Protein AF-A0A438N8Y9-F1 (afdb_monomer)

Organism: Exophiala mesophila (NCBI:txid212818)

Sequence (435 aa):
MESLVHRLDPVLQARGLAPKGGRIRTRAIISYVIDYLIIIALAVIYAILDVIVTPFSQPFSLNNASLQYPYADPERIPIWMALVISGVFPGITIAVYTLFLDGLFSHHRRTTRTRSKYTFWDRLWELNCGWLGLLLAQGAAFVVTGSLKNLIGKPRPDIIARCKPDQALVDALAQYTLATKALCTETDSHIMQDGFRSFPSGHSSSSFAGLFYLSLYLAAKLHVLDQKGEVWRTFIVLIPTLAAACVAGSRIMDARHHPFDVIFGSALGILCAWGSYRQYFPPVSHVWEKGRAYPMRQWGAPVRRPVLGKVLVDSETLQVLDDRVPPSDDQMDESRYELNYNPNLSNMPRSGKQEYPATYPSRSDVDLETGYPSQTTSRSDTFASVMAPQPLNPSSTGNMFRDQVEQNRRVRAPISGTSPERGDTEDEPLQRGRI

Radius of gyration: 34.43 Å; Cα contacts (8 Å, |Δi|>4): 522; chains: 1; bounding box: 82×79×114 Å

pLDDT: mean 72.66, std 24.28, range [26.91, 98.62]

Foldseek 3Di:
DVVVVVVVVVVVVVVVPDDPDDDPPVQLVVVLVVLVVVLVVLVVVLVVCLVPFQADADFADPPDLLQADAQDPPQPADPVNLCCLQPVVLLVVLLCCLQPVLCVVQQFDLDPFDGDGCDNVLSVVQSSLLNSLLSQLLSQLSNVLSVCLRHVQAFFSHQCNLQVFDVVVVVVDDPPDTDTSVRGPHPDSVSNSLRRRAAADSSLLNQLLRLVLSLQLLLLQVLCLVPPPPVVSVVVSCVSVVVSVVSLVSCVVSSSYDPVNNVVSNVNSNVSSVVSLVVFFPGSNPSVCNRRTDPRDGPPDDDDDQPQAAFEAEPPLRDRSDRRDHPDPPDPDPHSHDYRDDPPPPDDDPDDDDDDDDDDDDPDDDDPPPGDDDDDDDDDDDDDDLPQLDPQDRPDDPVRSVVSSVVSVVSPDDPPDDDDDDDDDDDDDDDDDDD

Secondary structure (DSSP, 8-state):
-HHHHHHHHHHHHTTT---SS-PPPHHHHHHHHHHHHHHHHHHHHHHHHHHH-PPP---B-TT-GGG-PPP-SS-SS-HHHHHIIIIIHHHHHHHHIIIIIHHHH--EEEETTEEEEPPHHHHHHHHHHHHHHHHHHHHHHHHHHHHHHHHH-PPPTTHHHHH-B-HHHHHHSPTTPPB-GGGB----HHHHHHHT--SSPHHHHHHHHHHHHHHHHHHHHTTTTSSS--HHHHHHHHHHHHHHHHHHHHHHHTTSS-HHHHHHHHHHHHHHHHHHHHHHS--TT-GGGTTPPPPPP-TT---------EEEEETTT--EEEEEEPPPTT-----SEEEE--GGG--S-----------PPPS----TTT-S---------------PPPPPPTT--HHHHHHHHHHHHHHTS---PPP----------------

Nearest PDB structures (foldseek):
  2odm-assembly1_B  TM=4.143E-01  e=8.756E+00  Staphylococcus aureus subsp. aureus MW2

InterPro domains:
  IPR000326 Phosphatidic acid phosphatase type 2/haloperoxidase [PF01569] (132-281)
  IPR000326 Phosphatidic acid phosphatase type 2/haloperoxidase [SM00014] (131-277)
  IPR036938 Phosphatidic acid phosphatase type 2/haloperoxidase superfamily [SSF48317] (42-291)
  IPR043216 Phosphatidic acid phosphatases-like [PTHR10165] (31-319)

Solvent-accessible surface area (backbone atoms only — not comparable to full-atom values): 25502 Å² total; per-residue (Å²): 110,69,74,61,58,68,62,52,58,62,64,57,59,75,64,72,79,70,76,98,61,89,76,81,56,66,65,34,57,53,55,54,52,48,51,53,50,51,52,51,49,52,51,52,51,43,57,50,46,66,74,71,53,80,42,37,76,57,67,42,54,87,87,40,71,74,29,62,35,67,66,54,79,82,57,95,73,47,70,70,57,46,44,42,60,13,46,49,48,35,52,51,49,48,46,49,39,40,71,59,49,45,60,76,81,45,65,60,37,74,42,91,87,47,81,42,69,64,49,73,68,57,33,51,50,41,37,52,42,52,47,52,23,42,51,46,3,34,47,50,21,48,50,54,32,52,51,41,12,36,67,62,1,36,66,16,22,18,31,49,57,54,27,48,65,40,61,75,59,54,74,68,48,62,87,95,54,69,45,52,79,87,48,36,64,56,82,55,65,62,65,50,45,56,27,16,44,17,36,37,25,57,62,12,10,36,16,19,3,14,18,37,28,42,19,53,52,44,33,14,62,69,35,56,64,63,80,76,72,64,63,70,55,52,54,65,29,42,48,40,41,50,52,20,49,53,56,28,49,50,35,50,76,42,33,55,30,50,70,67,23,31,53,52,10,31,52,50,1,42,50,27,9,51,54,24,42,56,73,36,30,65,60,51,74,47,42,91,57,52,50,46,55,63,78,87,66,51,88,92,58,79,84,79,69,87,56,96,27,25,35,29,27,35,70,85,79,67,42,78,53,29,67,63,34,71,78,60,96,87,56,99,58,91,64,62,56,43,73,60,76,73,79,90,67,84,79,69,84,86,74,73,92,78,85,74,86,85,82,75,87,73,98,77,91,74,67,90,85,76,83,68,86,83,85,79,87,85,88,86,83,96,66,90,74,74,76,70,66,72,79,81,65,90,84,52,52,79,65,63,39,50,52,50,51,52,49,40,49,59,67,66,49,80,78,86,71,80,78,85,87,79,86,88,83,86,82,84,87,86,84,89,82,89,135

Mean predicted aligned error: 16.73 Å

Structure (mmCIF, N/CA/C/O backbone):
data_AF-A0A438N8Y9-F1
#
_entry.id   AF-A0A438N8Y9-F1
#
loop_
_atom_site.group_PDB
_atom_site.id
_atom_site.type_symbol
_atom_site.label_atom_id
_atom_site.label_alt_id
_atom_site.label_comp_id
_atom_site.label_asym_id
_atom_site.label_entity_id
_atom_site.label_seq_id
_atom_site.pdbx_PDB_ins_code
_atom_site.Cartn_x
_atom_site.Cartn_y
_atom_site.Cartn_z
_atom_site.occupancy
_atom_site.B_iso_or_equiv
_atom_site.auth_seq_id
_atom_site.auth_comp_id
_atom_site.auth_asym_id
_atom_site.auth_atom_id
_atom_site.pdbx_PDB_model_num
ATOM 1 N N . MET A 1 1 ? 36.845 -8.620 9.160 1.00 43.16 1 MET A N 1
ATOM 2 C CA . MET A 1 1 ? 35.927 -8.905 8.032 1.00 43.16 1 MET A CA 1
ATOM 3 C C . MET A 1 1 ? 36.592 -8.673 6.673 1.00 43.16 1 MET A C 1
ATOM 5 O O . MET A 1 1 ? 36.545 -9.569 5.844 1.00 43.16 1 MET A O 1
ATOM 9 N N . GLU A 1 2 ? 37.306 -7.559 6.467 1.00 32.22 2 GLU A N 1
ATOM 10 C CA . GLU A 1 2 ? 38.106 -7.314 5.245 1.00 32.22 2 GLU A CA 1
ATOM 11 C C . GLU A 1 2 ? 39.181 -8.385 4.980 1.00 32.22 2 GLU A C 1
ATOM 13 O O . GLU A 1 2 ? 39.324 -8.850 3.854 1.00 32.22 2 GLU A O 1
ATOM 18 N N . SER A 1 3 ? 39.854 -8.862 6.034 1.00 34.75 3 SER A N 1
ATOM 19 C CA . SER A 1 3 ? 40.860 -9.941 5.968 1.00 34.75 3 SER A CA 1
ATOM 20 C C . SER A 1 3 ? 40.304 -11.286 5.464 1.00 34.75 3 SER A C 1
ATOM 22 O O . SER A 1 3 ? 41.025 -12.066 4.847 1.00 34.75 3 SER A O 1
ATOM 24 N N . LEU A 1 4 ? 39.013 -11.554 5.684 1.00 43.56 4 LEU A N 1
ATOM 25 C CA . LEU A 1 4 ? 38.369 -12.816 5.301 1.00 43.56 4 LEU A CA 1
ATOM 26 C C . LEU A 1 4 ? 37.927 -12.788 3.829 1.00 43.56 4 LEU A C 1
ATOM 28 O O . LEU A 1 4 ? 38.074 -13.775 3.115 1.00 43.56 4 LEU A O 1
ATOM 32 N N . VAL A 1 5 ? 37.482 -11.618 3.357 1.00 46.56 5 VAL A N 1
ATOM 33 C CA . VAL A 1 5 ? 37.109 -11.368 1.955 1.00 46.56 5 VAL A CA 1
ATOM 34 C C . VAL A 1 5 ? 38.343 -11.378 1.046 1.00 46.56 5 VAL A C 1
ATOM 36 O O . VAL A 1 5 ? 38.308 -11.986 -0.018 1.00 46.56 5 VAL A O 1
ATOM 39 N N . HIS A 1 6 ? 39.467 -10.811 1.496 1.00 48.25 6 HIS A N 1
ATOM 40 C CA . HIS A 1 6 ? 40.708 -10.769 0.711 1.00 48.25 6 HIS A CA 1
ATOM 41 C C . HIS A 1 6 ? 41.362 -12.148 0.493 1.00 48.25 6 HIS A C 1
ATOM 43 O O . HIS A 1 6 ? 42.164 -12.309 -0.426 1.00 48.25 6 HIS A O 1
ATOM 49 N N . ARG A 1 7 ? 41.033 -13.144 1.333 1.00 48.62 7 ARG A N 1
ATOM 50 C CA . ARG A 1 7 ? 41.592 -14.509 1.277 1.00 48.62 7 ARG A CA 1
ATOM 51 C C . ARG A 1 7 ? 40.791 -15.481 0.405 1.00 48.62 7 ARG A C 1
ATOM 53 O O . ARG A 1 7 ? 41.342 -16.498 -0.003 1.00 48.62 7 ARG A O 1
ATOM 60 N N . LEU A 1 8 ? 39.523 -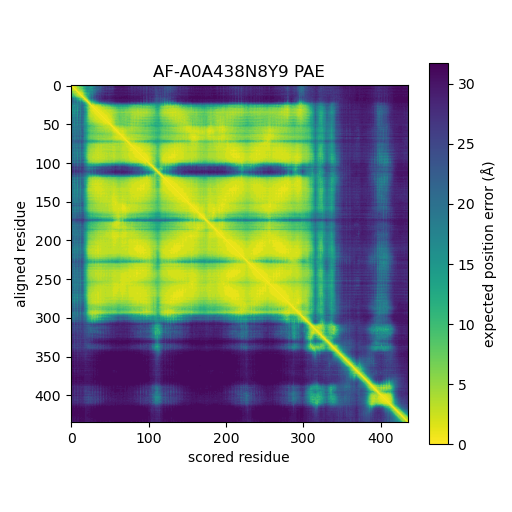15.186 0.110 1.00 48.75 8 LEU A N 1
ATOM 61 C CA . LEU A 1 8 ? 38.649 -16.064 -0.686 1.00 48.75 8 LEU A CA 1
ATOM 62 C C . LEU A 1 8 ? 38.777 -15.830 -2.202 1.00 48.75 8 LEU A C 1
ATOM 64 O O . LEU A 1 8 ? 38.608 -16.767 -2.984 1.00 48.75 8 LEU A O 1
ATOM 68 N N . ASP A 1 9 ? 39.144 -14.615 -2.616 1.00 45.84 9 ASP A N 1
ATOM 69 C CA . ASP A 1 9 ? 39.297 -14.234 -4.026 1.00 45.84 9 ASP A CA 1
ATOM 70 C C . ASP A 1 9 ? 40.349 -15.052 -4.824 1.00 45.84 9 ASP A C 1
ATOM 72 O O . ASP A 1 9 ? 40.043 -15.451 -5.954 1.00 45.84 9 ASP A O 1
ATOM 76 N N . PRO A 1 10 ? 41.550 -15.382 -4.293 1.00 51.31 10 PRO A N 1
ATOM 77 C CA . PRO A 1 10 ? 42.550 -16.129 -5.063 1.00 51.31 10 PRO A CA 1
ATOM 78 C C . PRO A 1 10 ? 42.213 -17.622 -5.224 1.00 51.31 10 PRO A C 1
ATOM 80 O O . PRO A 1 10 ? 42.548 -18.225 -6.245 1.00 51.31 10 PRO A O 1
ATOM 83 N N . VAL A 1 11 ? 41.490 -18.221 -4.269 1.00 52.31 11 VAL A N 1
ATOM 84 C CA . VAL A 1 11 ? 41.128 -19.654 -4.290 1.00 52.31 11 VAL A CA 1
ATOM 85 C C . VAL A 1 11 ? 40.094 -19.961 -5.382 1.00 52.31 11 VAL A C 1
ATOM 87 O O . VAL A 1 11 ? 40.133 -21.020 -6.008 1.00 52.31 11 VAL A O 1
ATOM 90 N N . LEU A 1 12 ? 39.198 -19.013 -5.667 1.00 45.38 12 LEU A N 1
ATOM 91 C CA . LEU A 1 12 ? 38.194 -19.134 -6.729 1.00 45.38 12 LEU A CA 1
ATOM 92 C C . LEU A 1 12 ? 38.773 -18.826 -8.120 1.00 45.38 12 LEU A C 1
ATOM 94 O O . LEU A 1 12 ? 38.309 -19.382 -9.116 1.00 45.38 12 LEU A O 1
ATOM 98 N N . GLN A 1 13 ? 39.821 -17.997 -8.199 1.00 44.00 13 GLN A N 1
ATOM 99 C CA . GLN A 1 13 ? 40.571 -17.740 -9.435 1.00 44.00 13 GLN A CA 1
ATOM 100 C C . GLN A 1 13 ? 41.366 -18.956 -9.911 1.00 44.00 13 GLN A C 1
ATOM 102 O O . GLN A 1 13 ? 41.384 -19.232 -11.110 1.00 44.00 13 GLN A O 1
ATOM 107 N N . ALA A 1 14 ? 41.962 -19.704 -8.981 1.00 46.59 14 ALA A N 1
ATOM 108 C CA . ALA A 1 14 ? 42.745 -20.899 -9.285 1.00 46.59 14 ALA A CA 1
ATOM 109 C C . ALA A 1 14 ? 41.917 -22.033 -9.921 1.00 46.59 14 ALA A C 1
ATOM 111 O O . ALA A 1 14 ? 42.475 -22.906 -10.578 1.00 46.59 14 ALA A O 1
ATOM 112 N N . ARG A 1 15 ? 40.583 -22.019 -9.767 1.00 47.56 15 ARG A N 1
ATOM 113 C CA . ARG A 1 15 ? 39.679 -23.060 -10.288 1.00 47.56 15 ARG A CA 1
ATOM 114 C C . ARG A 1 15 ? 39.112 -22.786 -11.685 1.00 47.56 15 ARG A C 1
ATOM 116 O O . ARG A 1 15 ? 38.305 -23.574 -12.157 1.00 47.56 15 ARG A O 1
ATOM 123 N N . GLY A 1 16 ? 39.495 -21.693 -12.352 1.00 38.91 16 GLY A N 1
ATOM 124 C CA . GLY A 1 16 ? 39.177 -21.467 -13.774 1.00 38.91 16 GLY A CA 1
ATOM 125 C C . GLY A 1 16 ? 37.689 -21.297 -14.135 1.00 38.91 16 GLY A C 1
ATOM 126 O O . GLY A 1 16 ? 37.356 -21.241 -15.313 1.00 38.91 16 GLY A O 1
ATOM 127 N N . LEU A 1 17 ? 36.788 -21.170 -13.155 1.00 44.88 17 LEU A N 1
ATOM 128 C CA . LEU A 1 17 ? 35.329 -21.161 -13.355 1.00 44.88 17 LEU A CA 1
ATOM 129 C C . LEU A 1 17 ? 34.715 -19.768 -13.628 1.00 44.88 17 LEU A C 1
ATOM 131 O O . LEU A 1 17 ? 33.498 -19.618 -13.565 1.00 44.88 17 LEU A O 1
ATOM 135 N N . ALA A 1 18 ? 35.510 -18.728 -13.914 1.00 36.62 18 ALA A N 1
ATOM 136 C CA . ALA A 1 18 ? 34.997 -17.361 -14.088 1.00 36.62 18 ALA A CA 1
ATOM 137 C C . ALA A 1 18 ? 35.182 -16.835 -15.529 1.00 36.62 18 ALA A C 1
ATOM 139 O O . ALA A 1 18 ? 36.325 -16.725 -15.982 1.00 36.62 18 ALA A O 1
ATOM 140 N N . PRO A 1 19 ? 34.104 -16.438 -16.238 1.00 38.19 19 PRO A N 1
ATOM 141 C CA . PRO A 1 19 ? 34.205 -15.867 -17.578 1.00 38.19 19 PRO A CA 1
ATOM 142 C C . PRO A 1 19 ? 34.840 -14.466 -17.552 1.00 38.19 19 PRO A C 1
ATOM 144 O O . PRO A 1 19 ? 34.648 -13.686 -16.615 1.00 38.19 19 PRO A O 1
ATOM 147 N N . LYS A 1 20 ? 35.595 -14.131 -18.608 1.00 41.25 20 LYS A N 1
ATOM 148 C CA . LYS A 1 20 ? 36.181 -12.799 -18.845 1.00 41.25 20 LYS A CA 1
ATOM 149 C C . LYS A 1 20 ? 35.085 -11.804 -19.261 1.00 41.25 20 LYS A C 1
ATOM 151 O O . LYS A 1 20 ? 34.875 -11.545 -20.437 1.00 41.25 20 LYS A O 1
ATOM 156 N N . GLY A 1 21 ? 34.386 -11.253 -18.277 1.00 41.19 21 GLY A N 1
ATOM 157 C CA . GLY A 1 21 ? 33.432 -10.150 -18.402 1.00 41.19 21 GLY A CA 1
ATOM 158 C C . GLY A 1 21 ? 33.181 -9.592 -17.003 1.00 41.19 21 GLY A C 1
ATOM 159 O O . GLY A 1 21 ? 33.035 -10.378 -16.073 1.00 41.19 21 GLY A O 1
ATOM 160 N N . GLY A 1 22 ? 33.256 -8.268 -16.829 1.00 47.53 22 GLY A N 1
ATOM 161 C CA . GLY A 1 22 ? 33.410 -7.578 -15.536 1.00 47.53 22 GLY A CA 1
ATOM 162 C C . GLY A 1 22 ? 32.720 -8.251 -14.342 1.00 47.53 22 GLY A C 1
ATOM 163 O O . GLY A 1 22 ? 31.496 -8.318 -14.276 1.00 47.53 22 GLY A O 1
ATOM 164 N N . ARG A 1 23 ? 33.522 -8.739 -13.385 1.00 53.62 23 ARG A N 1
ATOM 165 C CA . ARG A 1 23 ? 33.029 -9.374 -12.155 1.00 53.62 23 ARG A CA 1
ATOM 166 C C . ARG A 1 23 ? 32.133 -8.402 -11.388 1.00 53.62 23 ARG A C 1
ATOM 168 O O . ARG A 1 23 ? 32.563 -7.290 -11.069 1.00 53.62 23 ARG A O 1
ATOM 175 N N . ILE A 1 24 ? 30.922 -8.838 -11.039 1.00 59.16 24 ILE A N 1
ATOM 176 C CA . ILE A 1 24 ? 30.101 -8.155 -10.034 1.00 59.16 24 ILE A CA 1
ATOM 177 C C . ILE A 1 24 ? 30.938 -8.110 -8.755 1.00 59.16 24 ILE A C 1
ATOM 179 O O . ILE A 1 24 ? 31.354 -9.146 -8.239 1.00 59.16 24 ILE A O 1
ATOM 183 N N . ARG A 1 25 ? 31.250 -6.903 -8.274 1.00 69.50 25 ARG A N 1
ATOM 184 C CA . ARG A 1 25 ? 32.083 -6.728 -7.080 1.00 69.50 25 ARG A CA 1
ATOM 185 C C . ARG A 1 25 ? 31.357 -7.373 -5.898 1.00 69.50 25 ARG A C 1
ATOM 187 O O . ARG A 1 25 ? 30.246 -6.957 -5.584 1.00 69.50 25 ARG A O 1
ATOM 194 N N . THR A 1 26 ? 31.990 -8.323 -5.212 1.00 72.94 26 THR A N 1
ATOM 195 C CA . THR A 1 26 ? 31.438 -9.058 -4.054 1.00 72.94 26 THR A CA 1
ATOM 196 C C . THR A 1 26 ? 30.807 -8.128 -3.009 1.00 72.94 26 THR A C 1
ATOM 198 O O . THR A 1 26 ? 29.761 -8.431 -2.442 1.00 72.94 26 THR A O 1
ATOM 201 N N . ARG A 1 27 ? 31.382 -6.928 -2.831 1.00 74.12 27 ARG A N 1
ATOM 202 C CA . ARG A 1 27 ? 30.859 -5.857 -1.963 1.00 74.12 27 ARG A CA 1
ATOM 203 C C . ARG A 1 27 ? 29.425 -5.425 -2.306 1.00 74.12 27 ARG A C 1
ATOM 205 O O . ARG A 1 27 ? 28.653 -5.136 -1.399 1.00 74.12 27 ARG A O 1
ATOM 212 N N . ALA A 1 28 ? 29.068 -5.377 -3.589 1.00 77.06 28 ALA A N 1
ATOM 213 C CA . ALA A 1 28 ? 27.719 -5.031 -4.026 1.00 77.06 28 ALA A CA 1
ATOM 214 C C . ALA A 1 28 ? 26.725 -6.133 -3.637 1.00 77.06 28 ALA A C 1
ATOM 216 O O . ALA A 1 28 ? 25.711 -5.837 -3.016 1.00 77.06 28 ALA A O 1
ATOM 217 N N . ILE A 1 29 ? 27.055 -7.401 -3.912 1.00 81.88 29 ILE A N 1
ATOM 218 C CA . ILE A 1 29 ? 26.208 -8.558 -3.570 1.00 81.88 29 ILE A CA 1
ATOM 219 C C . ILE A 1 29 ? 25.948 -8.606 -2.061 1.00 81.88 29 ILE A C 1
ATOM 221 O O . ILE A 1 29 ? 24.797 -8.672 -1.644 1.00 81.88 29 ILE A O 1
ATOM 225 N N . ILE A 1 30 ? 27.004 -8.493 -1.247 1.00 83.88 30 ILE A N 1
ATOM 226 C CA . ILE A 1 30 ? 26.895 -8.482 0.220 1.00 83.88 30 ILE A CA 1
ATOM 227 C C . ILE A 1 30 ? 25.950 -7.374 0.690 1.00 83.88 30 ILE A C 1
ATOM 229 O O . ILE A 1 30 ? 25.105 -7.616 1.547 1.00 83.88 30 ILE A O 1
ATOM 233 N N . SER A 1 31 ? 26.055 -6.175 0.110 1.00 85.38 31 SER A N 1
ATOM 234 C CA . SER A 1 31 ? 25.188 -5.059 0.485 1.00 85.38 31 SER A CA 1
ATOM 235 C C . SER A 1 31 ? 23.707 -5.394 0.282 1.00 85.38 31 SER A C 1
ATOM 237 O O . SER A 1 31 ? 22.911 -5.106 1.166 1.00 85.38 31 SER A O 1
ATOM 239 N N . TYR A 1 32 ? 23.326 -6.017 -0.837 1.00 87.06 32 TYR A N 1
ATOM 240 C CA . TYR A 1 32 ? 21.924 -6.377 -1.095 1.00 87.06 32 TYR A CA 1
ATOM 241 C C . TYR A 1 32 ? 21.453 -7.586 -0.285 1.00 87.06 32 TYR A C 1
ATOM 243 O O . TYR A 1 32 ? 20.303 -7.614 0.138 1.00 87.06 32 TYR A O 1
ATOM 251 N N . VAL A 1 33 ? 22.329 -8.558 -0.012 1.00 88.44 33 VAL A N 1
ATOM 252 C CA . VAL A 1 33 ? 22.012 -9.658 0.917 1.00 88.44 33 VAL A CA 1
ATOM 253 C C . VAL A 1 33 ? 21.668 -9.101 2.299 1.00 88.44 33 VAL A C 1
ATOM 255 O O . VAL A 1 33 ? 20.704 -9.547 2.911 1.00 88.44 33 VAL A O 1
ATOM 258 N N . ILE A 1 34 ? 22.400 -8.085 2.763 1.00 89.44 34 ILE A N 1
ATOM 259 C CA . ILE A 1 34 ? 22.106 -7.408 4.029 1.00 89.44 34 ILE A CA 1
ATOM 260 C C . ILE A 1 34 ? 20.727 -6.735 4.000 1.00 89.44 34 ILE A C 1
ATOM 262 O O . ILE A 1 34 ? 20.007 -6.855 4.985 1.00 89.44 34 ILE A O 1
ATOM 266 N N . ASP A 1 35 ? 20.308 -6.107 2.894 1.00 90.31 35 ASP A N 1
ATOM 267 C CA . ASP A 1 35 ? 18.944 -5.553 2.788 1.00 90.31 35 ASP A CA 1
ATOM 268 C C . ASP A 1 35 ? 17.877 -6.634 2.979 1.00 90.31 35 ASP A C 1
ATOM 270 O O . ASP A 1 35 ? 16.949 -6.446 3.762 1.00 90.31 35 ASP A O 1
ATOM 274 N N . TYR A 1 36 ? 18.015 -7.778 2.300 1.00 91.75 36 TYR A N 1
ATOM 275 C CA . TYR A 1 36 ? 17.080 -8.893 2.463 1.00 91.75 36 TYR A CA 1
ATOM 276 C C . TYR A 1 36 ? 17.061 -9.405 3.905 1.00 91.75 36 TYR A C 1
ATOM 278 O O . TYR A 1 36 ? 15.987 -9.647 4.450 1.00 91.75 36 TYR A O 1
ATOM 286 N N . LEU A 1 37 ? 18.227 -9.524 4.546 1.00 92.19 37 LEU A N 1
ATOM 287 C CA . LEU A 1 37 ? 18.314 -9.921 5.952 1.00 92.19 37 LEU A CA 1
ATOM 288 C C . LEU A 1 37 ? 17.641 -8.904 6.880 1.00 92.19 37 LEU A C 1
ATOM 290 O O . LEU A 1 37 ? 16.941 -9.314 7.799 1.00 92.19 37 LEU A O 1
ATOM 294 N N . ILE A 1 38 ? 17.798 -7.600 6.629 1.00 90.38 38 ILE A N 1
ATOM 295 C CA . ILE A 1 38 ? 17.118 -6.543 7.390 1.00 90.38 38 ILE A CA 1
ATOM 296 C C . ILE A 1 38 ? 15.602 -6.658 7.216 1.00 90.38 38 ILE A C 1
ATOM 298 O O . ILE A 1 38 ? 14.874 -6.613 8.201 1.00 90.38 38 ILE A O 1
ATOM 302 N N . ILE A 1 39 ? 15.117 -6.850 5.988 1.00 89.38 39 ILE A N 1
ATOM 303 C CA . ILE A 1 39 ? 13.684 -7.008 5.706 1.00 89.38 39 ILE A CA 1
ATOM 304 C C . ILE A 1 39 ? 13.121 -8.239 6.428 1.00 89.38 39 ILE A C 1
ATOM 306 O O . ILE A 1 39 ? 12.082 -8.144 7.081 1.00 89.38 39 ILE A O 1
ATOM 310 N N . ILE A 1 40 ? 13.811 -9.381 6.350 1.00 89.12 40 ILE A N 1
ATOM 311 C CA . ILE A 1 40 ? 13.408 -10.614 7.040 1.00 89.12 40 ILE A CA 1
ATOM 312 C C . ILE A 1 40 ? 13.414 -10.399 8.556 1.00 89.12 40 ILE A C 1
ATOM 314 O O . ILE A 1 40 ? 12.446 -10.752 9.224 1.00 89.12 40 ILE A O 1
ATOM 318 N N . ALA A 1 41 ? 14.461 -9.778 9.103 1.00 88.44 41 ALA A N 1
ATOM 319 C CA . ALA A 1 41 ? 14.550 -9.480 10.527 1.00 88.44 41 ALA A CA 1
ATOM 320 C C . ALA A 1 41 ? 13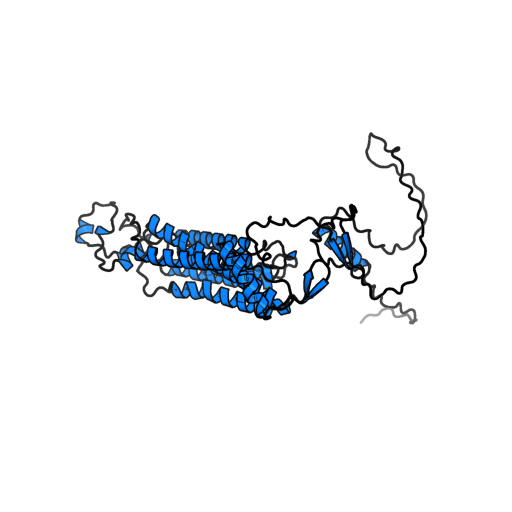.407 -8.564 10.988 1.00 88.44 41 ALA A C 1
ATOM 322 O O . ALA A 1 41 ? 12.775 -8.853 11.999 1.00 88.44 41 ALA A O 1
ATOM 323 N N . LEU A 1 42 ? 13.084 -7.508 10.234 1.00 86.12 42 LEU A N 1
ATOM 324 C CA . LEU A 1 42 ? 11.956 -6.619 10.532 1.00 86.12 42 LEU A CA 1
ATOM 325 C C . LEU A 1 42 ? 10.614 -7.361 10.502 1.00 86.12 42 LEU A C 1
ATOM 327 O O . LEU A 1 42 ? 9.783 -7.137 11.379 1.00 86.12 42 LEU A O 1
ATOM 331 N N . ALA A 1 43 ? 10.412 -8.267 9.540 1.00 85.38 43 ALA A N 1
ATOM 332 C CA . ALA A 1 43 ? 9.204 -9.086 9.462 1.00 85.38 43 ALA A CA 1
ATOM 333 C C . ALA A 1 43 ? 9.072 -10.037 10.665 1.00 85.38 43 ALA A C 1
ATOM 335 O O . ALA A 1 43 ? 7.997 -10.140 11.253 1.00 85.38 43 ALA A O 1
ATOM 336 N N . VAL A 1 44 ? 10.170 -10.687 11.065 1.00 86.50 44 VAL A N 1
ATOM 337 C CA . VAL A 1 44 ? 10.208 -11.576 12.237 1.00 86.50 44 VAL A CA 1
ATOM 338 C C . VAL A 1 44 ? 9.967 -10.792 13.526 1.00 86.50 44 VAL A C 1
ATOM 340 O O . VAL A 1 44 ? 9.140 -11.197 14.338 1.00 86.50 44 VAL A O 1
ATOM 343 N N . ILE A 1 45 ? 10.637 -9.650 13.703 1.00 85.12 45 ILE A N 1
ATOM 344 C CA . ILE A 1 45 ? 10.443 -8.774 14.866 1.00 85.12 45 ILE A CA 1
ATOM 345 C C . ILE A 1 45 ? 8.984 -8.327 14.948 1.00 85.12 45 ILE A C 1
ATOM 347 O O . ILE A 1 45 ? 8.389 -8.402 16.018 1.00 85.12 45 ILE A O 1
ATOM 351 N N . TYR A 1 46 ? 8.387 -7.910 13.830 1.00 84.69 46 TYR A N 1
ATOM 352 C CA . TYR A 1 46 ? 6.977 -7.534 13.797 1.00 84.69 46 TYR A CA 1
ATOM 353 C C . TYR A 1 46 ? 6.060 -8.696 14.203 1.00 84.69 46 TYR A C 1
ATOM 355 O O . TYR A 1 46 ? 5.207 -8.504 15.064 1.00 84.69 46 TYR A O 1
ATOM 363 N N . ALA A 1 47 ? 6.261 -9.898 13.651 1.00 84.44 47 ALA A N 1
ATOM 364 C CA . ALA A 1 47 ? 5.457 -11.070 14.000 1.00 84.44 47 ALA A CA 1
ATOM 365 C C . ALA A 1 47 ? 5.552 -11.420 15.497 1.00 84.44 47 ALA A C 1
ATOM 367 O O . ALA A 1 47 ? 4.547 -11.739 16.125 1.00 84.44 47 ALA A O 1
ATOM 368 N N . ILE A 1 48 ? 6.746 -11.307 16.086 1.00 85.38 48 ILE A N 1
ATOM 369 C CA . ILE A 1 48 ? 6.957 -11.523 17.523 1.00 85.38 48 ILE A CA 1
ATOM 370 C C . ILE A 1 48 ? 6.244 -10.441 18.345 1.00 85.38 48 ILE A C 1
ATOM 372 O O . ILE A 1 48 ? 5.534 -10.757 19.300 1.00 85.38 48 ILE A O 1
ATOM 376 N N . LEU A 1 49 ? 6.408 -9.167 17.977 1.00 82.38 49 LEU A N 1
ATOM 377 C CA . LEU A 1 49 ? 5.773 -8.051 18.681 1.00 82.38 49 LEU A CA 1
ATOM 378 C C . LEU A 1 49 ? 4.244 -8.118 18.603 1.00 82.38 49 LEU A C 1
ATOM 380 O O . LEU A 1 49 ? 3.584 -7.789 19.580 1.00 82.38 49 LEU A O 1
ATOM 384 N N . ASP A 1 50 ? 3.674 -8.560 17.483 1.00 80.88 50 ASP A N 1
ATOM 385 C CA . ASP A 1 50 ? 2.221 -8.662 17.313 1.00 80.88 50 ASP A CA 1
ATOM 386 C C . ASP A 1 50 ? 1.581 -9.690 18.263 1.00 80.88 50 ASP A C 1
ATOM 388 O O . ASP A 1 50 ? 0.480 -9.457 18.773 1.00 80.88 50 ASP A O 1
ATOM 392 N N . VAL A 1 51 ? 2.303 -10.779 18.554 1.00 82.75 51 VAL A N 1
ATOM 393 C CA . VAL A 1 51 ? 1.868 -11.845 19.471 1.00 82.75 51 VAL A CA 1
ATOM 394 C C . VAL A 1 51 ? 2.106 -11.479 20.937 1.00 82.75 51 VAL A C 1
ATOM 396 O O . VAL A 1 51 ? 1.267 -11.771 21.784 1.00 82.75 51 VAL A O 1
ATOM 399 N N . ILE A 1 52 ? 3.245 -10.859 21.258 1.00 84.81 52 ILE A N 1
ATOM 400 C CA . ILE A 1 52 ? 3.642 -10.606 22.654 1.00 84.81 52 ILE A CA 1
ATOM 401 C C . ILE A 1 52 ? 3.023 -9.314 23.203 1.00 84.81 52 ILE A C 1
ATOM 403 O O . ILE A 1 52 ? 2.694 -9.237 24.387 1.00 84.81 52 ILE A O 1
ATOM 407 N N . VAL A 1 53 ? 2.890 -8.273 22.376 1.00 87.19 53 VAL A N 1
ATOM 408 C CA . VAL A 1 53 ? 2.506 -6.940 22.855 1.00 87.19 53 VAL A CA 1
ATOM 409 C C . VAL A 1 53 ? 0.991 -6.811 22.942 1.00 87.19 53 VAL A C 1
ATOM 411 O O . VAL A 1 53 ? 0.288 -6.730 21.931 1.00 87.19 53 VAL A O 1
ATOM 414 N N . THR A 1 54 ? 0.496 -6.675 24.170 1.00 89.50 54 THR A N 1
ATOM 415 C CA . THR A 1 54 ? -0.886 -6.268 24.419 1.00 89.50 54 THR A CA 1
ATOM 416 C C . THR A 1 54 ? -1.069 -4.799 24.023 1.00 89.50 54 THR A C 1
ATOM 418 O O . THR A 1 54 ? -0.324 -3.950 24.524 1.00 89.50 54 THR A O 1
ATOM 421 N N . PRO A 1 55 ? -2.038 -4.462 23.156 1.00 91.69 55 PRO A N 1
ATOM 422 C CA . PRO A 1 55 ? -2.284 -3.080 22.766 1.00 91.69 55 PRO A CA 1
ATOM 423 C C . PRO A 1 55 ? -2.787 -2.255 23.955 1.00 91.69 55 PRO A C 1
ATOM 425 O O . PRO A 1 55 ? -3.479 -2.771 24.841 1.00 91.69 55 PRO A O 1
ATOM 428 N N . PHE A 1 56 ? -2.501 -0.950 23.938 1.00 93.19 56 PHE A N 1
ATOM 429 C CA . PHE A 1 56 ? -3.192 -0.008 24.817 1.00 93.19 56 PHE A CA 1
ATOM 430 C C . PHE A 1 56 ? -4.714 -0.144 24.628 1.00 93.19 56 PHE A C 1
ATOM 432 O O . PHE A 1 56 ? -5.187 -0.469 23.542 1.00 93.19 56 PHE A O 1
ATOM 439 N N . SER A 1 57 ? -5.500 0.044 25.686 1.00 94.12 57 SER A N 1
ATOM 440 C CA . SER A 1 57 ? -6.962 -0.092 25.627 1.00 94.12 57 SER A CA 1
ATOM 441 C C . SER A 1 57 ? -7.597 1.231 26.028 1.00 94.12 57 SER A C 1
ATOM 443 O O . SER A 1 57 ? -7.688 1.539 27.216 1.00 94.12 57 SER A O 1
ATOM 445 N N . GLN A 1 58 ? -8.003 2.036 25.043 1.00 94.56 58 GLN A N 1
ATOM 446 C CA . GLN A 1 58 ? -8.668 3.308 25.324 1.00 94.56 58 GLN A CA 1
ATOM 447 C C . GLN A 1 58 ? -10.039 3.079 25.986 1.00 94.56 58 GLN A C 1
ATOM 449 O O . GLN A 1 58 ? -10.774 2.181 25.563 1.00 94.56 58 GLN A O 1
ATOM 454 N N . PRO A 1 59 ? -10.423 3.898 26.982 1.00 93.62 59 PRO A N 1
ATOM 455 C CA . PRO A 1 59 ? -11.787 3.902 27.496 1.00 93.62 59 PRO A CA 1
ATOM 456 C C . PRO A 1 59 ? -12.792 4.259 26.393 1.00 93.62 59 PRO A C 1
ATOM 458 O O . PRO A 1 59 ? -12.500 5.075 25.517 1.00 93.62 59 PRO A O 1
ATOM 461 N N . PHE A 1 60 ? -13.985 3.671 26.435 1.00 94.12 60 PHE A N 1
ATOM 462 C CA . PHE A 1 60 ? -15.015 3.858 25.412 1.00 94.12 60 PHE A CA 1
ATOM 463 C C . PHE A 1 60 ? -16.402 4.034 26.029 1.00 94.12 60 PHE A C 1
ATOM 465 O O . PHE A 1 60 ? -16.661 3.613 27.150 1.00 94.12 60 PHE A O 1
ATOM 472 N N . SER A 1 61 ? -17.313 4.678 25.302 1.00 92.69 61 SER A N 1
ATOM 473 C CA . SER A 1 61 ? -18.695 4.871 25.753 1.00 92.69 61 SER A CA 1
ATOM 474 C C . SER A 1 61 ? -19.601 3.784 25.186 1.00 92.69 61 SER A C 1
ATOM 476 O O . SER A 1 61 ? -19.602 3.558 23.975 1.00 92.69 61 SER A O 1
ATOM 478 N N . LEU A 1 62 ? -20.411 3.161 26.045 1.00 91.50 62 LEU A N 1
ATOM 479 C CA . LEU A 1 62 ? -21.424 2.179 25.636 1.00 91.50 62 LEU A CA 1
ATOM 480 C C . LEU A 1 62 ? -22.565 2.819 24.833 1.00 91.50 62 LEU A C 1
ATOM 482 O O . LEU A 1 62 ? -23.151 2.174 23.970 1.00 91.50 62 LEU A O 1
ATOM 486 N N . ASN A 1 63 ? -22.827 4.110 25.057 1.00 90.31 63 ASN A N 1
ATOM 487 C CA . ASN A 1 63 ? -23.890 4.862 24.386 1.00 90.31 63 ASN A CA 1
ATOM 488 C C . ASN A 1 63 ? -23.494 5.355 22.985 1.00 90.31 63 ASN A C 1
ATOM 490 O O . ASN A 1 63 ? -24.286 6.010 22.310 1.00 90.31 63 ASN A O 1
ATOM 494 N N . ASN A 1 64 ? -22.264 5.088 22.540 1.00 91.81 64 ASN A N 1
ATOM 495 C CA . ASN A 1 64 ? -21.814 5.512 21.225 1.00 91.81 64 ASN A CA 1
ATOM 496 C C . ASN A 1 64 ? -22.246 4.507 20.145 1.00 91.81 64 ASN A C 1
ATOM 498 O O . ASN A 1 64 ? -21.652 3.437 20.011 1.00 91.81 64 ASN A O 1
ATOM 502 N N . ALA A 1 65 ? -23.218 4.896 19.317 1.00 93.06 65 ALA A N 1
ATOM 503 C CA . ALA A 1 65 ? -23.707 4.090 18.197 1.00 93.06 65 ALA A CA 1
ATOM 504 C C . ALA A 1 65 ? -22.605 3.709 17.188 1.00 93.06 65 ALA A C 1
ATOM 506 O O . ALA A 1 65 ? -22.701 2.673 16.534 1.00 93.06 65 ALA A O 1
ATOM 507 N N . SER A 1 66 ? -21.520 4.489 17.080 1.00 94.06 66 SER A N 1
ATOM 508 C CA . SER A 1 66 ? -20.403 4.161 16.185 1.00 94.06 66 SER A CA 1
ATOM 509 C C . SER A 1 66 ? -19.596 2.934 16.626 1.00 94.06 66 SER A C 1
ATOM 511 O O . SER A 1 66 ? -18.758 2.478 15.857 1.00 94.06 66 SER A O 1
ATOM 513 N N . LEU A 1 67 ? -19.807 2.438 17.852 1.00 95.19 67 LEU A N 1
ATOM 514 C CA . LEU A 1 67 ? -19.107 1.300 18.463 1.00 95.19 67 LEU A CA 1
ATOM 515 C C . LEU A 1 67 ? -19.997 0.052 18.626 1.00 95.19 67 LEU A C 1
ATOM 517 O O . LEU A 1 67 ? -19.555 -0.953 19.187 1.00 95.19 67 LEU A O 1
ATOM 521 N N . GLN A 1 68 ? -21.248 0.131 18.164 1.00 95.06 68 GLN A N 1
ATOM 522 C CA . GLN A 1 68 ? -22.279 -0.898 18.330 1.00 95.06 68 GLN A CA 1
ATOM 523 C C . GLN A 1 68 ? -22.485 -1.752 17.068 1.00 95.06 68 GLN A C 1
ATOM 525 O O . GLN A 1 68 ? -23.491 -2.452 16.952 1.00 95.06 68 GLN A O 1
ATOM 530 N N . TYR A 1 69 ? -21.561 -1.706 16.105 1.00 95.12 69 TYR A N 1
ATOM 531 C CA . TYR A 1 69 ? -21.675 -2.547 14.916 1.00 95.12 69 TYR A CA 1
ATOM 532 C C . TYR A 1 69 ? -21.476 -4.031 15.265 1.00 95.12 69 TYR A C 1
ATOM 534 O O . TYR A 1 69 ? -20.734 -4.356 16.197 1.00 95.12 69 TYR A O 1
ATOM 542 N N . PRO A 1 70 ? -22.119 -4.952 14.524 1.00 94.38 70 PRO A N 1
ATOM 543 C CA . PRO A 1 70 ? -21.939 -6.379 14.746 1.00 94.38 70 PRO A CA 1
ATOM 544 C C . PRO A 1 70 ? -20.515 -6.818 14.388 1.00 94.38 70 PRO A C 1
ATOM 546 O O . PRO A 1 70 ? -19.911 -6.324 13.435 1.00 94.38 70 PRO A O 1
ATOM 549 N N . TYR A 1 71 ? -20.000 -7.794 15.135 1.00 92.88 71 TYR A N 1
ATOM 550 C CA . TYR A 1 71 ? -18.726 -8.440 14.837 1.00 92.88 71 TYR A CA 1
ATOM 551 C C . TYR A 1 71 ? -18.855 -9.299 13.570 1.00 92.88 71 TYR A C 1
ATOM 553 O O . TYR A 1 71 ? -19.626 -10.258 13.542 1.00 92.88 71 TYR A O 1
ATOM 561 N N . ALA A 1 72 ? -18.117 -8.945 12.517 1.00 89.31 72 ALA A N 1
ATOM 562 C CA . ALA A 1 72 ? -18.115 -9.681 11.256 1.00 89.31 72 ALA A CA 1
ATOM 563 C C . ALA A 1 72 ? -17.137 -10.869 11.306 1.00 89.31 72 ALA A C 1
ATOM 565 O O . ALA A 1 72 ? -15.918 -10.671 11.291 1.00 89.31 72 ALA A O 1
ATOM 566 N N . ASP A 1 73 ? -17.681 -12.090 11.329 1.00 87.44 73 ASP A N 1
ATOM 567 C CA . ASP A 1 73 ? -16.934 -13.351 11.273 1.00 87.44 73 ASP A CA 1
ATOM 568 C C . ASP A 1 73 ? -17.678 -14.380 10.396 1.00 87.44 73 ASP A C 1
ATOM 570 O O . ASP A 1 73 ? -18.803 -14.759 10.735 1.00 87.44 73 ASP A O 1
ATOM 574 N N . PRO A 1 74 ? -17.118 -14.811 9.250 1.00 87.81 74 PRO A N 1
ATOM 575 C CA . PRO A 1 74 ? -15.805 -14.451 8.712 1.00 87.81 74 PRO A CA 1
ATOM 576 C C . PRO A 1 74 ? -15.761 -13.030 8.133 1.00 87.81 74 PRO A C 1
ATOM 578 O O . PRO A 1 74 ? -16.730 -12.527 7.564 1.00 87.81 74 PRO A O 1
ATOM 581 N N . GLU A 1 75 ? -14.595 -12.387 8.219 1.00 91.88 75 GLU A N 1
ATOM 582 C CA . GLU A 1 75 ? -14.349 -11.134 7.501 1.00 91.88 75 GLU A CA 1
ATOM 583 C C . GLU A 1 75 ? -14.218 -11.377 5.988 1.00 91.88 75 GLU A C 1
ATOM 585 O O . GLU A 1 75 ? -13.691 -12.406 5.564 1.00 91.88 75 GLU A O 1
ATOM 590 N N . ARG A 1 76 ? -14.643 -10.419 5.150 1.00 93.81 76 ARG A N 1
ATOM 591 C CA . ARG A 1 76 ? -14.672 -10.611 3.684 1.00 93.81 76 ARG A CA 1
ATOM 592 C C . ARG A 1 76 ? -13.293 -10.863 3.094 1.00 93.81 76 ARG A C 1
ATOM 594 O O . ARG A 1 76 ? -13.143 -11.687 2.198 1.00 93.81 76 ARG A O 1
ATOM 601 N N . ILE A 1 77 ? -12.299 -10.112 3.569 1.00 94.56 77 ILE A N 1
ATOM 602 C CA . ILE A 1 77 ? -10.912 -10.224 3.118 1.00 94.56 77 ILE A CA 1
ATOM 603 C C . ILE A 1 77 ? -10.024 -10.494 4.331 1.00 94.56 77 ILE A C 1
ATOM 605 O O . ILE A 1 77 ? -9.684 -9.556 5.063 1.00 94.56 77 ILE A O 1
ATOM 609 N N . PRO A 1 78 ? -9.634 -11.760 4.556 1.00 93.88 78 PRO A N 1
ATOM 610 C CA . PRO A 1 78 ? -8.703 -12.090 5.616 1.00 93.88 78 PRO A CA 1
ATOM 611 C C . PRO A 1 78 ? -7.313 -11.522 5.325 1.00 93.88 78 PRO A C 1
ATOM 613 O O . PRO A 1 78 ? -6.930 -11.339 4.166 1.00 93.88 78 PRO A O 1
ATOM 616 N N . ILE A 1 79 ? -6.533 -11.245 6.374 1.00 89.75 79 ILE A N 1
ATOM 617 C CA . ILE A 1 79 ? -5.214 -10.604 6.223 1.00 89.75 79 ILE A CA 1
ATOM 618 C C . ILE A 1 79 ? -4.286 -11.374 5.275 1.00 89.75 79 ILE A C 1
ATOM 620 O O . ILE A 1 79 ? -3.641 -10.764 4.431 1.00 89.75 79 ILE A O 1
ATOM 624 N N . TRP A 1 80 ? -4.271 -12.710 5.330 1.00 91.50 80 TRP A N 1
ATOM 625 C CA . TRP A 1 80 ? -3.449 -13.523 4.429 1.00 91.50 80 TRP A CA 1
ATOM 626 C C . TRP A 1 80 ? -3.822 -13.299 2.958 1.00 91.50 80 TRP A C 1
ATOM 628 O O . TRP A 1 80 ? -2.940 -13.204 2.108 1.00 91.50 80 TRP A O 1
ATOM 638 N N . MET A 1 81 ? -5.115 -13.143 2.656 1.00 95.25 81 MET A N 1
ATOM 639 C CA . MET A 1 81 ? -5.597 -12.891 1.300 1.00 95.25 81 MET A CA 1
ATOM 640 C C . MET A 1 81 ? -5.191 -11.492 0.843 1.00 95.25 81 MET A C 1
ATOM 642 O O . MET A 1 81 ? -4.727 -11.335 -0.284 1.00 95.25 81 MET A O 1
ATOM 646 N N . ALA A 1 82 ? -5.276 -10.493 1.729 1.00 94.56 82 ALA A N 1
ATOM 647 C CA . ALA A 1 82 ? -4.772 -9.154 1.439 1.00 94.56 82 ALA A CA 1
ATOM 648 C C . ALA A 1 82 ? -3.277 -9.179 1.072 1.00 94.56 82 ALA A C 1
ATOM 650 O O . ALA A 1 82 ? -2.891 -8.524 0.112 1.00 94.56 82 ALA A O 1
ATOM 651 N N . LEU A 1 83 ? -2.455 -9.995 1.744 1.00 92.56 83 LEU A N 1
ATOM 652 C CA . LEU A 1 83 ? -1.020 -10.127 1.439 1.00 92.56 83 LEU A CA 1
ATOM 653 C C . LEU A 1 83 ? -0.712 -10.919 0.176 1.00 92.56 83 LEU A C 1
ATOM 655 O O . LEU A 1 83 ? 0.268 -10.628 -0.508 1.00 92.56 83 LEU A O 1
ATOM 659 N N . VAL A 1 84 ? -1.545 -11.893 -0.176 1.00 96.31 84 VAL A N 1
ATOM 660 C CA . VAL A 1 84 ? -1.449 -12.537 -1.489 1.00 96.31 84 VAL A CA 1
ATOM 661 C C . VAL A 1 84 ? -1.757 -11.515 -2.586 1.00 96.31 84 VAL A C 1
ATOM 663 O O . VAL A 1 84 ? -1.000 -11.400 -3.551 1.00 96.31 84 VAL A O 1
ATOM 666 N N . ILE A 1 85 ? -2.811 -10.716 -2.407 1.00 96.62 85 ILE A N 1
ATOM 667 C CA . ILE A 1 85 ? -3.229 -9.680 -3.358 1.00 96.62 85 ILE A CA 1
ATOM 668 C C . ILE A 1 85 ? -2.204 -8.536 -3.443 1.00 96.62 85 ILE A C 1
ATOM 670 O O . ILE A 1 85 ? -1.942 -8.047 -4.537 1.00 96.62 85 ILE A O 1
ATOM 674 N N . SER A 1 86 ? -1.613 -8.096 -2.329 1.00 96.56 86 SER A N 1
ATOM 675 C CA . SER A 1 86 ? -0.723 -6.927 -2.294 1.00 96.56 86 SER A CA 1
ATOM 676 C C . SER A 1 86 ? 0.765 -7.255 -2.376 1.00 96.56 86 SER A C 1
ATOM 678 O O . SER A 1 86 ? 1.549 -6.412 -2.791 1.00 96.56 86 SER A O 1
ATOM 680 N N . GLY A 1 87 ? 1.184 -8.460 -2.006 1.00 95.81 87 GLY A N 1
ATOM 681 C CA . GLY A 1 87 ? 2.585 -8.881 -2.037 1.00 95.81 87 GLY A CA 1
ATOM 682 C C . GLY A 1 87 ? 2.871 -9.834 -3.190 1.00 95.81 87 GLY A C 1
ATOM 683 O O . GLY A 1 87 ? 3.679 -9.539 -4.072 1.00 95.81 87 GLY A O 1
ATOM 684 N N . VAL A 1 88 ? 2.188 -10.981 -3.207 1.00 96.75 88 VAL A N 1
ATOM 685 C CA . VAL A 1 88 ? 2.481 -12.060 -4.164 1.00 96.75 88 VAL A CA 1
ATOM 686 C C . VAL A 1 88 ? 2.090 -11.663 -5.586 1.00 96.75 88 VAL A C 1
ATOM 688 O O . VAL A 1 88 ? 2.906 -11.788 -6.499 1.00 96.75 88 VAL A O 1
ATOM 691 N N . PHE A 1 89 ? 0.880 -11.134 -5.787 1.00 97.44 89 PHE A N 1
ATOM 692 C CA . PHE A 1 89 ? 0.413 -10.721 -7.112 1.00 97.44 89 PHE A CA 1
ATOM 693 C C . PHE A 1 89 ? 1.304 -9.630 -7.749 1.00 97.44 89 PHE A C 1
ATOM 695 O O . PHE A 1 89 ? 1.726 -9.816 -8.896 1.00 97.44 89 PHE A O 1
ATOM 702 N N . PRO A 1 90 ? 1.702 -8.548 -7.044 1.00 97.88 90 PRO A N 1
ATOM 703 C CA . PRO A 1 90 ? 2.691 -7.604 -7.559 1.00 97.88 90 PRO A CA 1
ATOM 704 C C . PRO A 1 90 ? 4.055 -8.222 -7.828 1.00 97.88 90 PRO A C 1
ATOM 706 O O . PRO A 1 90 ? 4.639 -7.946 -8.874 1.00 97.88 90 PRO A O 1
ATOM 709 N N . GLY A 1 91 ? 4.547 -9.094 -6.944 1.00 97.44 91 GLY A N 1
ATOM 710 C CA . GLY A 1 91 ? 5.823 -9.785 -7.135 1.00 97.44 91 GLY A CA 1
ATOM 711 C C . GLY A 1 91 ? 5.852 -10.617 -8.420 1.00 97.44 91 GLY A C 1
ATOM 712 O O . GLY A 1 91 ? 6.810 -10.521 -9.193 1.00 97.44 91 GLY A O 1
ATOM 713 N N . ILE A 1 92 ? 4.777 -11.368 -8.685 1.00 97.56 92 ILE A N 1
ATOM 714 C CA . ILE A 1 92 ? 4.593 -12.139 -9.922 1.00 97.56 92 ILE A CA 1
ATOM 715 C C . ILE A 1 92 ? 4.467 -11.201 -11.123 1.00 97.56 92 ILE A C 1
ATOM 717 O O . ILE A 1 92 ? 5.129 -11.421 -12.132 1.00 97.56 92 ILE A O 1
ATOM 721 N N . THR A 1 93 ? 3.670 -10.136 -11.024 1.00 96.69 93 THR A N 1
ATOM 722 C CA . THR A 1 93 ? 3.474 -9.187 -12.132 1.00 96.69 93 THR A CA 1
ATOM 723 C C . THR A 1 93 ? 4.790 -8.514 -12.527 1.00 96.69 93 THR A C 1
ATOM 725 O O . THR A 1 93 ? 5.105 -8.431 -13.712 1.00 96.69 93 THR A O 1
ATOM 728 N N . ILE A 1 94 ? 5.606 -8.1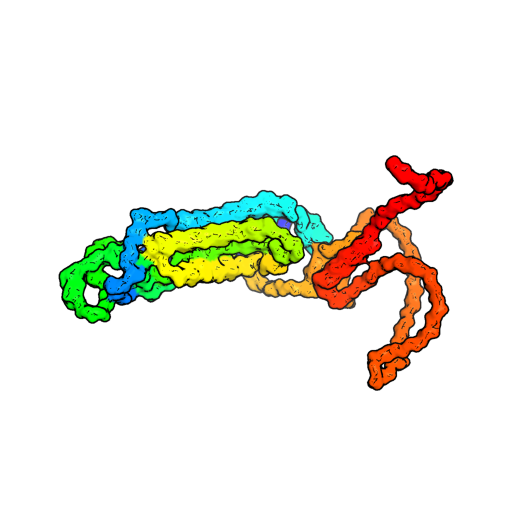04 -11.550 1.00 96.69 94 ILE A N 1
ATOM 729 C CA . ILE A 1 94 ? 6.947 -7.548 -11.778 1.00 96.69 94 ILE A CA 1
ATOM 730 C C . ILE A 1 94 ? 7.855 -8.589 -12.442 1.00 96.69 94 ILE A C 1
ATOM 732 O O . ILE A 1 94 ? 8.541 -8.267 -13.412 1.00 96.69 94 ILE A O 1
ATOM 736 N N . ALA A 1 95 ? 7.851 -9.839 -11.973 1.00 95.69 95 ALA A N 1
ATOM 737 C CA . ALA A 1 95 ? 8.631 -10.917 -12.582 1.00 95.69 95 ALA A CA 1
ATOM 738 C C . ALA A 1 95 ? 8.220 -11.182 -14.036 1.00 95.69 95 ALA A C 1
ATOM 740 O O . ALA A 1 95 ? 9.071 -11.234 -14.923 1.00 95.69 95 ALA A O 1
ATOM 741 N N . VAL A 1 96 ? 6.919 -11.283 -14.307 1.00 94.75 96 VAL A N 1
ATOM 742 C CA . VAL A 1 96 ? 6.406 -11.520 -15.659 1.00 94.75 96 VAL A CA 1
ATOM 743 C C . VAL A 1 96 ? 6.749 -10.347 -16.577 1.00 94.75 96 VAL A C 1
ATOM 745 O O . VAL A 1 96 ? 7.258 -10.546 -17.683 1.00 94.75 96 VAL A O 1
ATOM 748 N N . TYR A 1 97 ? 6.536 -9.118 -16.101 1.00 92.31 97 TYR A N 1
ATOM 749 C CA . TYR A 1 97 ? 6.841 -7.917 -16.866 1.00 92.31 97 TYR A CA 1
ATOM 750 C C . TYR A 1 97 ? 8.336 -7.829 -17.203 1.00 92.31 97 TYR A C 1
ATOM 752 O O . TYR A 1 97 ? 8.690 -7.712 -18.373 1.00 92.31 97 TYR A O 1
ATOM 760 N N . THR A 1 98 ? 9.220 -7.942 -16.206 1.00 90.94 98 THR A N 1
ATOM 761 C CA . THR A 1 98 ? 10.681 -7.820 -16.394 1.00 90.94 98 THR A CA 1
ATOM 762 C C . THR A 1 98 ? 11.273 -8.920 -17.268 1.00 90.94 98 THR A C 1
ATOM 764 O O . THR A 1 98 ? 12.121 -8.644 -18.120 1.00 90.94 98 THR A O 1
ATOM 767 N N . LEU A 1 99 ? 10.859 -10.172 -17.065 1.00 89.88 99 LEU A N 1
ATOM 768 C CA . LEU A 1 99 ? 11.475 -11.313 -17.737 1.00 89.88 99 LEU A CA 1
ATOM 769 C C . LEU A 1 99 ? 10.969 -11.478 -19.172 1.00 89.88 99 LEU A C 1
ATOM 771 O O . LEU A 1 99 ? 11.782 -11.752 -20.063 1.00 89.88 99 LEU A O 1
ATOM 775 N N . PHE A 1 100 ? 9.670 -11.262 -19.410 1.00 87.06 100 PHE A N 1
ATOM 776 C CA . PHE A 1 100 ? 9.022 -11.576 -20.687 1.00 87.06 100 PHE A CA 1
ATOM 777 C C . PHE A 1 100 ? 8.596 -10.338 -21.486 1.00 87.06 100 PHE A C 1
ATOM 779 O O . PHE A 1 100 ? 8.872 -10.276 -22.683 1.00 87.06 100 PHE A O 1
ATOM 786 N N . LEU A 1 101 ? 7.970 -9.339 -20.855 1.00 84.81 101 LEU A N 1
ATOM 787 C CA . LEU A 1 101 ? 7.389 -8.194 -21.575 1.00 84.81 101 LEU A CA 1
ATOM 788 C C . LEU A 1 101 ? 8.411 -7.097 -21.887 1.00 84.81 101 LEU A C 1
ATOM 790 O O . LEU A 1 101 ? 8.387 -6.514 -22.969 1.00 84.81 101 LEU A O 1
ATOM 794 N N . ASP A 1 102 ? 9.361 -6.846 -20.987 1.00 77.81 102 ASP A N 1
ATOM 795 C CA . ASP A 1 102 ? 10.344 -5.764 -21.137 1.00 77.81 102 ASP A CA 1
ATOM 796 C C . ASP A 1 102 ? 11.250 -5.965 -22.370 1.00 77.81 102 ASP A C 1
ATOM 798 O O . ASP A 1 102 ? 11.751 -5.008 -22.966 1.00 77.81 102 ASP A O 1
ATOM 802 N N . GLY A 1 103 ? 11.413 -7.224 -22.794 1.00 66.50 103 GLY A N 1
ATOM 803 C CA . GLY A 1 103 ? 12.124 -7.601 -24.013 1.00 66.50 103 GLY A CA 1
ATOM 804 C C . GLY A 1 103 ? 11.409 -7.243 -25.316 1.00 66.50 103 GLY A C 1
ATOM 805 O O . GLY A 1 103 ? 12.092 -7.072 -26.320 1.00 66.50 103 GLY A O 1
ATOM 806 N N . LEU A 1 104 ? 10.078 -7.106 -25.300 1.00 65.50 104 LEU A N 1
ATOM 807 C CA . LEU A 1 104 ? 9.270 -6.739 -26.471 1.00 65.50 104 LEU A CA 1
ATOM 808 C C . LEU A 1 104 ? 9.308 -5.225 -26.730 1.00 65.50 104 LEU A C 1
ATOM 810 O O . LEU A 1 104 ? 9.335 -4.788 -27.876 1.00 65.50 104 LEU A O 1
ATOM 814 N N . PHE A 1 105 ? 9.354 -4.415 -25.667 1.00 60.22 105 PHE A N 1
ATOM 815 C CA . PHE A 1 105 ? 9.281 -2.950 -25.765 1.00 60.22 105 PHE A CA 1
ATOM 816 C C . PHE A 1 105 ? 10.651 -2.249 -25.743 1.00 60.22 105 PHE A C 1
ATOM 818 O O . PHE A 1 105 ? 10.755 -1.062 -26.059 1.00 60.22 105 PHE A O 1
ATOM 825 N N . SER A 1 106 ? 11.733 -2.949 -25.378 1.00 56.91 106 SER A N 1
ATOM 826 C CA . SER A 1 106 ? 13.059 -2.344 -25.198 1.00 56.91 106 SER A CA 1
ATOM 827 C C . SER A 1 106 ? 14.188 -3.220 -25.750 1.00 56.91 106 SER A C 1
ATOM 829 O O . SER A 1 106 ? 14.871 -3.941 -25.028 1.00 56.91 106 SER A O 1
ATOM 831 N N . HIS A 1 107 ? 14.431 -3.130 -27.060 1.00 51.22 107 HIS A N 1
ATOM 832 C CA . HIS A 1 107 ? 15.463 -3.939 -27.724 1.00 51.22 107 HIS A CA 1
ATOM 833 C C . HIS A 1 107 ? 16.908 -3.442 -27.537 1.00 51.22 107 HIS A C 1
ATOM 835 O O . HIS A 1 107 ? 17.846 -4.216 -27.731 1.00 51.22 107 HIS A O 1
ATOM 841 N N . HIS A 1 108 ? 17.115 -2.179 -27.144 1.00 53.16 108 HIS A N 1
ATOM 842 C CA . HIS A 1 108 ? 18.447 -1.568 -27.121 1.00 53.16 108 HIS A CA 1
ATOM 843 C C . HIS A 1 108 ? 18.736 -0.823 -25.816 1.00 53.16 108 HIS A C 1
ATOM 845 O O . HIS A 1 108 ? 18.003 0.086 -25.414 1.00 53.16 108 HIS A O 1
ATOM 851 N N . ARG A 1 109 ? 19.862 -1.181 -25.195 1.00 51.09 109 ARG A N 1
ATOM 852 C CA . ARG A 1 109 ? 20.524 -0.430 -24.130 1.00 51.09 109 ARG A CA 1
ATOM 853 C C . ARG A 1 109 ? 21.099 0.851 -24.738 1.00 51.09 109 ARG A C 1
ATOM 855 O O . ARG A 1 109 ? 21.827 0.779 -25.726 1.00 51.09 109 ARG A O 1
ATOM 862 N N . ARG A 1 110 ? 20.802 2.013 -24.147 1.00 48.50 110 ARG A N 1
ATOM 863 C CA . ARG A 1 110 ? 21.616 3.216 -24.375 1.00 48.50 110 ARG A CA 1
ATOM 864 C C . ARG A 1 110 ? 22.870 3.061 -23.526 1.00 48.50 110 ARG A C 1
ATOM 866 O O . ARG A 1 110 ? 22.792 3.076 -22.302 1.00 48.50 110 ARG A O 1
ATOM 873 N N . THR A 1 111 ? 23.991 2.773 -24.169 1.00 45.62 111 THR A N 1
ATOM 874 C CA . THR A 1 111 ? 25.313 2.876 -23.553 1.00 45.62 111 THR A CA 1
ATOM 875 C C . THR A 1 111 ? 26.112 3.889 -24.357 1.00 45.62 111 THR A C 1
ATOM 877 O O . THR A 1 111 ? 25.956 3.955 -25.575 1.00 45.62 111 THR A O 1
ATOM 880 N N . THR A 1 112 ? 26.984 4.611 -23.653 1.00 43.00 112 THR A N 1
ATOM 881 C CA . THR A 1 112 ? 27.861 5.722 -24.069 1.00 43.00 112 THR A CA 1
ATOM 882 C C . THR A 1 112 ? 28.560 5.630 -25.422 1.00 43.00 112 THR A C 1
ATOM 884 O O . THR A 1 112 ? 29.111 6.629 -25.853 1.00 43.00 112 THR A O 1
ATOM 887 N N . ARG A 1 113 ? 28.562 4.487 -26.117 1.00 38.28 113 ARG A N 1
ATOM 888 C CA . ARG A 1 113 ? 29.142 4.356 -27.467 1.00 38.28 113 ARG A CA 1
ATOM 889 C C . ARG A 1 113 ? 28.428 3.378 -28.403 1.00 38.28 113 ARG A C 1
ATOM 891 O O . ARG A 1 113 ? 28.761 3.350 -29.582 1.00 38.28 113 ARG A O 1
ATOM 898 N N . THR A 1 114 ? 27.484 2.552 -27.933 1.00 41.06 114 THR A N 1
ATOM 899 C CA . THR A 1 114 ? 26.879 1.491 -28.770 1.00 41.06 114 THR A CA 1
ATOM 900 C C . THR A 1 114 ? 25.426 1.174 -28.405 1.00 41.06 114 THR A C 1
ATOM 902 O O . THR A 1 114 ? 25.001 1.293 -27.258 1.00 41.06 114 THR A O 1
ATOM 905 N N . ARG A 1 115 ? 24.652 0.699 -29.391 1.00 50.28 115 ARG A N 1
ATOM 906 C CA . ARG A 1 115 ? 23.372 0.010 -29.174 1.00 50.28 115 ARG A CA 1
ATOM 907 C C . ARG A 1 115 ? 23.653 -1.441 -28.769 1.00 50.28 115 ARG A C 1
ATOM 909 O O . ARG A 1 115 ? 23.729 -2.320 -29.620 1.00 50.28 115 ARG A O 1
ATOM 916 N N . SER A 1 116 ? 23.831 -1.699 -27.475 1.00 53.25 116 SER A N 1
ATOM 917 C CA . SER A 1 116 ? 23.992 -3.071 -26.971 1.00 53.25 116 SER A CA 1
ATOM 918 C C . SER A 1 116 ? 22.630 -3.720 -26.699 1.00 53.25 116 SER A C 1
ATOM 920 O O . SER A 1 116 ? 21.694 -3.048 -26.255 1.00 53.25 116 SER A O 1
ATOM 922 N N . LYS A 1 117 ? 22.491 -5.023 -26.975 1.00 62.00 117 LYS A N 1
ATOM 923 C CA . LYS A 1 117 ? 21.263 -5.773 -26.667 1.00 62.00 117 LYS A CA 1
ATOM 924 C C . LYS A 1 117 ? 21.081 -5.838 -25.151 1.00 62.00 117 LYS A C 1
ATOM 926 O O . LYS A 1 117 ? 22.029 -6.111 -24.419 1.00 62.00 117 LYS A O 1
ATOM 931 N N . TYR A 1 118 ? 19.860 -5.594 -24.689 1.00 69.31 118 TYR A N 1
ATOM 932 C CA . TYR A 1 118 ? 19.522 -5.713 -23.274 1.00 69.31 118 TYR A CA 1
ATOM 933 C C . TYR A 1 118 ? 19.638 -7.182 -22.838 1.00 69.31 118 TYR A C 1
ATOM 935 O O . TYR A 1 118 ? 18.952 -8.045 -23.394 1.00 69.31 118 TYR A O 1
ATOM 943 N N . THR A 1 119 ? 20.549 -7.484 -21.909 1.00 78.31 119 THR A N 1
ATOM 944 C CA . THR A 1 119 ? 20.901 -8.872 -21.580 1.00 78.31 119 THR A CA 1
ATOM 945 C C . THR A 1 119 ? 19.962 -9.466 -20.533 1.00 78.31 119 THR A C 1
ATOM 947 O O . THR A 1 119 ? 19.278 -8.753 -19.800 1.00 78.31 119 THR A O 1
ATOM 950 N N . PHE A 1 120 ? 19.935 -10.796 -20.433 1.00 82.12 120 PHE A N 1
ATOM 951 C CA . PHE A 1 120 ? 19.170 -11.491 -19.393 1.00 82.12 120 PHE A CA 1
ATOM 952 C C . PHE A 1 120 ? 19.606 -11.084 -17.973 1.00 82.12 120 PHE A C 1
ATOM 954 O O . PHE A 1 120 ? 18.768 -10.920 -17.091 1.00 82.12 120 PHE A O 1
ATOM 961 N N . TRP A 1 121 ? 20.901 -10.831 -17.765 1.00 80.44 121 TRP A N 1
ATOM 962 C CA . TRP A 1 121 ? 21.433 -10.369 -16.480 1.00 80.44 121 TRP A CA 1
ATOM 963 C C . TRP A 1 121 ? 20.928 -8.978 -16.087 1.00 80.44 121 TRP A C 1
ATOM 965 O O . TRP A 1 121 ? 20.669 -8.741 -14.910 1.00 80.44 121 TRP A O 1
ATOM 975 N N . ASP A 1 122 ? 20.725 -8.083 -17.058 1.00 81.06 122 ASP A N 1
ATOM 976 C CA . ASP A 1 122 ? 20.131 -6.768 -16.798 1.00 81.06 122 ASP A CA 1
ATOM 977 C C . ASP A 1 122 ? 18.659 -6.913 -16.347 1.00 81.06 122 ASP A C 1
ATOM 979 O O . ASP A 1 122 ? 18.235 -6.254 -15.397 1.00 81.06 122 ASP A O 1
ATOM 983 N N . ARG A 1 123 ? 17.898 -7.852 -16.938 1.00 86.00 123 ARG A N 1
ATOM 984 C CA . ARG A 1 123 ? 16.514 -8.163 -16.506 1.00 86.00 123 ARG A CA 1
ATOM 985 C C . ARG A 1 123 ? 16.468 -8.679 -15.072 1.00 86.00 123 ARG A C 1
ATOM 987 O O . ARG A 1 123 ? 15.632 -8.237 -14.291 1.00 86.00 123 ARG A O 1
ATOM 994 N N . LEU A 1 124 ? 17.371 -9.596 -14.720 1.00 88.94 124 LEU A N 1
ATOM 995 C CA . LEU A 1 124 ? 17.473 -10.118 -13.355 1.00 88.94 124 LEU A CA 1
ATOM 996 C C . LEU A 1 124 ? 17.836 -9.024 -12.350 1.00 88.94 124 LEU A C 1
ATOM 998 O O . LEU A 1 124 ? 17.325 -9.018 -11.231 1.00 88.94 124 LEU A O 1
ATOM 1002 N N . TRP A 1 125 ? 18.691 -8.082 -12.751 1.00 86.69 125 TRP A N 1
ATOM 1003 C CA . TRP A 1 125 ? 19.018 -6.925 -11.928 1.00 86.69 125 TRP A CA 1
ATOM 1004 C C . TRP A 1 125 ? 17.782 -6.067 -11.639 1.00 86.69 125 TRP A C 1
ATOM 1006 O O . TRP A 1 125 ? 17.509 -5.730 -10.486 1.00 86.69 125 TRP A O 1
ATOM 1016 N N . GLU A 1 126 ? 16.997 -5.762 -12.668 1.00 89.81 126 GLU A N 1
ATOM 1017 C CA . GLU A 1 126 ? 15.767 -4.993 -12.500 1.00 89.81 126 GLU A CA 1
ATOM 1018 C C . GLU A 1 126 ? 14.704 -5.725 -11.691 1.00 89.81 126 GLU A C 1
ATOM 1020 O O . GLU A 1 126 ? 14.019 -5.092 -10.886 1.00 89.81 126 GLU A O 1
ATOM 1025 N N . LEU A 1 127 ? 14.594 -7.043 -11.860 1.00 93.25 127 LEU A N 1
ATOM 1026 C CA . LEU A 1 127 ? 13.723 -7.880 -11.046 1.00 93.25 127 LEU A CA 1
ATOM 1027 C C . LEU A 1 127 ? 14.114 -7.806 -9.567 1.00 93.25 127 LEU A C 1
ATOM 1029 O O . LEU A 1 127 ? 13.259 -7.554 -8.722 1.00 93.25 127 LEU A O 1
ATOM 1033 N N . ASN A 1 128 ? 15.406 -7.944 -9.255 1.00 93.31 128 ASN A N 1
ATOM 1034 C CA . ASN A 1 128 ? 15.912 -7.817 -7.890 1.00 93.31 128 ASN A CA 1
ATOM 1035 C C . ASN A 1 128 ? 15.581 -6.443 -7.281 1.00 93.31 128 ASN A C 1
ATOM 1037 O O . ASN A 1 128 ? 15.119 -6.370 -6.146 1.00 93.31 128 ASN A O 1
ATOM 1041 N N . CYS A 1 129 ? 15.767 -5.350 -8.028 1.00 93.25 129 CYS A N 1
ATOM 1042 C CA . CYS A 1 129 ? 15.393 -4.010 -7.566 1.00 93.25 129 CYS A CA 1
ATOM 1043 C C . CYS A 1 129 ? 13.877 -3.843 -7.375 1.00 93.25 129 CYS A C 1
ATOM 1045 O O . CYS A 1 129 ? 13.453 -3.207 -6.411 1.00 93.25 129 CYS A O 1
ATOM 1047 N N . GLY A 1 130 ? 13.067 -4.421 -8.267 1.00 95.44 130 GLY A N 1
ATOM 1048 C CA . GLY A 1 130 ? 11.607 -4.418 -8.158 1.00 95.44 130 GLY A CA 1
ATOM 1049 C C . GLY A 1 130 ? 11.116 -5.160 -6.916 1.00 95.44 130 GLY A C 1
ATOM 1050 O O . GLY A 1 130 ? 10.288 -4.644 -6.170 1.00 95.44 130 GLY A O 1
ATOM 1051 N N . TRP A 1 131 ? 11.664 -6.345 -6.644 1.00 96.75 131 TRP A N 1
ATOM 1052 C CA . TRP A 1 131 ? 11.317 -7.120 -5.453 1.00 96.75 131 TRP A CA 1
ATOM 1053 C C . TRP A 1 131 ? 11.820 -6.484 -4.163 1.00 96.75 131 TRP A C 1
ATOM 1055 O O . TRP A 1 131 ? 11.055 -6.403 -3.208 1.00 96.75 131 TRP A O 1
ATOM 1065 N N . LEU A 1 132 ? 13.052 -5.971 -4.126 1.00 94.88 132 LEU A N 1
ATOM 1066 C CA . LEU A 1 132 ? 13.554 -5.248 -2.955 1.00 94.88 132 LEU A CA 1
ATOM 1067 C C . LEU A 1 132 ? 12.690 -4.032 -2.622 1.00 94.88 132 LEU A C 1
ATOM 1069 O O . LEU A 1 132 ? 12.348 -3.830 -1.460 1.00 94.88 132 LEU A O 1
ATOM 1073 N N . GLY A 1 133 ? 12.299 -3.246 -3.629 1.00 96.06 133 GLY A N 1
ATOM 1074 C CA . GLY A 1 133 ? 11.418 -2.100 -3.421 1.00 96.06 133 GLY A CA 1
ATOM 1075 C C . GLY A 1 133 ? 10.027 -2.504 -2.928 1.00 96.06 133 GLY A C 1
ATOM 1076 O O . GLY A 1 133 ? 9.514 -1.880 -2.002 1.00 96.06 133 GLY A O 1
ATOM 1077 N N . LEU A 1 134 ? 9.441 -3.568 -3.486 1.00 97.38 134 LEU A N 1
ATOM 1078 C CA . LEU A 1 134 ? 8.147 -4.095 -3.043 1.00 97.38 134 LEU A CA 1
ATOM 1079 C C . LEU A 1 134 ? 8.201 -4.602 -1.594 1.00 97.38 134 LEU A C 1
ATOM 1081 O O . LEU A 1 134 ? 7.346 -4.259 -0.778 1.00 97.38 134 LEU A O 1
ATOM 1085 N N . LEU A 1 135 ? 9.219 -5.397 -1.262 1.00 95.81 135 LEU A N 1
ATOM 1086 C CA . LEU A 1 135 ? 9.413 -5.940 0.080 1.00 95.81 135 LEU A CA 1
ATOM 1087 C C . LEU A 1 135 ? 9.677 -4.835 1.106 1.00 95.81 135 LEU A C 1
ATOM 1089 O O . LEU A 1 135 ? 9.139 -4.891 2.210 1.00 95.81 135 LEU A O 1
ATOM 1093 N N . LEU A 1 136 ? 10.456 -3.814 0.738 1.00 95.06 136 LEU A N 1
ATOM 1094 C CA . LEU A 1 136 ? 10.684 -2.644 1.579 1.00 95.06 136 LEU A CA 1
ATOM 1095 C C . LEU A 1 136 ? 9.383 -1.869 1.822 1.00 95.06 136 LEU A C 1
ATOM 1097 O O . LEU A 1 136 ? 9.089 -1.540 2.970 1.00 95.06 136 LEU A O 1
ATOM 1101 N N . ALA A 1 137 ? 8.578 -1.630 0.779 1.00 96.81 137 ALA A N 1
ATOM 1102 C CA . ALA A 1 137 ? 7.295 -0.939 0.909 1.00 96.81 137 ALA A CA 1
ATOM 1103 C C . ALA A 1 137 ? 6.358 -1.691 1.858 1.00 96.81 137 ALA A C 1
ATOM 1105 O O . ALA A 1 137 ? 5.793 -1.102 2.782 1.00 96.81 137 ALA A O 1
ATOM 1106 N N . GLN A 1 138 ? 6.240 -3.003 1.655 1.00 95.19 138 GLN A N 1
ATOM 1107 C CA . GLN A 1 138 ? 5.387 -3.873 2.449 1.00 95.19 138 GLN A CA 1
ATOM 1108 C C . GLN A 1 138 ? 5.865 -3.950 3.906 1.00 95.19 138 GLN A C 1
ATOM 1110 O O . GLN A 1 138 ? 5.070 -3.753 4.825 1.00 95.19 138 GLN A O 1
ATOM 1115 N N . GLY A 1 139 ? 7.162 -4.186 4.124 1.00 92.94 139 GLY A N 1
ATOM 1116 C CA . GLY A 1 139 ? 7.767 -4.274 5.452 1.00 92.94 139 GLY A CA 1
ATOM 1117 C C . GLY A 1 139 ? 7.651 -2.968 6.238 1.00 92.94 139 GLY A C 1
ATOM 1118 O O . GLY A 1 139 ? 7.234 -2.985 7.395 1.00 92.94 139 GLY A O 1
ATOM 1119 N N . ALA A 1 140 ? 7.932 -1.827 5.603 1.00 93.69 140 ALA A N 1
ATOM 1120 C CA . ALA A 1 140 ? 7.776 -0.516 6.229 1.00 93.69 140 ALA A CA 1
ATOM 1121 C C . ALA A 1 140 ? 6.318 -0.249 6.634 1.00 93.69 140 ALA A C 1
ATOM 1123 O O . ALA A 1 140 ? 6.059 0.165 7.766 1.00 93.69 140 ALA A O 1
ATOM 1124 N N . ALA A 1 141 ? 5.358 -0.542 5.750 1.00 95.06 141 ALA A N 1
ATOM 1125 C CA . ALA A 1 141 ? 3.940 -0.365 6.048 1.00 95.06 141 ALA A CA 1
ATOM 1126 C C . ALA A 1 141 ? 3.491 -1.227 7.238 1.00 95.06 141 ALA A C 1
ATOM 1128 O O . ALA A 1 141 ? 2.769 -0.733 8.107 1.00 95.06 141 ALA A O 1
ATOM 1129 N N . PHE A 1 142 ? 3.952 -2.479 7.320 1.00 92.19 142 PHE A N 1
ATOM 1130 C CA . PHE A 1 142 ? 3.664 -3.370 8.445 1.00 92.19 142 PHE A CA 1
ATOM 1131 C C . PHE A 1 142 ? 4.219 -2.863 9.767 1.00 92.19 142 PHE A C 1
ATOM 1133 O O . PHE A 1 142 ? 3.467 -2.740 10.732 1.00 92.19 142 PHE A O 1
ATOM 1140 N N . VAL A 1 143 ? 5.512 -2.537 9.804 1.00 91.25 143 VAL A N 1
ATOM 1141 C CA . VAL A 1 143 ? 6.183 -2.098 11.031 1.00 91.25 143 VAL A CA 1
ATOM 1142 C C . VAL A 1 143 ? 5.533 -0.825 11.565 1.00 91.25 143 VAL A C 1
ATOM 1144 O O . VAL A 1 143 ? 5.190 -0.762 12.746 1.00 91.25 143 VAL A O 1
ATOM 1147 N N . VAL A 1 144 ? 5.296 0.170 10.705 1.00 93.62 144 VAL A N 1
ATOM 1148 C CA . VAL A 1 144 ? 4.700 1.443 11.132 1.00 93.62 144 VAL A CA 1
ATOM 1149 C C . VAL A 1 144 ? 3.244 1.255 11.559 1.00 93.62 144 VAL A C 1
ATOM 1151 O O . VAL A 1 144 ? 2.854 1.727 12.626 1.00 93.62 144 VAL A O 1
ATOM 1154 N N . THR A 1 145 ? 2.439 0.522 10.783 1.00 94.69 145 THR A N 1
ATOM 1155 C CA . THR A 1 145 ? 1.024 0.282 11.122 1.00 94.69 145 THR A CA 1
ATOM 1156 C C . THR A 1 145 ? 0.885 -0.513 12.417 1.00 94.69 145 THR A C 1
ATOM 1158 O O . THR A 1 145 ? 0.099 -0.137 13.282 1.00 94.69 145 THR A O 1
ATOM 1161 N N . GLY A 1 146 ? 1.652 -1.593 12.566 1.00 91.88 146 GLY A N 1
ATOM 1162 C CA . GLY A 1 146 ? 1.636 -2.447 13.750 1.00 91.88 146 GLY A CA 1
ATOM 1163 C C . GLY A 1 146 ? 2.040 -1.700 15.016 1.00 91.88 146 GLY A C 1
ATOM 1164 O O . GLY A 1 146 ? 1.346 -1.771 16.029 1.00 91.88 146 GLY A O 1
ATOM 1165 N N . SER A 1 147 ? 3.112 -0.910 14.928 1.00 91.38 147 SER A N 1
ATOM 1166 C CA . SER A 1 147 ? 3.578 -0.075 16.040 1.00 91.38 147 SER A CA 1
ATOM 1167 C C . SER A 1 147 ? 2.507 0.926 16.477 1.00 91.38 147 SER A C 1
ATOM 1169 O O . SER A 1 147 ? 2.205 1.030 17.664 1.00 91.38 147 SER A O 1
ATOM 1171 N N . LEU A 1 148 ? 1.875 1.620 15.523 1.00 93.94 148 LEU A N 1
ATOM 1172 C CA . LEU A 1 148 ? 0.818 2.591 15.817 1.00 93.94 148 LEU A CA 1
ATOM 1173 C C . LEU A 1 148 ? -0.442 1.937 16.399 1.00 93.94 148 LEU A C 1
ATOM 1175 O O . LEU A 1 148 ? -1.026 2.492 17.326 1.00 93.94 148 LEU A O 1
ATOM 1179 N N . LYS A 1 149 ? -0.831 0.752 15.910 1.00 93.81 149 LYS A N 1
ATOM 1180 C CA . LYS A 1 149 ? -1.968 -0.011 16.450 1.00 93.81 149 LYS A CA 1
ATOM 1181 C C . LYS A 1 149 ? -1.786 -0.331 17.929 1.00 93.81 149 LYS A C 1
ATOM 1183 O O . LYS A 1 149 ? -2.700 -0.091 18.716 1.00 93.81 149 LYS A O 1
ATOM 1188 N N . ASN A 1 150 ? -0.615 -0.845 18.300 1.00 92.06 150 ASN A N 1
ATOM 1189 C CA . ASN A 1 150 ? -0.332 -1.228 19.682 1.00 92.06 150 ASN A CA 1
ATOM 1190 C C . ASN A 1 150 ? -0.151 -0.011 20.600 1.00 92.06 150 ASN A C 1
ATOM 1192 O O . ASN A 1 150 ? -0.574 -0.060 21.754 1.00 92.06 150 ASN A O 1
ATOM 1196 N N . LEU A 1 151 ? 0.417 1.085 20.083 1.00 92.31 151 LEU A N 1
ATOM 1197 C CA . LEU A 1 151 ? 0.626 2.319 20.840 1.00 92.31 151 LEU A CA 1
ATOM 1198 C C . LEU A 1 151 ? -0.679 3.083 21.104 1.00 92.31 151 LEU A C 1
ATOM 1200 O O . LEU A 1 151 ? -0.894 3.563 22.212 1.00 92.31 151 LEU A O 1
ATOM 1204 N N . ILE A 1 152 ? -1.535 3.230 20.088 1.00 94.75 152 ILE A N 1
ATOM 1205 C CA . ILE A 1 152 ? -2.717 4.099 20.169 1.00 94.75 152 ILE A CA 1
ATOM 1206 C C . ILE A 1 152 ? -3.901 3.372 20.803 1.00 94.75 152 ILE A C 1
ATOM 1208 O O . ILE A 1 152 ? -4.632 3.993 21.572 1.00 94.75 152 ILE A O 1
ATOM 1212 N N . GLY A 1 153 ? -4.112 2.085 20.504 1.00 93.12 153 GLY A N 1
ATOM 1213 C CA . GLY A 1 153 ? -5.121 1.300 21.218 1.00 93.1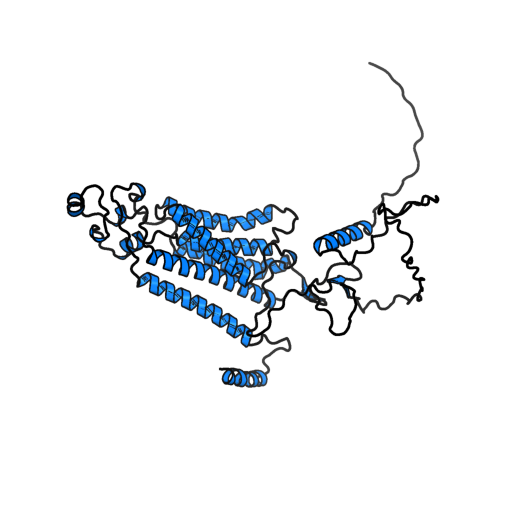2 153 GLY A CA 1
ATOM 1214 C C . GLY A 1 153 ? -6.576 1.718 20.979 1.00 93.12 153 GLY A C 1
ATOM 1215 O O . GLY A 1 153 ? -7.409 1.633 21.885 1.00 93.12 153 GLY A O 1
ATOM 1216 N N . LYS A 1 154 ? -6.878 2.261 19.792 1.00 95.44 154 LYS A N 1
ATOM 1217 C CA . LYS A 1 154 ? -8.204 2.799 19.461 1.00 95.44 154 LYS A CA 1
ATOM 1218 C C . LYS A 1 154 ? -9.240 1.669 19.297 1.00 95.44 154 LYS A C 1
ATOM 1220 O O . LYS A 1 154 ? -9.002 0.774 18.477 1.00 95.44 154 LYS A O 1
ATOM 1225 N N . PRO A 1 155 ? -10.413 1.747 19.955 1.00 96.38 155 PRO A N 1
ATOM 1226 C CA . PRO A 1 155 ? -11.486 0.771 19.791 1.00 96.38 155 PRO A CA 1
ATOM 1227 C C . PRO A 1 155 ? -12.033 0.757 18.359 1.00 96.38 155 PRO A C 1
ATOM 1229 O O . PRO A 1 155 ? -12.178 1.799 17.707 1.00 96.38 155 PRO A O 1
ATOM 1232 N N . ARG A 1 156 ? -12.335 -0.442 17.862 1.00 96.25 156 ARG A N 1
ATOM 1233 C CA . ARG A 1 156 ? -12.995 -0.669 16.573 1.00 96.25 156 ARG A CA 1
ATOM 1234 C C . ARG A 1 156 ? -14.502 -0.372 16.648 1.00 96.25 156 ARG A C 1
ATOM 1236 O O . ARG A 1 156 ? -15.068 -0.391 17.740 1.00 96.25 156 ARG A O 1
ATOM 1243 N N . PRO A 1 157 ? -15.169 -0.142 15.502 1.00 97.00 157 PRO A N 1
ATOM 1244 C CA . PRO A 1 157 ? -16.622 0.046 15.463 1.00 97.00 157 PRO A CA 1
ATOM 1245 C C . PRO A 1 157 ? -17.439 -1.151 15.977 1.00 97.00 157 PRO A C 1
ATOM 1247 O O . PRO A 1 157 ? -18.603 -0.983 16.317 1.00 97.00 157 PRO A O 1
ATOM 1250 N N . ASP A 1 158 ? -16.839 -2.341 16.039 1.00 95.50 158 ASP A N 1
ATOM 1251 C CA . ASP A 1 158 ? -17.443 -3.587 16.518 1.00 95.50 158 ASP A CA 1
ATOM 1252 C C . ASP A 1 158 ? -17.043 -3.949 17.967 1.00 95.50 158 ASP A C 1
ATOM 1254 O O . ASP A 1 158 ? -17.289 -5.067 18.425 1.00 95.50 158 ASP A O 1
ATOM 1258 N N . ILE A 1 159 ? -16.415 -3.028 18.717 1.00 96.12 159 ILE A N 1
ATOM 1259 C CA . ILE A 1 159 ? -15.850 -3.324 20.046 1.00 96.12 159 ILE A CA 1
ATOM 1260 C C . ILE A 1 159 ? -16.901 -3.778 21.062 1.00 96.12 159 ILE A C 1
ATOM 1262 O O . ILE A 1 159 ? -16.613 -4.669 21.853 1.00 96.12 159 ILE A O 1
ATOM 1266 N N . ILE A 1 160 ? -18.118 -3.221 21.048 1.00 95.56 160 ILE A N 1
ATOM 1267 C CA . ILE A 1 160 ? -19.152 -3.583 22.032 1.00 95.56 160 ILE A CA 1
ATOM 1268 C C . ILE A 1 160 ? -19.646 -5.013 21.779 1.00 95.56 160 ILE A C 1
ATOM 1270 O O . ILE A 1 160 ? -19.803 -5.783 22.728 1.00 95.56 160 ILE A O 1
ATOM 1274 N N . ALA A 1 161 ? -19.795 -5.400 20.507 1.00 95.12 161 ALA A N 1
ATOM 1275 C CA . ALA A 1 161 ? -20.160 -6.761 20.121 1.00 95.12 161 ALA A CA 1
ATOM 1276 C C . ALA A 1 161 ? -19.097 -7.790 20.547 1.00 95.12 161 ALA A C 1
ATOM 1278 O O . ALA A 1 161 ? -19.442 -8.891 20.971 1.00 95.12 161 ALA A O 1
ATOM 1279 N N . ARG A 1 162 ? -17.809 -7.418 20.492 1.00 95.44 162 ARG A N 1
ATOM 1280 C CA . ARG A 1 162 ? -16.699 -8.234 21.019 1.00 95.44 162 ARG A CA 1
ATOM 1281 C C . ARG A 1 162 ? -16.625 -8.229 22.542 1.00 95.44 162 ARG A C 1
ATOM 1283 O O . ARG A 1 162 ? -16.199 -9.211 23.129 1.00 95.44 162 ARG A O 1
ATOM 1290 N N . CYS A 1 163 ? -16.977 -7.110 23.170 1.00 94.50 163 CYS A N 1
ATOM 1291 C CA . CYS A 1 163 ? -16.835 -6.908 24.606 1.00 94.50 163 CYS A CA 1
ATOM 1292 C C . CYS A 1 163 ? -17.791 -7.786 25.411 1.00 94.50 163 CYS A C 1
ATOM 1294 O O . CYS A 1 163 ? -17.390 -8.312 26.447 1.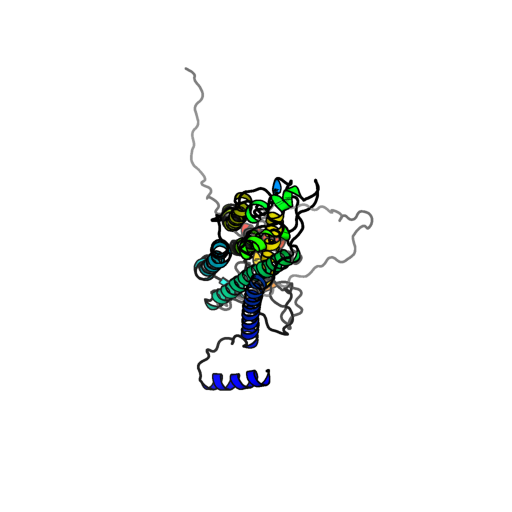00 94.50 163 CYS A O 1
ATOM 1296 N N . LYS A 1 164 ? -19.036 -7.944 24.929 1.00 94.81 164 LYS A N 1
ATOM 1297 C CA . LYS A 1 164 ? -20.127 -8.610 25.661 1.00 94.81 164 LYS A CA 1
ATOM 1298 C C . LYS A 1 164 ? -20.200 -8.058 27.097 1.00 94.81 164 LYS A C 1
ATOM 1300 O O . LYS A 1 164 ? -19.783 -8.737 28.037 1.00 94.81 164 LYS A O 1
ATOM 1305 N N . PRO A 1 165 ? -20.607 -6.786 27.257 1.00 93.25 165 PRO A N 1
ATOM 1306 C CA . PRO A 1 165 ? -20.534 -6.098 28.543 1.00 93.25 165 PRO A CA 1
ATOM 1307 C C . PRO A 1 165 ? -21.355 -6.826 29.618 1.00 93.25 165 PRO A C 1
ATOM 1309 O O . PRO A 1 165 ? -22.470 -7.271 29.342 1.00 93.25 165 PRO A O 1
ATOM 1312 N N . ASP A 1 166 ? -20.808 -6.940 30.831 1.00 92.94 166 ASP A N 1
ATOM 1313 C CA . ASP A 1 166 ? -21.537 -7.487 31.981 1.00 92.94 166 ASP A CA 1
ATOM 1314 C C . ASP A 1 166 ? -22.618 -6.501 32.428 1.00 92.94 166 ASP A C 1
ATOM 1316 O O . ASP A 1 166 ? -22.309 -5.404 32.898 1.00 92.94 166 ASP A O 1
ATOM 1320 N N . GLN A 1 167 ? -23.884 -6.897 32.311 1.00 90.56 167 GLN A N 1
ATOM 1321 C CA . GLN A 1 167 ? -25.001 -6.010 32.621 1.00 90.56 167 GLN A CA 1
ATOM 1322 C C . GLN A 1 167 ? -25.033 -5.581 34.088 1.00 90.56 167 GLN A C 1
ATOM 1324 O O . GLN A 1 167 ? -25.379 -4.438 34.366 1.00 90.56 167 GLN A O 1
ATOM 1329 N N . ALA A 1 168 ? -24.570 -6.421 35.020 1.00 89.38 168 ALA A N 1
ATOM 1330 C CA . ALA A 1 168 ? -24.509 -6.037 36.429 1.00 89.38 168 ALA A CA 1
ATOM 1331 C C . ALA A 1 168 ? -23.52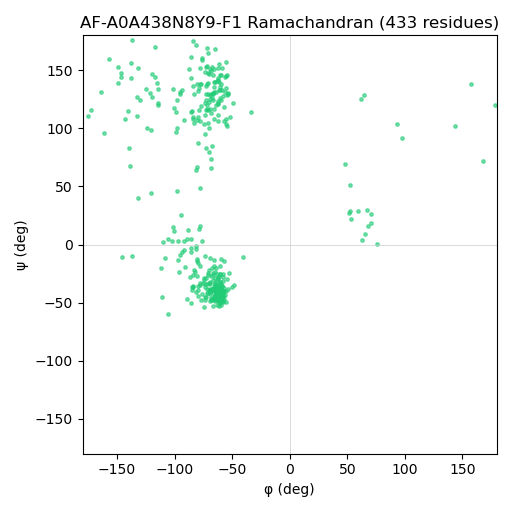6 -4.874 36.665 1.00 89.38 168 ALA A C 1
ATOM 1333 O O . ALA A 1 168 ? -23.778 -3.994 37.489 1.00 89.38 168 ALA A O 1
ATOM 1334 N N . LEU A 1 169 ? -22.415 -4.847 35.920 1.00 88.25 169 LEU A N 1
ATOM 1335 C CA . LEU A 1 169 ? -21.440 -3.755 35.970 1.00 88.25 169 LEU A CA 1
ATOM 1336 C C . LEU A 1 169 ? -21.910 -2.529 35.181 1.00 88.25 169 LEU A C 1
ATOM 1338 O O . LEU A 1 169 ? -21.599 -1.406 35.571 1.00 88.25 169 LEU A O 1
ATOM 1342 N N . VAL A 1 170 ? -22.656 -2.730 34.091 1.00 88.50 170 VAL A N 1
ATOM 1343 C CA . VAL A 1 170 ? -23.259 -1.641 33.307 1.00 88.50 170 VAL A CA 1
ATOM 1344 C C . VAL A 1 170 ? -24.295 -0.883 34.130 1.00 88.50 170 VAL A C 1
ATOM 1346 O O . VAL A 1 170 ? -24.247 0.343 34.158 1.00 88.50 170 VAL A O 1
ATOM 1349 N N . ASP A 1 171 ? -25.176 -1.588 34.839 1.00 86.88 171 ASP A N 1
ATOM 1350 C CA . ASP A 1 171 ? -26.206 -0.974 35.686 1.00 86.88 171 ASP A CA 1
ATOM 1351 C C . ASP A 1 171 ? -25.593 -0.206 36.869 1.00 86.88 171 ASP A C 1
ATOM 1353 O O . ASP A 1 171 ? -26.151 0.785 37.342 1.00 86.88 171 ASP A O 1
ATOM 1357 N N . ALA A 1 172 ? -24.415 -0.639 37.330 1.00 85.69 172 ALA A N 1
ATOM 1358 C CA . ALA A 1 172 ? -23.636 0.048 38.355 1.00 85.69 172 ALA A CA 1
ATOM 1359 C C . ALA A 1 172 ? -22.835 1.251 37.819 1.00 85.69 172 ALA A C 1
ATOM 1361 O O . ALA A 1 172 ? -22.374 2.080 38.612 1.00 85.69 172 ALA A O 1
ATOM 1362 N N . LEU A 1 173 ? -22.640 1.371 36.499 1.00 85.62 173 LEU A N 1
ATOM 1363 C CA . LEU A 1 173 ? -21.950 2.513 35.905 1.00 85.62 173 LEU A CA 1
ATOM 1364 C C . LEU A 1 173 ? -22.843 3.755 35.971 1.00 85.62 173 LEU A C 1
ATOM 1366 O O . LEU A 1 173 ? -23.984 3.764 35.511 1.00 85.62 173 LEU A O 1
ATOM 1370 N N . ALA A 1 174 ? -22.293 4.861 36.473 1.00 78.94 174 ALA A N 1
ATOM 1371 C CA . ALA A 1 174 ? -22.992 6.137 36.421 1.00 78.94 174 ALA A CA 1
ATOM 1372 C C . ALA A 1 174 ? -23.230 6.564 34.961 1.00 78.94 174 ALA A C 1
ATOM 1374 O O . ALA A 1 174 ? -22.383 6.366 34.080 1.00 78.94 174 ALA A O 1
ATOM 1375 N N . GLN A 1 175 ? -24.378 7.189 34.705 1.00 75.38 175 GLN A N 1
ATOM 1376 C CA . GLN A 1 175 ? -24.735 7.677 33.377 1.00 75.38 175 GLN A CA 1
ATOM 1377 C C . GLN A 1 175 ? -23.640 8.622 32.846 1.00 75.38 175 GLN A C 1
ATOM 1379 O O . GLN A 1 175 ? -23.162 9.496 33.566 1.00 75.38 175 GLN A O 1
ATOM 1384 N N . TYR A 1 176 ? -23.242 8.439 31.582 1.00 77.25 176 TYR A N 1
ATOM 1385 C CA . TYR A 1 176 ? -22.170 9.193 30.906 1.00 77.25 176 TYR A CA 1
ATOM 1386 C C . TYR A 1 176 ? -20.730 8.910 31.373 1.00 77.25 176 TYR A C 1
ATOM 1388 O O . TYR A 1 176 ? -19.825 9.683 31.058 1.00 77.25 176 TYR A O 1
ATOM 1396 N N . THR A 1 177 ? -20.480 7.788 32.052 1.00 86.44 177 THR A N 1
ATOM 1397 C CA . THR A 1 177 ? -19.109 7.335 32.341 1.00 86.44 177 THR A CA 1
ATOM 1398 C C . THR A 1 177 ? -18.523 6.483 31.212 1.00 86.44 177 THR A C 1
ATOM 1400 O O . THR A 1 177 ? -19.239 5.834 30.447 1.00 86.44 177 THR A O 1
ATOM 1403 N N . LEU A 1 178 ? -17.194 6.528 31.064 1.00 90.50 178 LEU A N 1
ATOM 1404 C CA . LEU A 1 178 ? -16.473 5.712 30.087 1.00 90.50 178 LEU A CA 1
ATOM 1405 C C . LEU A 1 178 ? -16.227 4.314 30.661 1.00 90.50 178 LEU A C 1
ATOM 1407 O O . LEU A 1 178 ? -15.690 4.168 31.758 1.00 90.50 178 LEU A O 1
ATOM 1411 N N . ALA A 1 179 ? -16.574 3.294 29.884 1.00 90.75 179 ALA A N 1
ATOM 1412 C CA . ALA A 1 179 ? -16.266 1.907 30.172 1.00 90.75 179 ALA A CA 1
ATOM 1413 C C . ALA A 1 179 ? -14.802 1.593 29.839 1.00 90.75 179 ALA A C 1
ATOM 1415 O O . ALA A 1 179 ? -14.186 2.179 28.944 1.00 90.75 179 ALA A O 1
ATOM 1416 N N . THR A 1 180 ? -14.248 0.623 30.559 1.00 92.56 180 THR A N 1
ATOM 1417 C CA . THR A 1 180 ? -12.916 0.067 30.301 1.00 92.56 180 THR A CA 1
ATOM 1418 C C . THR A 1 180 ? -13.035 -1.410 29.939 1.00 92.56 180 THR A C 1
ATOM 1420 O O . THR A 1 180 ? -14.086 -2.024 30.120 1.00 92.56 180 THR A O 1
ATOM 1423 N N . LYS A 1 181 ? -11.935 -2.011 29.467 1.00 91.44 181 LYS A N 1
ATOM 1424 C CA . LYS A 1 181 ? -11.858 -3.448 29.147 1.00 91.44 181 LYS A CA 1
ATOM 1425 C C . LYS A 1 181 ? -12.302 -4.361 30.308 1.00 91.44 181 LYS A C 1
ATOM 1427 O O . LYS A 1 181 ? -12.733 -5.475 30.050 1.00 91.44 181 LYS A O 1
ATOM 1432 N N . ALA A 1 182 ? -12.229 -3.900 31.561 1.00 90.12 182 ALA A N 1
ATOM 1433 C CA . ALA A 1 182 ? -12.632 -4.673 32.740 1.00 90.12 182 ALA A CA 1
ATOM 1434 C C . ALA A 1 182 ? -14.140 -4.989 32.805 1.00 90.12 182 ALA A C 1
ATOM 1436 O O . ALA A 1 182 ? -14.535 -5.898 33.522 1.00 90.12 182 ALA A O 1
ATOM 1437 N N . LEU A 1 183 ? -14.970 -4.256 32.058 1.00 92.12 183 LEU A N 1
ATOM 1438 C CA . LEU A 1 183 ? -16.419 -4.470 31.977 1.00 92.12 183 LEU A CA 1
ATOM 1439 C C . LEU A 1 183 ? -16.802 -5.613 31.013 1.00 92.12 183 LEU A C 1
ATOM 1441 O O . LEU A 1 183 ? -17.954 -6.038 30.954 1.00 92.12 183 LEU A O 1
ATOM 1445 N N . CYS A 1 184 ? -15.850 -6.081 30.210 1.00 93.12 184 CYS A N 1
ATOM 1446 C CA . CYS A 1 184 ? -16.093 -7.082 29.185 1.00 93.12 184 CYS A CA 1
ATOM 1447 C C . CYS A 1 184 ? -16.038 -8.504 29.756 1.00 93.12 184 CYS A C 1
ATOM 1449 O O . CYS A 1 184 ? -15.107 -8.834 30.489 1.00 93.12 184 CYS A O 1
ATOM 1451 N N . THR A 1 185 ? -16.982 -9.362 29.358 1.00 94.88 185 THR A N 1
ATOM 1452 C CA . THR A 1 185 ? -17.035 -10.779 29.784 1.00 94.88 185 THR A CA 1
ATOM 1453 C C . THR A 1 185 ? -16.337 -11.741 28.820 1.00 94.88 185 THR A C 1
ATOM 1455 O O . THR A 1 185 ? -16.216 -12.930 29.109 1.00 94.88 185 THR A O 1
ATOM 1458 N N . GLU A 1 186 ? -15.878 -11.251 27.666 1.00 93.69 186 GLU A N 1
ATOM 1459 C CA . GLU A 1 186 ? -15.228 -12.074 26.647 1.00 93.69 186 GLU A CA 1
ATOM 1460 C C . GLU A 1 186 ? -13.953 -12.754 27.170 1.00 93.69 186 GLU A C 1
ATOM 1462 O O . GLU A 1 186 ? -13.026 -12.106 27.666 1.00 93.69 186 GLU A O 1
ATOM 1467 N N . THR A 1 187 ? -13.908 -14.077 27.019 1.00 92.12 187 THR A N 1
ATOM 1468 C CA . THR A 1 187 ? -12.824 -14.932 27.513 1.00 92.12 187 THR A CA 1
ATOM 1469 C C . THR A 1 187 ? -11.641 -14.987 26.554 1.00 92.12 187 THR A C 1
ATOM 1471 O O . THR A 1 187 ? -10.509 -15.218 26.983 1.00 92.12 187 THR A O 1
ATOM 1474 N N . ASP A 1 188 ? -11.877 -14.771 25.255 1.00 92.44 188 ASP A N 1
ATOM 1475 C CA . ASP A 1 188 ? -10.806 -14.794 24.265 1.00 92.44 188 ASP A CA 1
ATOM 1476 C C . ASP A 1 188 ? -10.028 -13.469 24.252 1.00 92.44 188 ASP A C 1
ATOM 1478 O O . ASP A 1 188 ? -10.466 -12.427 23.745 1.00 92.44 188 ASP A O 1
ATOM 1482 N N . SER A 1 189 ? -8.805 -13.528 24.785 1.00 89.62 189 SER A N 1
ATOM 1483 C CA . SER A 1 189 ? -7.908 -12.378 24.826 1.00 89.62 189 SER A CA 1
ATOM 1484 C C . SER A 1 189 ? -7.526 -11.859 23.434 1.00 89.62 189 SER A C 1
ATOM 1486 O O . SER A 1 189 ? -7.283 -10.660 23.302 1.00 89.62 189 SER A O 1
ATOM 1488 N N . HIS A 1 190 ? -7.502 -12.705 22.401 1.00 90.25 190 HIS A N 1
ATOM 1489 C CA . HIS A 1 190 ? -7.142 -12.316 21.040 1.00 90.25 190 HIS A CA 1
ATOM 1490 C C . HIS A 1 190 ? -8.261 -11.503 20.380 1.00 90.25 190 HIS A C 1
ATOM 1492 O O . HIS A 1 190 ? -7.995 -10.435 19.827 1.00 90.25 190 HIS A O 1
ATOM 1498 N N . ILE A 1 191 ? -9.521 -11.940 20.514 1.00 92.81 191 ILE A N 1
ATOM 1499 C CA . ILE A 1 191 ? -10.697 -11.198 20.016 1.00 92.81 191 ILE A CA 1
ATOM 1500 C C . ILE A 1 191 ? -10.751 -9.803 20.643 1.00 92.81 191 ILE A C 1
ATOM 1502 O O . ILE A 1 191 ? -10.957 -8.804 19.941 1.00 92.81 191 ILE A O 1
ATOM 1506 N N . MET A 1 192 ? -10.517 -9.737 21.956 1.00 93.50 192 MET A N 1
ATOM 1507 C CA . MET A 1 192 ? -10.534 -8.487 22.705 1.00 93.50 192 MET A CA 1
ATOM 1508 C C . MET A 1 192 ? -9.385 -7.556 22.317 1.00 93.50 192 MET A C 1
ATOM 1510 O O . MET A 1 192 ? -9.601 -6.369 22.082 1.00 93.50 192 MET A O 1
ATOM 1514 N N . GLN A 1 193 ? -8.157 -8.075 22.232 1.00 92.75 193 GLN A N 1
ATOM 1515 C CA . GLN A 1 193 ? -6.992 -7.279 21.841 1.00 92.75 193 GLN A CA 1
ATOM 1516 C C . GLN A 1 193 ? -7.122 -6.760 20.408 1.00 92.75 193 GLN A C 1
ATOM 1518 O O . GLN A 1 193 ? -6.855 -5.583 20.163 1.00 92.75 193 GLN A O 1
ATOM 1523 N N . ASP A 1 194 ? -7.602 -7.584 19.473 1.00 92.19 194 ASP A N 1
ATOM 1524 C CA . ASP A 1 194 ? -7.871 -7.131 18.109 1.00 92.19 194 ASP A CA 1
ATOM 1525 C C . ASP A 1 194 ? -8.919 -6.005 18.082 1.00 92.19 194 ASP A C 1
ATOM 1527 O O . ASP A 1 194 ? -8.802 -5.071 17.287 1.00 92.19 194 ASP A O 1
ATOM 1531 N N . GLY A 1 195 ? -9.883 -6.016 19.008 1.00 94.50 195 GLY A N 1
ATOM 1532 C CA . GLY A 1 195 ? -10.876 -4.954 19.181 1.00 94.50 195 GLY A CA 1
ATOM 1533 C C . GLY A 1 195 ? -10.286 -3.561 19.450 1.00 94.50 195 GLY A C 1
ATOM 1534 O O . GLY A 1 195 ? -10.885 -2.565 19.047 1.00 94.50 195 GLY A O 1
ATOM 1535 N N . PHE A 1 196 ? -9.095 -3.468 20.050 1.00 95.56 196 PHE A N 1
ATOM 1536 C CA . PHE A 1 196 ? -8.396 -2.197 20.315 1.00 95.56 196 PHE A CA 1
ATOM 1537 C C . PHE A 1 196 ? -7.338 -1.841 19.261 1.00 95.56 196 PHE A C 1
ATOM 1539 O O . PHE A 1 196 ? -6.662 -0.819 19.358 1.00 95.56 196 PHE A O 1
ATOM 1546 N N . ARG A 1 197 ? -7.195 -2.647 18.207 1.00 94.56 197 ARG A N 1
ATOM 1547 C CA . ARG A 1 197 ? -6.243 -2.407 17.115 1.00 94.56 197 ARG A CA 1
ATOM 1548 C C . ARG A 1 197 ? -6.928 -1.745 15.912 1.00 94.56 197 ARG A C 1
ATOM 1550 O O . ARG A 1 197 ? -6.704 -2.163 14.774 1.00 94.56 197 ARG A O 1
ATOM 1557 N N . SER A 1 198 ? -7.755 -0.707 16.110 1.00 95.19 198 SER A N 1
ATOM 1558 C CA . SER A 1 198 ? -8.435 -0.031 14.986 1.00 95.19 198 SER A CA 1
ATOM 1559 C C . SER A 1 198 ? -7.501 0.872 14.175 1.00 95.19 198 SER A C 1
ATOM 1561 O O . SER A 1 198 ? -7.398 0.723 12.961 1.00 95.19 198 SER A O 1
ATOM 1563 N N . PHE A 1 199 ? -6.796 1.809 14.806 1.00 96.12 199 PHE A N 1
ATOM 1564 C CA . PHE A 1 199 ? -6.042 2.828 14.069 1.00 96.12 199 PHE A CA 1
ATOM 1565 C C . PHE A 1 199 ? -4.539 2.515 13.995 1.00 96.12 199 PHE A C 1
ATOM 1567 O O . PHE A 1 199 ? -3.949 2.239 15.037 1.00 96.12 199 PHE A O 1
ATOM 1574 N N . PRO A 1 200 ? -3.892 2.636 12.820 1.00 97.06 200 PRO A N 1
ATOM 1575 C CA . PRO A 1 200 ? -4.471 2.741 11.475 1.00 97.06 200 PRO A CA 1
ATOM 1576 C C . PRO A 1 200 ? -4.856 1.362 10.902 1.00 97.06 200 PRO A C 1
ATOM 1578 O O . PRO A 1 200 ? -4.537 0.321 11.481 1.00 97.06 200 PRO A O 1
ATOM 1581 N N . SER A 1 201 ? -5.554 1.321 9.762 1.00 96.75 201 SER A N 1
ATOM 1582 C CA . SER A 1 201 ? -5.961 0.052 9.136 1.00 96.75 201 SER A CA 1
ATOM 1583 C C . SER A 1 201 ? -4.783 -0.684 8.479 1.00 96.75 201 SER A C 1
ATOM 1585 O O . SER A 1 201 ? -4.167 -0.164 7.550 1.00 96.75 201 SER A O 1
ATOM 1587 N N . GLY A 1 202 ? -4.523 -1.923 8.920 1.00 94.38 202 GLY A N 1
ATOM 1588 C CA . GLY A 1 202 ? -3.446 -2.779 8.400 1.00 94.38 202 GLY A CA 1
ATOM 1589 C C . GLY A 1 202 ? -3.717 -3.320 6.997 1.00 94.38 202 GLY A C 1
ATOM 1590 O O . GLY A 1 202 ? -2.828 -3.291 6.151 1.00 94.38 202 GLY A O 1
ATOM 1591 N N . HIS A 1 203 ? -4.951 -3.745 6.703 1.00 96.06 203 HIS A N 1
ATOM 1592 C CA . HIS A 1 203 ? -5.356 -4.136 5.345 1.00 96.06 203 HIS A CA 1
ATOM 1593 C C . HIS A 1 203 ? -5.229 -2.973 4.364 1.00 96.06 203 HIS A C 1
ATOM 1595 O O . HIS A 1 203 ? -4.772 -3.175 3.245 1.00 96.06 203 HIS A O 1
ATOM 1601 N N . SER A 1 204 ? -5.594 -1.756 4.781 1.00 97.75 204 SER A N 1
ATOM 1602 C CA . SER A 1 204 ? -5.473 -0.575 3.924 1.00 97.75 204 SER A CA 1
ATOM 1603 C C . SER A 1 204 ? -4.007 -0.239 3.637 1.00 97.75 204 SER A C 1
ATOM 1605 O O . SER A 1 204 ? -3.609 -0.159 2.475 1.00 97.75 204 SER A O 1
ATOM 1607 N N . SER A 1 205 ? -3.174 -0.112 4.676 1.00 97.69 205 SER A N 1
ATOM 1608 C CA . SER A 1 205 ? -1.765 0.259 4.503 1.00 97.69 205 SER A CA 1
ATOM 1609 C C . SER A 1 205 ? -0.965 -0.779 3.726 1.00 97.69 205 SER A C 1
ATOM 1611 O O . SER A 1 205 ? -0.223 -0.407 2.821 1.00 97.69 205 SER A O 1
ATOM 1613 N N . SER A 1 206 ? -1.155 -2.071 4.006 1.00 96.25 206 SER A N 1
ATOM 1614 C CA . SER A 1 206 ? -0.503 -3.157 3.262 1.00 96.25 206 SER A CA 1
ATOM 1615 C C . SER A 1 206 ? -0.934 -3.202 1.794 1.00 96.25 206 SER A C 1
ATOM 1617 O O . SER A 1 206 ? -0.079 -3.297 0.913 1.00 96.25 206 SER A O 1
ATOM 1619 N N . SER A 1 207 ? -2.235 -3.066 1.520 1.00 98.00 207 SER A N 1
ATOM 1620 C CA . SER A 1 207 ? -2.761 -3.105 0.152 1.00 98.00 207 SER A CA 1
ATOM 1621 C C . SER A 1 207 ? -2.233 -1.953 -0.688 1.00 98.00 207 SER A C 1
ATOM 1623 O O . SER A 1 207 ? -1.743 -2.179 -1.793 1.00 98.00 207 SER A O 1
ATOM 1625 N N . PHE A 1 208 ? -2.270 -0.729 -0.154 1.00 98.50 208 PHE A N 1
ATOM 1626 C CA . PHE A 1 208 ? -1.706 0.425 -0.845 1.00 98.50 208 PHE A CA 1
ATOM 1627 C C . PHE A 1 208 ? -0.181 0.332 -0.953 1.00 98.50 208 PHE A C 1
ATOM 1629 O O . PHE A 1 208 ? 0.345 0.630 -2.015 1.00 98.50 208 PHE A O 1
ATOM 1636 N N . ALA A 1 209 ? 0.542 -0.154 0.060 1.00 98.31 209 ALA A N 1
ATOM 1637 C CA . ALA A 1 209 ? 1.996 -0.309 -0.029 1.00 98.31 209 ALA A CA 1
ATOM 1638 C C . ALA A 1 209 ? 2.437 -1.214 -1.190 1.00 98.31 209 ALA A C 1
ATOM 1640 O O . ALA A 1 209 ? 3.383 -0.882 -1.899 1.00 98.31 209 ALA A O 1
ATOM 1641 N N . GLY A 1 210 ? 1.742 -2.330 -1.413 1.00 98.00 210 GLY A N 1
ATOM 1642 C CA . GLY A 1 210 ? 2.093 -3.281 -2.464 1.00 98.00 210 GLY A CA 1
ATOM 1643 C C . GLY A 1 210 ? 1.517 -2.949 -3.843 1.00 98.00 210 GLY A C 1
ATOM 1644 O O . GLY A 1 210 ? 2.237 -2.884 -4.841 1.00 98.00 210 GLY A O 1
ATOM 1645 N N . LEU A 1 211 ? 0.210 -2.690 -3.921 1.00 98.50 211 LEU A N 1
ATOM 1646 C CA . LEU A 1 211 ? -0.462 -2.449 -5.198 1.00 98.50 211 LEU A CA 1
ATOM 1647 C C . LEU A 1 211 ? -0.216 -1.041 -5.742 1.00 98.50 211 LEU A C 1
ATOM 1649 O O . LEU A 1 211 ? -0.076 -0.890 -6.950 1.00 98.50 211 LEU A O 1
ATOM 1653 N N . PHE A 1 212 ? -0.099 -0.012 -4.894 1.00 98.38 212 PHE A N 1
ATOM 1654 C CA . PHE A 1 212 ? 0.294 1.314 -5.383 1.00 98.38 212 PHE A CA 1
ATOM 1655 C C . PHE A 1 212 ? 1.755 1.315 -5.844 1.00 98.38 212 PHE A C 1
ATOM 1657 O O . PHE A 1 212 ? 2.081 1.972 -6.831 1.00 98.38 212 PHE A O 1
ATOM 1664 N N . TYR A 1 213 ? 2.629 0.538 -5.191 1.00 98.44 213 TYR A N 1
ATOM 1665 C CA . TYR A 1 213 ? 3.986 0.304 -5.689 1.00 98.44 213 TYR A CA 1
ATOM 1666 C C . TYR A 1 213 ? 3.955 -0.336 -7.081 1.00 98.44 213 TYR A C 1
ATOM 1668 O O . TYR A 1 213 ? 4.661 0.129 -7.976 1.00 98.44 213 TYR A O 1
ATOM 1676 N N . LEU A 1 214 ? 3.098 -1.343 -7.299 1.00 98.25 214 LEU A N 1
ATOM 1677 C CA . LEU A 1 214 ? 2.894 -1.926 -8.627 1.00 98.25 214 LEU A CA 1
ATOM 1678 C C . LEU A 1 214 ? 2.412 -0.881 -9.640 1.00 98.25 214 LEU A C 1
ATOM 1680 O O . LEU A 1 214 ? 2.933 -0.834 -10.751 1.00 98.25 214 LEU A O 1
ATOM 1684 N N . SER A 1 215 ? 1.466 -0.019 -9.264 1.00 97.81 215 SER A N 1
ATOM 1685 C CA . SER A 1 215 ? 1.005 1.077 -10.119 1.00 97.81 215 SER A CA 1
ATOM 1686 C C . SER A 1 215 ? 2.150 2.022 -10.488 1.00 97.81 215 SER A C 1
ATOM 1688 O O . SER A 1 215 ? 2.340 2.310 -11.665 1.00 97.81 215 SER A O 1
ATOM 1690 N N . LEU A 1 216 ? 2.972 2.456 -9.525 1.00 97.19 216 LEU A N 1
ATOM 1691 C CA . LEU A 1 216 ? 4.155 3.287 -9.794 1.00 97.19 216 LEU A CA 1
ATOM 1692 C C . LEU A 1 216 ? 5.147 2.582 -10.728 1.00 97.19 216 LEU A C 1
ATOM 1694 O O . LEU A 1 216 ? 5.650 3.190 -11.675 1.00 97.19 216 LEU A O 1
ATOM 1698 N N . TYR A 1 217 ? 5.391 1.294 -10.487 1.00 96.19 217 TYR A N 1
ATOM 1699 C CA . TYR A 1 217 ? 6.263 0.462 -11.305 1.00 96.19 217 TYR A CA 1
ATOM 1700 C C . TYR A 1 217 ? 5.767 0.384 -12.757 1.00 96.19 217 TYR A C 1
ATOM 1702 O O . TYR A 1 217 ? 6.508 0.704 -13.687 1.00 96.19 217 TYR A O 1
ATOM 1710 N N . LEU A 1 218 ? 4.495 0.035 -12.965 1.00 95.25 218 LEU A N 1
ATOM 1711 C CA . LEU A 1 218 ? 3.884 -0.034 -14.293 1.00 95.25 218 LEU A CA 1
ATOM 1712 C C . LEU A 1 218 ? 3.829 1.344 -14.966 1.00 95.25 218 LEU A C 1
ATOM 1714 O O . LEU A 1 218 ? 4.106 1.442 -16.159 1.00 95.25 218 LEU A O 1
ATOM 1718 N N . ALA A 1 219 ? 3.555 2.419 -14.219 1.00 94.19 219 ALA A N 1
ATOM 1719 C CA . ALA A 1 219 ? 3.539 3.785 -14.745 1.00 94.19 219 ALA A CA 1
ATOM 1720 C C . ALA A 1 219 ? 4.888 4.183 -15.350 1.00 94.19 219 ALA A C 1
ATOM 1722 O O . ALA A 1 219 ? 4.947 4.767 -16.437 1.00 94.19 219 ALA A O 1
ATOM 1723 N N . ALA A 1 220 ? 5.974 3.833 -14.659 1.00 91.69 220 ALA A N 1
ATOM 1724 C CA . ALA A 1 220 ? 7.329 4.098 -15.114 1.00 91.69 220 ALA A CA 1
ATOM 1725 C C . ALA A 1 220 ? 7.699 3.259 -16.340 1.00 91.69 220 ALA A C 1
ATOM 1727 O O . ALA A 1 220 ? 8.320 3.768 -17.277 1.00 91.69 220 ALA A O 1
ATOM 1728 N N . LYS A 1 221 ? 7.287 1.989 -16.352 1.00 90.00 221 LYS A N 1
ATOM 1729 C CA . LYS A 1 221 ? 7.583 1.037 -17.423 1.00 90.00 221 LYS A CA 1
ATOM 1730 C C . LYS A 1 221 ? 6.793 1.278 -18.708 1.00 90.00 221 LYS A C 1
ATOM 1732 O O . LYS A 1 221 ? 7.356 1.148 -19.789 1.00 90.00 221 LYS A O 1
ATOM 1737 N N . LEU A 1 222 ? 5.533 1.687 -18.592 1.00 89.88 222 LEU A N 1
ATOM 1738 C CA . LEU A 1 222 ? 4.666 2.037 -19.721 1.00 89.88 222 LEU A CA 1
ATOM 1739 C C . LEU A 1 222 ? 4.829 3.498 -20.168 1.00 89.88 222 LEU A C 1
ATOM 1741 O O . LEU A 1 222 ? 4.210 3.914 -21.141 1.00 89.88 222 LEU A O 1
ATOM 1745 N N . HIS A 1 223 ? 5.652 4.289 -19.473 1.00 87.81 223 HIS A N 1
ATOM 1746 C CA . HIS A 1 223 ? 5.889 5.705 -19.771 1.00 87.81 223 HIS A CA 1
ATOM 1747 C C . HIS A 1 223 ? 4.581 6.502 -19.881 1.00 87.81 223 HIS A C 1
ATOM 1749 O O . HIS A 1 223 ? 4.348 7.198 -20.864 1.00 87.81 223 HIS A O 1
ATOM 1755 N N . VAL A 1 224 ? 3.706 6.388 -18.876 1.00 88.00 224 VAL A N 1
ATOM 1756 C CA . VAL A 1 224 ? 2.387 7.058 -18.880 1.00 88.00 224 VAL A CA 1
ATOM 1757 C C . VAL A 1 224 ? 2.508 8.580 -19.025 1.00 88.00 224 VAL A C 1
ATOM 1759 O O . VAL A 1 224 ? 1.648 9.219 -19.621 1.00 88.00 224 VAL A O 1
ATOM 1762 N N . LEU A 1 225 ? 3.590 9.166 -18.507 1.00 86.88 225 LEU A N 1
ATOM 1763 C CA . LEU A 1 225 ? 3.838 10.608 -18.533 1.00 86.88 225 LEU A CA 1
ATOM 1764 C C . LEU A 1 225 ? 4.698 11.053 -19.733 1.00 86.88 225 LEU A C 1
ATOM 1766 O O . LEU A 1 225 ? 5.373 12.075 -19.653 1.00 86.88 225 LEU A O 1
ATOM 1770 N N . ASP A 1 226 ? 4.704 10.305 -20.845 1.00 82.00 226 ASP A N 1
ATOM 1771 C CA . ASP A 1 226 ? 5.502 10.611 -22.051 1.00 82.00 226 ASP A CA 1
ATOM 1772 C C . ASP A 1 226 ? 4.907 11.706 -22.954 1.00 82.00 226 ASP A C 1
ATOM 1774 O O . ASP A 1 226 ? 5.356 11.877 -24.085 1.00 82.00 226 ASP A O 1
ATOM 1778 N N . GLN A 1 227 ? 3.914 12.445 -22.445 1.00 83.88 227 GLN A N 1
ATOM 1779 C CA . GLN A 1 227 ? 3.181 13.521 -23.124 1.00 83.88 227 GLN A CA 1
ATOM 1780 C C . GLN A 1 227 ? 2.380 13.084 -24.363 1.00 83.88 227 GLN A C 1
ATOM 1782 O O . GLN A 1 227 ? 1.745 13.925 -24.992 1.00 83.88 227 GLN A O 1
ATOM 1787 N N . LYS A 1 228 ? 2.323 11.785 -24.696 1.00 80.31 228 LYS A N 1
ATOM 1788 C CA . LYS A 1 228 ? 1.558 11.293 -25.858 1.00 80.31 228 LYS A CA 1
ATOM 1789 C C . LYS A 1 228 ? 0.062 11.139 -25.599 1.00 80.31 228 LYS A C 1
ATOM 1791 O O . LYS A 1 228 ? -0.701 10.976 -26.543 1.00 80.31 228 LYS A O 1
ATOM 1796 N N . GLY A 1 229 ? -0.359 11.169 -24.334 1.00 82.38 229 GLY A N 1
ATOM 1797 C CA . GLY A 1 229 ? -1.776 11.124 -23.965 1.00 82.38 229 GLY A CA 1
ATOM 1798 C C . GLY A 1 229 ? -2.455 9.769 -24.201 1.00 82.38 229 GLY A C 1
ATOM 1799 O O . GLY A 1 229 ? -3.666 9.716 -24.399 1.00 82.38 229 GLY A O 1
ATOM 1800 N N . GLU A 1 230 ? -1.710 8.661 -24.183 1.00 87.75 230 GLU A N 1
ATOM 1801 C CA . GLU A 1 230 ? -2.274 7.324 -24.398 1.00 87.75 230 GLU A CA 1
ATOM 1802 C C . GLU A 1 230 ? -3.081 6.828 -23.184 1.00 87.75 230 GLU A C 1
ATOM 1804 O O . GLU A 1 230 ? -2.549 6.240 -22.240 1.00 87.75 230 GLU A O 1
ATOM 1809 N N . VAL A 1 231 ? -4.400 7.033 -23.235 1.00 91.06 231 VAL A N 1
ATOM 1810 C CA . VAL A 1 231 ? -5.337 6.775 -22.125 1.00 91.06 231 VAL A CA 1
ATOM 1811 C C . VAL A 1 231 ? -5.330 5.316 -21.643 1.00 91.06 231 VAL A C 1
ATOM 1813 O O . VAL A 1 231 ? -5.451 5.056 -20.445 1.00 91.06 231 VAL A O 1
ATOM 1816 N N . TRP A 1 232 ? -5.150 4.349 -22.547 1.00 91.94 232 TRP A N 1
ATOM 1817 C CA . TRP A 1 232 ? -5.164 2.921 -22.205 1.00 91.94 232 TRP A CA 1
ATOM 1818 C C . TRP A 1 232 ? -4.075 2.545 -21.185 1.00 91.94 232 TRP A C 1
ATOM 1820 O O . TRP A 1 232 ? -4.312 1.712 -20.309 1.00 91.94 232 TRP A O 1
ATOM 1830 N N . ARG A 1 233 ? -2.907 3.205 -21.237 1.00 91.69 233 ARG A N 1
ATOM 1831 C CA . ARG A 1 233 ? -1.804 2.977 -20.289 1.00 91.69 233 ARG A CA 1
ATOM 1832 C C . ARG A 1 233 ? -2.193 3.404 -18.877 1.00 91.69 233 ARG A C 1
ATOM 1834 O O . ARG A 1 233 ? -1.881 2.709 -17.914 1.00 91.69 233 ARG A O 1
ATOM 1841 N N . THR A 1 234 ? -2.916 4.518 -18.761 1.00 92.19 234 THR A N 1
ATOM 1842 C CA . THR A 1 234 ? -3.423 5.031 -17.484 1.00 92.19 234 THR A CA 1
ATOM 1843 C C . THR A 1 234 ? -4.402 4.051 -16.848 1.00 92.19 234 THR A C 1
ATOM 1845 O O . THR A 1 234 ? -4.268 3.755 -15.665 1.00 92.19 234 THR A O 1
ATOM 1848 N N . PHE A 1 235 ? -5.336 3.480 -17.617 1.00 94.19 235 PHE A N 1
ATOM 1849 C CA . PHE A 1 235 ? -6.273 2.488 -17.079 1.00 94.19 235 PHE A CA 1
ATOM 1850 C C . PHE A 1 235 ? -5.561 1.247 -16.532 1.00 94.19 235 PHE A C 1
ATOM 1852 O O . PHE A 1 235 ? -5.861 0.832 -15.416 1.00 94.19 235 PHE A O 1
ATOM 1859 N N . ILE A 1 236 ? -4.570 0.706 -17.251 1.00 94.56 236 ILE A N 1
ATOM 1860 C CA . ILE A 1 236 ? -3.779 -0.443 -16.771 1.00 94.56 236 ILE A CA 1
ATOM 1861 C C . ILE A 1 236 ? -3.089 -0.123 -15.442 1.00 94.56 236 ILE A C 1
ATOM 1863 O O . ILE A 1 236 ? -3.103 -0.932 -14.517 1.00 94.56 236 ILE A O 1
ATOM 1867 N N . VAL A 1 237 ? -2.512 1.072 -15.332 1.00 94.94 237 VAL A N 1
ATOM 1868 C CA . VAL A 1 237 ? -1.793 1.528 -14.136 1.00 94.94 237 VAL A CA 1
ATOM 1869 C C . VAL A 1 237 ? -2.725 1.819 -12.958 1.00 94.94 237 VAL A C 1
ATOM 1871 O O . VAL A 1 237 ? -2.300 1.720 -11.811 1.00 94.94 237 VAL A O 1
ATOM 1874 N N . LEU A 1 238 ? -3.992 2.155 -13.204 1.00 95.81 238 LEU A N 1
ATOM 1875 C CA . LEU A 1 238 ? -4.967 2.415 -12.143 1.00 95.81 238 LEU A CA 1
ATOM 1876 C C . LEU A 1 238 ? -5.602 1.142 -11.570 1.00 95.81 238 LEU A C 1
ATOM 1878 O O . LEU A 1 238 ? -6.042 1.177 -10.422 1.00 95.81 238 LEU A O 1
ATOM 1882 N N . ILE A 1 239 ? -5.627 0.026 -12.309 1.00 97.19 239 ILE A N 1
ATOM 1883 C CA . ILE A 1 239 ? -6.244 -1.234 -11.853 1.00 97.19 239 ILE A CA 1
ATOM 1884 C C . ILE A 1 239 ? -5.679 -1.718 -10.504 1.00 97.19 239 ILE A C 1
ATOM 1886 O O . ILE A 1 239 ? -6.484 -1.992 -9.611 1.00 97.19 239 ILE A O 1
ATOM 1890 N N . PRO A 1 240 ? -4.349 -1.795 -10.277 1.00 97.88 240 PRO A N 1
ATOM 1891 C CA . PRO A 1 240 ? -3.830 -2.217 -8.977 1.00 97.88 240 PRO A CA 1
ATOM 1892 C C . PRO A 1 240 ? -4.234 -1.257 -7.852 1.00 97.88 240 PRO A C 1
ATOM 1894 O O . PRO A 1 240 ? -4.654 -1.694 -6.783 1.00 97.88 240 PRO A O 1
ATOM 1897 N N . THR A 1 241 ? -4.192 0.056 -8.097 1.00 97.56 241 THR A N 1
ATOM 1898 C CA . THR A 1 241 ? -4.634 1.059 -7.113 1.00 97.56 241 THR A CA 1
ATOM 1899 C C . THR A 1 241 ? -6.122 0.912 -6.783 1.00 97.56 241 THR A C 1
ATOM 1901 O O . THR A 1 241 ? -6.508 1.024 -5.620 1.00 97.56 241 THR A O 1
ATOM 1904 N N . LEU A 1 242 ? -6.962 0.621 -7.780 1.00 97.88 242 LEU A N 1
ATOM 1905 C CA . LEU A 1 242 ? -8.383 0.352 -7.574 1.00 97.88 242 LEU A CA 1
ATOM 1906 C C . LEU A 1 242 ? -8.592 -0.918 -6.741 1.00 97.88 242 LEU A C 1
ATOM 1908 O O . LEU A 1 242 ? -9.375 -0.902 -5.795 1.00 97.88 242 LEU A O 1
ATOM 1912 N N . ALA A 1 243 ? -7.847 -1.989 -7.025 1.00 97.75 243 ALA A N 1
ATOM 1913 C CA . ALA A 1 243 ? -7.887 -3.208 -6.221 1.00 97.75 243 ALA A CA 1
ATOM 1914 C C . ALA A 1 243 ? -7.504 -2.932 -4.753 1.00 97.75 243 ALA A C 1
ATOM 1916 O O . ALA A 1 243 ? -8.165 -3.436 -3.844 1.00 97.75 243 ALA A O 1
ATOM 1917 N N . ALA A 1 244 ? -6.516 -2.064 -4.501 1.00 98.00 244 ALA A N 1
ATOM 1918 C CA . ALA A 1 244 ? -6.159 -1.643 -3.145 1.00 98.00 244 ALA A CA 1
ATOM 1919 C C . ALA A 1 244 ? -7.309 -0.905 -2.450 1.00 98.00 244 ALA A C 1
ATOM 1921 O O . ALA A 1 244 ? -7.591 -1.161 -1.279 1.00 98.00 244 ALA A O 1
ATOM 1922 N N . ALA A 1 245 ? -8.002 -0.026 -3.181 1.00 97.88 245 ALA A N 1
ATOM 1923 C CA . ALA A 1 245 ? -9.172 0.683 -2.679 1.00 97.88 245 ALA A CA 1
ATOM 1924 C C . ALA A 1 245 ? -10.332 -0.275 -2.356 1.00 97.88 245 ALA A C 1
ATOM 1926 O O . ALA A 1 245 ? -10.984 -0.104 -1.329 1.00 97.88 245 ALA A O 1
ATOM 1927 N N . CYS A 1 246 ? -10.555 -1.321 -3.159 1.00 97.69 246 CYS A N 1
ATOM 1928 C CA . CYS A 1 246 ? -11.546 -2.359 -2.861 1.00 97.69 246 CYS A CA 1
ATOM 1929 C C . CYS A 1 246 ? -11.198 -3.133 -1.579 1.00 97.69 246 CYS A C 1
ATOM 1931 O O . CYS A 1 246 ? -12.069 -3.337 -0.730 1.00 97.69 246 CYS A O 1
ATOM 1933 N N . VAL A 1 247 ? -9.925 -3.512 -1.390 1.00 97.69 247 VAL A N 1
ATOM 1934 C CA . VAL A 1 247 ? -9.488 -4.181 -0.152 1.00 97.69 247 VAL A CA 1
ATOM 1935 C C . VAL A 1 247 ? -9.666 -3.265 1.058 1.00 97.69 247 VAL A C 1
ATOM 1937 O O . VAL A 1 247 ? -10.206 -3.687 2.080 1.00 97.69 247 VAL A O 1
ATOM 1940 N N . ALA A 1 248 ? -9.284 -1.995 0.939 1.00 97.44 248 ALA A N 1
ATOM 1941 C CA . ALA A 1 248 ? -9.479 -0.991 1.980 1.00 97.44 248 ALA A CA 1
ATOM 1942 C C . ALA A 1 248 ? -10.971 -0.776 2.308 1.00 97.44 248 ALA A C 1
ATOM 1944 O O . ALA A 1 248 ? -11.355 -0.778 3.478 1.00 97.44 248 ALA A O 1
ATOM 1945 N N . GLY A 1 249 ? -11.825 -0.674 1.286 1.00 97.12 249 GLY A N 1
ATOM 1946 C CA . GLY A 1 249 ? -13.274 -0.510 1.419 1.00 97.12 249 GLY A CA 1
ATOM 1947 C C . GLY A 1 249 ? -13.954 -1.679 2.133 1.00 97.12 249 GLY A C 1
ATOM 1948 O O . GLY A 1 249 ? -14.844 -1.452 2.954 1.00 97.12 249 GLY A O 1
ATOM 1949 N N . SER A 1 250 ? -13.471 -2.913 1.932 1.00 96.75 250 SER A N 1
ATOM 1950 C CA . SER A 1 250 ? -13.989 -4.096 2.641 1.00 96.75 250 SER A CA 1
ATOM 1951 C C . SER A 1 250 ? -13.959 -3.939 4.167 1.00 96.75 250 SER A C 1
ATOM 1953 O O . SER A 1 250 ? -14.808 -4.476 4.868 1.00 96.75 250 SER A O 1
ATOM 1955 N N . ARG A 1 251 ? -13.011 -3.157 4.701 1.00 95.62 251 ARG A N 1
ATOM 1956 C CA . ARG A 1 251 ? -12.867 -2.931 6.145 1.00 95.62 251 ARG A CA 1
ATOM 1957 C C . ARG A 1 251 ? -13.942 -2.032 6.732 1.00 95.62 251 ARG A C 1
ATOM 1959 O O . ARG A 1 251 ? -14.260 -2.164 7.911 1.00 95.62 251 ARG A O 1
ATOM 1966 N N . ILE A 1 252 ? -14.473 -1.130 5.913 1.00 95.88 252 ILE A N 1
ATOM 1967 C CA . ILE A 1 252 ? -15.614 -0.289 6.271 1.00 95.88 252 ILE A CA 1
ATOM 1968 C C . ILE A 1 252 ? -16.886 -1.135 6.186 1.00 95.88 252 ILE A C 1
ATOM 1970 O O . ILE A 1 252 ? -17.701 -1.103 7.100 1.00 95.88 252 ILE A O 1
ATOM 1974 N N . MET A 1 253 ? -17.014 -1.954 5.134 1.00 94.88 253 MET A N 1
ATOM 1975 C CA . MET A 1 253 ? -18.154 -2.864 4.948 1.00 94.88 253 MET A CA 1
ATOM 1976 C C . MET A 1 253 ? -18.292 -3.900 6.071 1.00 94.88 253 MET A C 1
ATOM 1978 O O . MET A 1 253 ? -19.407 -4.294 6.394 1.00 94.88 253 MET A O 1
ATOM 1982 N N . ASP A 1 254 ? -17.172 -4.334 6.651 1.00 94.81 254 ASP A N 1
ATOM 1983 C CA . ASP A 1 254 ? -17.138 -5.283 7.772 1.00 94.81 254 ASP A CA 1
ATOM 1984 C C . ASP A 1 254 ? -17.189 -4.588 9.146 1.00 94.81 254 ASP A C 1
ATOM 1986 O O . ASP A 1 254 ? -17.022 -5.246 10.166 1.00 94.81 254 ASP A O 1
ATOM 1990 N N . ALA A 1 255 ? -17.350 -3.257 9.189 1.00 94.62 255 ALA A N 1
ATOM 1991 C CA . ALA A 1 255 ? -17.303 -2.444 10.411 1.00 94.62 255 ALA A CA 1
ATOM 1992 C C . ALA A 1 255 ? -16.046 -2.673 11.280 1.00 94.62 255 ALA A C 1
ATOM 1994 O O . ALA A 1 255 ? -16.030 -2.447 12.488 1.00 94.62 255 ALA A O 1
ATOM 1995 N N . ARG A 1 256 ? -14.940 -3.081 10.650 1.00 93.25 256 ARG A N 1
ATOM 1996 C CA . ARG A 1 256 ? -13.663 -3.375 11.315 1.00 93.25 256 ARG A CA 1
ATOM 1997 C C . ARG A 1 256 ? -12.840 -2.114 11.558 1.00 93.25 256 ARG A C 1
ATOM 1999 O O . ARG A 1 256 ? -11.942 -2.136 12.399 1.00 93.25 256 ARG A O 1
ATOM 2006 N N . HIS A 1 257 ? -13.100 -1.048 10.803 1.00 96.56 257 HIS A N 1
ATOM 2007 C CA . HIS A 1 257 ? -12.366 0.211 10.857 1.00 96.56 257 HIS A CA 1
ATOM 2008 C C . HIS A 1 257 ? -13.274 1.405 10.572 1.00 96.56 257 HIS A C 1
ATOM 2010 O O . HIS A 1 257 ? -14.180 1.331 9.745 1.00 96.56 257 HIS A O 1
ATOM 2016 N N . HIS A 1 258 ? -12.973 2.537 11.207 1.00 96.31 258 HIS A N 1
ATOM 2017 C CA . HIS A 1 258 ? -13.595 3.805 10.841 1.00 96.31 258 HIS A CA 1
ATOM 2018 C C . HIS A 1 258 ? -13.015 4.297 9.502 1.00 96.31 258 HIS A C 1
ATOM 2020 O O . HIS A 1 258 ? -11.841 4.028 9.225 1.00 96.31 258 HIS A O 1
ATOM 2026 N N . PRO A 1 259 ? -13.756 5.087 8.700 1.00 96.56 259 PRO A N 1
ATOM 2027 C CA . PRO A 1 259 ? -13.247 5.619 7.433 1.00 96.56 259 PRO A CA 1
ATOM 2028 C C . PRO A 1 259 ? -11.916 6.370 7.574 1.00 96.56 259 PRO A C 1
ATOM 2030 O O . PRO A 1 259 ? -11.020 6.201 6.751 1.00 96.56 259 PRO A O 1
ATOM 2033 N N . PHE A 1 260 ? -11.736 7.128 8.661 1.00 96.81 260 PHE A N 1
ATOM 2034 C CA . PHE A 1 260 ? -10.476 7.819 8.952 1.00 96.81 260 PHE A CA 1
ATOM 2035 C C . PHE A 1 260 ? -9.290 6.856 9.128 1.00 96.81 260 PHE A C 1
ATOM 2037 O O . PHE A 1 260 ? -8.206 7.103 8.603 1.00 96.81 260 PHE A O 1
ATOM 2044 N N . ASP A 1 261 ? -9.504 5.723 9.804 1.00 97.31 261 ASP A N 1
ATOM 2045 C CA . ASP A 1 261 ? -8.470 4.704 10.027 1.00 97.31 261 ASP A CA 1
ATOM 2046 C C . ASP A 1 261 ? -8.032 4.071 8.694 1.00 97.31 261 ASP A C 1
ATOM 2048 O O . ASP A 1 261 ? -6.862 3.716 8.516 1.00 97.31 261 ASP A O 1
ATOM 2052 N N . VAL A 1 262 ? -8.974 3.949 7.750 1.00 98.00 262 VAL A N 1
ATOM 2053 C CA . VAL A 1 262 ? -8.744 3.432 6.396 1.00 98.00 262 VAL A CA 1
ATOM 2054 C C . VAL A 1 262 ? -8.005 4.446 5.531 1.00 98.00 262 VAL A C 1
ATOM 2056 O O . VAL A 1 262 ? -7.008 4.067 4.922 1.00 98.00 262 VAL A O 1
ATOM 2059 N N . ILE A 1 263 ? -8.431 5.714 5.518 1.00 97.94 263 ILE A N 1
ATOM 2060 C CA . ILE A 1 263 ? -7.792 6.799 4.753 1.00 97.94 263 ILE A CA 1
ATOM 2061 C C . ILE A 1 263 ? -6.350 7.015 5.218 1.00 97.94 263 ILE A C 1
ATOM 2063 O O . ILE A 1 263 ? -5.439 7.066 4.393 1.00 97.94 263 ILE A O 1
ATOM 2067 N N . PHE A 1 264 ? -6.121 7.092 6.534 1.00 98.12 264 PHE A N 1
ATOM 2068 C CA . PHE A 1 264 ? -4.771 7.236 7.078 1.00 98.12 264 PHE A CA 1
ATOM 2069 C C . PHE A 1 264 ? -3.909 6.015 6.741 1.00 98.12 264 PHE A C 1
ATOM 2071 O O . PHE A 1 264 ? -2.760 6.163 6.331 1.00 98.12 264 PHE A O 1
ATOM 2078 N N . GLY A 1 265 ? -4.476 4.807 6.850 1.00 97.88 265 GLY A N 1
ATOM 2079 C CA . GLY A 1 265 ? -3.815 3.579 6.412 1.00 97.88 265 GLY A CA 1
ATOM 2080 C C . GLY A 1 265 ? -3.426 3.625 4.931 1.00 97.88 265 GLY A C 1
ATOM 2081 O O . GLY A 1 265 ? -2.275 3.347 4.603 1.00 97.88 265 GLY A O 1
ATOM 2082 N N . SER A 1 266 ? -4.334 4.046 4.044 1.00 98.50 266 SER A N 1
ATOM 2083 C CA . SER A 1 266 ? -4.065 4.195 2.606 1.00 98.50 266 SER A CA 1
ATOM 2084 C C . SER A 1 266 ? -2.933 5.182 2.351 1.00 98.50 266 SER A C 1
ATOM 2086 O O . SER A 1 266 ? -2.002 4.869 1.613 1.00 98.50 266 SER A O 1
ATOM 2088 N N . ALA A 1 267 ? -2.988 6.357 2.985 1.00 98.50 267 ALA A N 1
ATOM 2089 C CA . ALA A 1 267 ? -1.973 7.394 2.844 1.00 98.50 267 ALA A CA 1
ATOM 2090 C C . ALA A 1 267 ? -0.597 6.904 3.313 1.00 98.50 267 ALA A C 1
ATOM 2092 O O . ALA A 1 267 ? 0.392 7.077 2.603 1.00 98.50 267 ALA A O 1
ATOM 2093 N N . LEU A 1 268 ? -0.538 6.219 4.459 1.00 98.38 268 LEU A N 1
ATOM 2094 C CA . LEU A 1 268 ? 0.683 5.591 4.956 1.00 98.38 268 LEU A CA 1
ATOM 2095 C C . LEU A 1 268 ? 1.240 4.568 3.952 1.00 98.38 268 LEU A C 1
ATOM 2097 O O . LEU A 1 268 ? 2.427 4.602 3.638 1.00 98.38 268 LEU A O 1
ATOM 2101 N N . GLY A 1 269 ? 0.384 3.701 3.404 1.00 98.25 269 GLY A N 1
ATOM 2102 C CA . GLY A 1 269 ? 0.772 2.731 2.378 1.00 98.25 269 GLY A CA 1
ATOM 2103 C C . GLY A 1 269 ? 1.324 3.395 1.113 1.00 98.25 269 GLY A C 1
ATOM 2104 O O . GLY A 1 269 ? 2.374 2.993 0.616 1.00 98.25 269 GLY A O 1
ATOM 2105 N N . ILE A 1 270 ? 0.674 4.461 0.636 1.00 98.62 27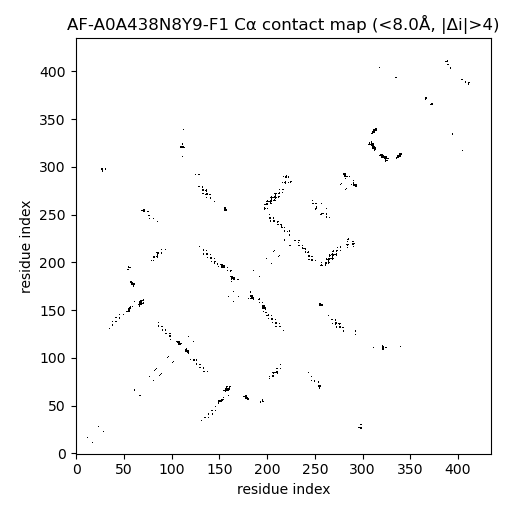0 ILE A N 1
ATOM 2106 C CA . ILE A 1 270 ? 1.134 5.264 -0.509 1.00 98.62 270 ILE A CA 1
ATOM 2107 C C . ILE A 1 270 ? 2.517 5.869 -0.235 1.00 98.62 270 ILE A C 1
ATOM 2109 O O . ILE A 1 270 ? 3.386 5.817 -1.106 1.00 98.62 270 ILE A O 1
ATOM 2113 N N . LEU A 1 271 ? 2.750 6.407 0.966 1.00 98.38 271 LEU A N 1
ATOM 2114 C CA . LEU A 1 271 ? 4.047 6.970 1.352 1.00 98.38 271 LEU A CA 1
ATOM 2115 C C . LEU A 1 271 ? 5.147 5.900 1.371 1.00 98.38 271 LEU A C 1
ATOM 2117 O O . LEU A 1 271 ? 6.227 6.125 0.820 1.00 98.38 271 LEU A O 1
ATOM 2121 N N . CYS A 1 272 ? 4.870 4.723 1.940 1.00 97.88 272 CYS A N 1
ATOM 2122 C CA . CYS A 1 272 ? 5.799 3.591 1.937 1.00 97.88 272 CYS A CA 1
ATOM 2123 C C . CYS A 1 272 ? 6.107 3.103 0.512 1.00 97.88 272 CYS A C 1
ATOM 2125 O O . CYS A 1 272 ? 7.274 2.882 0.179 1.00 97.88 272 CYS A O 1
ATOM 2127 N N . ALA A 1 273 ? 5.086 2.982 -0.342 1.00 98.19 273 ALA A N 1
ATOM 2128 C CA . ALA A 1 273 ? 5.235 2.622 -1.750 1.00 98.19 273 ALA A CA 1
ATOM 2129 C C . ALA A 1 273 ? 6.094 3.642 -2.506 1.00 98.19 273 ALA A C 1
ATOM 2131 O O . ALA A 1 273 ? 7.057 3.266 -3.174 1.00 98.19 273 ALA A O 1
ATOM 2132 N N . TRP A 1 274 ? 5.783 4.934 -2.370 1.00 97.69 274 TRP A N 1
ATOM 2133 C CA . TRP A 1 274 ? 6.521 6.012 -3.022 1.00 97.69 274 TRP A CA 1
ATOM 2134 C C . TRP A 1 274 ? 7.982 6.053 -2.569 1.00 97.69 274 TRP A C 1
ATOM 2136 O O . TRP A 1 274 ? 8.876 6.051 -3.415 1.00 97.69 274 TRP A O 1
ATOM 2146 N N . GLY A 1 275 ? 8.241 6.031 -1.258 1.00 96.88 275 GLY A N 1
ATOM 2147 C CA . GLY A 1 275 ? 9.600 6.079 -0.714 1.00 96.88 275 GLY A CA 1
ATOM 2148 C C . GLY A 1 275 ? 10.449 4.898 -1.187 1.00 96.88 275 GLY A C 1
ATOM 2149 O O . GLY A 1 275 ? 11.558 5.084 -1.689 1.00 96.88 275 GLY A O 1
ATOM 2150 N N . SER A 1 276 ? 9.886 3.690 -1.130 1.00 96.38 276 SER A N 1
ATOM 2151 C CA . SER A 1 276 ? 10.580 2.467 -1.546 1.00 96.38 276 SER A CA 1
ATOM 2152 C C . SER A 1 276 ? 10.796 2.409 -3.056 1.00 96.38 276 SER A C 1
ATOM 2154 O O . SER A 1 276 ? 11.859 1.998 -3.516 1.00 96.38 276 SER A O 1
ATOM 2156 N N . TYR A 1 277 ? 9.827 2.868 -3.853 1.00 96.62 277 TYR A N 1
ATOM 2157 C CA . TYR A 1 277 ? 9.990 2.999 -5.298 1.00 96.62 277 TYR A CA 1
ATOM 2158 C C . TYR A 1 277 ? 11.131 3.969 -5.630 1.00 96.62 277 TYR A C 1
ATOM 2160 O O . TYR A 1 277 ? 12.036 3.619 -6.385 1.00 96.62 277 TYR A O 1
ATOM 2168 N N . ARG A 1 278 ? 11.156 5.153 -5.005 1.00 93.88 278 ARG A N 1
ATOM 2169 C CA . ARG A 1 278 ? 12.186 6.179 -5.244 1.00 93.88 278 ARG A CA 1
ATOM 2170 C C . ARG A 1 278 ? 13.591 5.756 -4.818 1.00 93.88 278 ARG A C 1
ATOM 2172 O O . ARG A 1 278 ? 14.555 6.286 -5.362 1.00 93.88 278 ARG A O 1
ATOM 2179 N N . GLN A 1 279 ? 13.715 4.812 -3.888 1.00 92.19 279 GLN A N 1
ATOM 2180 C CA . GLN A 1 279 ? 15.003 4.269 -3.459 1.00 92.19 279 GLN A CA 1
ATOM 2181 C C . GLN A 1 279 ? 15.684 3.418 -4.544 1.00 92.19 279 GLN A C 1
ATOM 2183 O O . GLN A 1 279 ? 16.912 3.420 -4.636 1.00 92.19 279 GLN A O 1
ATOM 2188 N N . TYR A 1 280 ? 14.913 2.718 -5.383 1.00 91.19 280 TYR A N 1
ATOM 2189 C CA . TYR A 1 280 ? 15.450 1.814 -6.411 1.00 91.19 280 TYR A CA 1
ATOM 2190 C C . TYR A 1 280 ? 15.221 2.300 -7.851 1.00 91.19 280 TYR A C 1
ATOM 2192 O O . TYR A 1 280 ? 15.951 1.882 -8.754 1.00 91.19 280 TYR A O 1
ATOM 2200 N N . PHE A 1 281 ? 14.256 3.197 -8.068 1.00 91.31 281 PHE A N 1
ATOM 2201 C CA . PHE A 1 281 ? 13.831 3.666 -9.384 1.00 91.31 281 PHE A CA 1
ATOM 2202 C C . PHE A 1 281 ? 13.729 5.201 -9.475 1.00 91.31 281 PHE A C 1
ATOM 2204 O O . PHE A 1 281 ? 13.433 5.891 -8.488 1.00 91.31 281 PHE A O 1
ATOM 2211 N N . PRO A 1 282 ? 13.926 5.765 -10.679 1.00 88.69 282 PRO A N 1
ATOM 2212 C CA . PRO A 1 282 ? 13.764 7.191 -10.930 1.00 88.69 282 PRO A CA 1
ATOM 2213 C C . PRO A 1 282 ? 12.303 7.652 -10.889 1.00 88.69 282 PRO A C 1
ATOM 2215 O O . PRO A 1 282 ? 11.390 6.822 -10.937 1.00 88.69 282 PRO A O 1
ATOM 2218 N N . PRO A 1 283 ? 12.054 8.974 -10.792 1.00 89.69 283 PRO A N 1
ATOM 2219 C CA . PRO A 1 283 ? 10.699 9.511 -10.811 1.00 89.69 283 PRO A CA 1
ATOM 2220 C C . PRO A 1 283 ? 9.948 9.058 -12.064 1.00 89.69 283 PRO A C 1
ATOM 2222 O O . PRO A 1 283 ? 10.529 8.995 -13.144 1.00 89.69 283 PRO A O 1
ATOM 2225 N N . VAL A 1 284 ? 8.640 8.827 -11.945 1.00 89.19 284 VAL A N 1
ATOM 2226 C CA . VAL A 1 284 ? 7.788 8.449 -13.090 1.00 89.19 284 VAL A CA 1
ATOM 2227 C C . VAL A 1 284 ? 7.778 9.537 -14.179 1.00 89.19 284 VAL A C 1
ATOM 2229 O O . VAL A 1 284 ? 7.605 9.235 -15.355 1.00 89.19 284 VAL A O 1
ATOM 2232 N N . SER A 1 285 ? 8.030 10.797 -13.809 1.00 83.31 285 SER A N 1
ATOM 2233 C CA . SER A 1 285 ? 8.180 11.917 -14.748 1.00 83.31 285 SER A CA 1
ATOM 2234 C C . SER A 1 285 ? 9.460 11.851 -15.590 1.00 83.31 285 SER A C 1
ATOM 2236 O O . SER A 1 285 ? 9.511 12.445 -16.664 1.00 83.31 285 SER A O 1
ATOM 2238 N N . HIS A 1 286 ? 10.489 11.120 -15.149 1.00 79.81 286 HIS A N 1
ATOM 2239 C CA . HIS A 1 286 ? 11.744 10.949 -15.885 1.00 79.81 286 HIS A CA 1
ATOM 2240 C C . HIS A 1 286 ? 11.598 9.858 -16.953 1.00 79.81 286 HIS A C 1
ATOM 2242 O O . HIS A 1 286 ? 12.256 8.816 -16.920 1.00 79.81 286 HIS A O 1
ATOM 2248 N N . VAL A 1 287 ? 10.724 10.096 -17.933 1.00 76.56 287 VAL A N 1
ATOM 2249 C CA . VAL A 1 287 ? 10.399 9.123 -18.991 1.00 76.56 287 VAL A CA 1
ATOM 2250 C C . VAL A 1 287 ? 11.608 8.727 -19.844 1.00 76.56 287 VAL A C 1
ATOM 2252 O O . VAL A 1 287 ? 11.658 7.619 -20.377 1.00 76.56 287 VAL A O 1
ATOM 2255 N N . TRP A 1 288 ? 12.630 9.586 -19.931 1.00 68.69 288 TRP A N 1
ATOM 2256 C CA . TRP A 1 288 ? 13.884 9.297 -20.635 1.00 68.69 288 TRP A CA 1
ATOM 2257 C C . TRP A 1 288 ? 14.707 8.183 -19.972 1.00 68.69 288 TRP A C 1
ATOM 2259 O O . TRP A 1 288 ? 15.455 7.491 -20.664 1.00 68.69 288 TRP A O 1
ATOM 2269 N N . GLU A 1 289 ? 14.525 7.947 -18.668 1.00 73.38 289 GLU A N 1
ATOM 2270 C CA . GLU A 1 289 ? 15.169 6.850 -17.930 1.00 73.38 289 GLU A CA 1
ATOM 2271 C C . GLU A 1 289 ? 14.446 5.513 -18.117 1.00 73.38 289 GLU A C 1
ATOM 2273 O O . GLU A 1 289 ? 14.904 4.480 -17.634 1.00 73.38 289 GLU A O 1
ATOM 2278 N N . LYS A 1 290 ? 13.321 5.519 -18.840 1.00 78.50 290 LYS A N 1
ATOM 2279 C CA . LYS A 1 290 ? 12.516 4.350 -19.202 1.00 78.50 290 LYS A CA 1
ATOM 2280 C C . LYS A 1 290 ? 12.113 3.447 -18.022 1.00 78.50 290 LYS A C 1
ATOM 2282 O O . LYS A 1 290 ? 11.981 2.235 -18.194 1.00 78.50 290 LYS A O 1
ATOM 2287 N N . GLY A 1 291 ? 11.974 4.005 -16.817 1.00 81.25 291 GLY A N 1
ATOM 2288 C CA . GLY A 1 291 ? 11.688 3.221 -15.610 1.00 81.25 291 GLY A CA 1
ATOM 2289 C C . GLY A 1 291 ? 12.755 2.161 -15.304 1.00 81.25 291 GLY A C 1
ATOM 2290 O O . GLY A 1 291 ? 12.439 1.096 -14.773 1.00 81.25 291 GLY A O 1
ATOM 2291 N N . ARG A 1 292 ? 14.010 2.402 -15.705 1.00 85.31 292 ARG A N 1
ATOM 2292 C CA . ARG A 1 292 ? 15.140 1.504 -15.444 1.00 85.31 292 ARG A CA 1
ATOM 2293 C C . ARG A 1 292 ? 15.616 1.680 -14.005 1.00 85.31 292 ARG A C 1
ATOM 2295 O O . ARG A 1 292 ? 15.688 2.802 -13.508 1.00 85.31 292 ARG A O 1
ATOM 2302 N N . ALA A 1 293 ? 15.921 0.568 -13.339 1.00 87.25 293 ALA A N 1
ATOM 2303 C CA . ALA A 1 293 ? 16.444 0.597 -11.977 1.00 87.25 293 ALA A CA 1
ATOM 2304 C C . ALA A 1 293 ? 17.799 1.317 -11.931 1.00 87.25 293 ALA A C 1
ATOM 2306 O O . ALA A 1 293 ? 18.563 1.300 -12.903 1.00 87.25 293 ALA A O 1
ATOM 2307 N N . TYR A 1 294 ? 18.121 1.917 -10.785 1.00 83.62 294 TYR A N 1
ATOM 2308 C CA . TYR A 1 294 ? 19.436 2.510 -10.574 1.00 83.62 294 TYR A CA 1
ATOM 2309 C C . TYR A 1 294 ? 20.560 1.467 -10.734 1.00 83.62 294 TYR A C 1
ATOM 2311 O O . TYR A 1 294 ? 20.354 0.267 -10.506 1.00 83.62 294 TYR A O 1
ATOM 2319 N N . PRO A 1 295 ? 21.771 1.897 -11.139 1.00 80.00 295 PRO A N 1
ATOM 2320 C CA . PRO A 1 295 ? 22.910 0.993 -11.232 1.00 80.00 295 PRO A CA 1
ATOM 2321 C C . PRO A 1 295 ? 23.247 0.388 -9.864 1.00 80.00 295 PRO A C 1
ATOM 2323 O O . PRO A 1 295 ? 22.970 0.980 -8.820 1.00 80.00 295 PRO A O 1
ATOM 2326 N N . MET A 1 296 ? 23.893 -0.782 -9.880 1.00 80.19 296 MET A N 1
ATOM 2327 C CA . MET A 1 296 ? 24.341 -1.478 -8.670 1.00 80.19 296 MET A CA 1
ATOM 2328 C C . MET A 1 296 ? 25.104 -0.533 -7.742 1.00 80.19 296 MET A C 1
ATOM 2330 O O . MET A 1 296 ? 26.137 0.031 -8.122 1.00 80.19 296 MET A O 1
ATOM 2334 N N . ARG A 1 297 ? 24.612 -0.386 -6.509 1.00 78.12 297 ARG A N 1
ATOM 2335 C CA . ARG A 1 297 ? 25.275 0.446 -5.508 1.00 78.12 297 ARG A CA 1
ATOM 2336 C C . ARG A 1 297 ? 26.591 -0.187 -5.076 1.00 78.12 297 ARG A C 1
ATOM 2338 O O . ARG A 1 297 ? 26.751 -1.409 -5.056 1.00 78.12 297 ARG A O 1
ATOM 2345 N N . GLN A 1 298 ? 27.524 0.661 -4.673 1.00 71.06 298 GLN A N 1
ATOM 2346 C CA . GLN A 1 298 ? 28.788 0.244 -4.084 1.00 71.06 298 GLN A CA 1
ATOM 2347 C C . GLN A 1 298 ? 28.992 1.035 -2.798 1.00 71.06 298 GLN A C 1
ATOM 2349 O O . GLN A 1 298 ? 28.957 2.264 -2.820 1.00 71.06 298 GLN A O 1
ATOM 2354 N N . TRP A 1 299 ? 29.185 0.340 -1.676 1.00 65.81 299 TRP A N 1
ATOM 2355 C CA . TRP A 1 299 ? 29.495 1.012 -0.417 1.00 65.81 299 TRP A CA 1
ATOM 2356 C C . TRP A 1 299 ? 30.771 1.845 -0.541 1.00 65.81 299 TRP A C 1
ATOM 2358 O O . TRP A 1 299 ? 31.777 1.370 -1.071 1.00 65.81 299 TRP A O 1
ATOM 2368 N N . GLY A 1 300 ? 30.697 3.089 -0.061 1.00 61.53 300 GLY A N 1
ATOM 2369 C CA . GLY A 1 300 ? 31.795 4.055 -0.102 1.00 61.53 300 GLY A CA 1
ATOM 2370 C C . GLY A 1 300 ? 32.057 4.688 -1.472 1.00 61.53 300 GLY A C 1
ATOM 2371 O O . GLY A 1 300 ? 32.967 5.503 -1.581 1.00 61.53 300 GLY A O 1
ATOM 2372 N N . ALA A 1 301 ? 31.292 4.352 -2.519 1.00 63.22 301 ALA A N 1
ATOM 2373 C CA . ALA A 1 301 ? 31.419 5.034 -3.805 1.00 63.22 301 ALA A CA 1
ATOM 2374 C C . ALA A 1 301 ? 30.665 6.378 -3.781 1.00 63.22 301 ALA A C 1
ATOM 2376 O O . ALA A 1 301 ? 29.540 6.431 -3.276 1.00 63.22 301 ALA A O 1
ATOM 2377 N N . PRO A 1 302 ? 31.239 7.457 -4.345 1.00 60.12 302 PRO A N 1
ATOM 2378 C CA . PRO A 1 302 ? 30.558 8.743 -4.416 1.00 60.12 302 PRO A CA 1
ATOM 2379 C C . PRO A 1 302 ? 29.284 8.631 -5.260 1.00 60.12 302 PRO A C 1
ATOM 2381 O O . PRO A 1 302 ? 29.259 7.954 -6.294 1.00 60.12 302 PRO A O 1
ATOM 2384 N N . VAL A 1 303 ? 28.224 9.324 -4.832 1.00 60.00 303 VAL A N 1
ATOM 2385 C CA . VAL A 1 303 ? 26.983 9.443 -5.605 1.00 60.00 303 VAL A CA 1
ATOM 2386 C C . VAL A 1 303 ? 27.312 10.148 -6.916 1.00 60.00 303 VAL A C 1
ATOM 2388 O O . VAL A 1 303 ? 27.634 11.337 -6.933 1.00 60.00 303 VAL A O 1
ATOM 2391 N N . ARG A 1 304 ? 27.235 9.418 -8.032 1.00 53.50 304 ARG A N 1
ATOM 2392 C CA . ARG A 1 304 ? 27.378 10.013 -9.361 1.00 53.50 304 ARG A CA 1
ATOM 2393 C C . ARG A 1 304 ? 26.129 10.841 -9.637 1.00 53.50 304 ARG A C 1
ATOM 2395 O O . ARG A 1 304 ? 25.066 10.283 -9.902 1.00 53.50 304 ARG A O 1
ATOM 2402 N N . ARG A 1 305 ? 26.243 12.168 -9.542 1.00 46.69 305 ARG A N 1
ATOM 2403 C CA . ARG A 1 305 ? 25.193 13.063 -10.040 1.00 46.69 305 ARG A CA 1
ATOM 2404 C C . ARG A 1 305 ? 25.041 12.823 -11.546 1.00 46.69 305 ARG A C 1
ATOM 2406 O O . ARG A 1 305 ? 26.052 12.539 -12.194 1.00 46.69 305 ARG A O 1
ATOM 2413 N N . PRO A 1 306 ? 23.826 12.921 -12.111 1.00 51.41 306 PRO A N 1
ATOM 2414 C CA . PRO A 1 306 ? 23.694 13.021 -13.554 1.00 51.41 306 PRO A CA 1
ATOM 2415 C C . PRO A 1 306 ? 24.502 14.248 -13.981 1.00 51.41 306 PRO A C 1
ATOM 2417 O O . PRO A 1 306 ? 24.150 15.379 -13.652 1.00 51.41 306 PRO A O 1
ATOM 2420 N N . VAL A 1 307 ? 25.655 14.006 -14.603 1.00 47.34 307 VAL A N 1
ATOM 2421 C CA . VAL A 1 307 ? 26.464 15.070 -15.186 1.00 47.34 307 VAL A CA 1
ATOM 2422 C C . VAL A 1 307 ? 25.616 15.634 -16.318 1.00 47.34 307 VAL A C 1
ATOM 2424 O O . VAL A 1 307 ? 25.060 14.856 -17.096 1.00 47.34 307 VAL A O 1
ATOM 2427 N N . LEU A 1 308 ? 25.468 16.960 -16.384 1.00 47.16 308 LEU A N 1
ATOM 2428 C CA . LEU A 1 308 ? 24.898 17.645 -17.545 1.00 47.16 308 LEU A CA 1
ATOM 2429 C C . LEU A 1 308 ? 25.920 17.483 -18.688 1.00 47.16 308 LEU A C 1
ATOM 2431 O O . LEU A 1 308 ? 26.748 18.351 -18.935 1.00 47.16 308 LEU A O 1
ATOM 2435 N N . GLY A 1 309 ? 25.988 16.271 -19.229 1.00 55.16 309 GLY A N 1
ATOM 2436 C CA . GLY A 1 309 ? 27.037 15.822 -20.128 1.00 55.16 309 GLY A CA 1
ATOM 2437 C C . GLY A 1 309 ? 26.774 16.221 -21.568 1.00 55.16 309 GLY A C 1
ATOM 2438 O O . GLY A 1 309 ? 25.712 16.756 -21.904 1.00 55.16 309 GLY A O 1
ATOM 2439 N N . LYS A 1 310 ? 27.756 15.932 -22.426 1.00 51.94 310 LYS A N 1
ATOM 2440 C CA . LYS A 1 310 ? 27.582 16.082 -23.867 1.00 51.94 310 LYS A CA 1
ATOM 2441 C C . LYS A 1 310 ? 26.516 15.092 -24.345 1.00 51.94 310 LYS A C 1
ATOM 2443 O O . LYS A 1 310 ? 26.450 13.955 -23.872 1.00 51.94 310 LYS A O 1
ATOM 2448 N N . VAL A 1 311 ? 25.663 15.528 -25.266 1.00 55.56 311 VAL A N 1
ATOM 2449 C CA . VAL A 1 311 ? 24.673 14.657 -25.902 1.00 55.56 311 VAL A CA 1
ATOM 2450 C C . VAL A 1 311 ? 25.366 13.957 -27.070 1.00 55.56 311 VAL A C 1
ATOM 2452 O O . VAL A 1 311 ? 25.799 14.612 -28.018 1.00 55.56 311 VAL A O 1
ATOM 2455 N N . LEU A 1 312 ? 25.501 12.633 -26.991 1.00 58.91 312 LEU A N 1
ATOM 2456 C CA . LEU A 1 312 ? 25.988 11.806 -28.087 1.00 58.91 312 LEU A CA 1
ATOM 2457 C C . LEU A 1 312 ? 24.900 11.737 -29.147 1.00 58.91 312 LEU A C 1
ATOM 2459 O O . LEU A 1 312 ? 23.814 11.201 -28.903 1.00 58.91 312 LEU A O 1
ATOM 2463 N N . VAL A 1 313 ? 25.196 12.259 -30.326 1.00 57.03 313 VAL A N 1
ATOM 2464 C CA . VAL A 1 313 ? 24.271 12.263 -31.455 1.00 57.03 313 VAL A CA 1
ATOM 2465 C C . VAL A 1 313 ? 24.853 11.391 -32.558 1.00 57.03 313 VAL A C 1
ATOM 2467 O O . VAL A 1 313 ? 26.039 11.455 -32.878 1.00 57.03 313 VAL A O 1
ATOM 2470 N N . ASP A 1 314 ? 24.010 10.538 -33.125 1.00 62.53 314 ASP A N 1
ATOM 2471 C CA . ASP A 1 314 ? 24.346 9.784 -34.325 1.00 62.53 314 ASP A CA 1
ATOM 2472 C C . ASP A 1 314 ? 24.491 10.744 -35.511 1.00 62.53 314 ASP A C 1
ATOM 2474 O O . ASP A 1 314 ? 23.562 11.500 -35.806 1.00 62.53 314 ASP A O 1
ATOM 2478 N N . SER A 1 315 ? 25.636 10.733 -36.195 1.00 60.84 315 SER A N 1
ATOM 2479 C CA . SER A 1 315 ? 25.924 11.717 -37.246 1.00 60.84 315 SER A CA 1
ATOM 2480 C C . SER A 1 315 ? 25.018 11.591 -38.475 1.00 60.84 315 SER A C 1
ATOM 2482 O O . SER A 1 315 ? 24.788 12.580 -39.166 1.00 60.84 315 SER A O 1
ATOM 2484 N N . GLU A 1 316 ? 24.485 10.396 -38.743 1.00 57.44 316 GLU A N 1
ATOM 2485 C CA . GLU A 1 316 ? 23.648 10.119 -39.916 1.00 57.44 316 GLU A CA 1
ATOM 2486 C C . GLU A 1 316 ? 22.161 10.369 -39.634 1.00 57.44 316 GLU A C 1
ATOM 2488 O O . GLU A 1 316 ? 21.464 11.020 -40.413 1.00 57.44 316 GLU A O 1
ATOM 2493 N N . THR A 1 317 ? 21.656 9.874 -38.502 1.00 60.28 317 THR A N 1
ATOM 2494 C CA . THR A 1 317 ? 20.226 9.937 -38.166 1.00 60.28 317 THR A CA 1
ATOM 2495 C C . THR A 1 317 ? 19.845 11.121 -37.281 1.00 60.28 317 THR A C 1
ATOM 2497 O O . THR A 1 317 ? 18.648 11.341 -37.061 1.00 60.28 317 THR A O 1
ATOM 2500 N N . LEU A 1 318 ? 20.838 11.854 -36.760 1.00 59.31 318 LEU A N 1
ATOM 2501 C CA . LEU A 1 318 ? 20.697 12.903 -35.743 1.00 59.31 318 LEU A CA 1
ATOM 2502 C C . LEU A 1 318 ? 19.953 12.432 -34.483 1.00 59.31 318 LEU A C 1
ATOM 2504 O O . LEU A 1 318 ? 19.389 13.228 -33.732 1.00 59.31 318 LEU A O 1
ATOM 2508 N N . GLN A 1 319 ? 19.928 11.120 -34.232 1.00 57.00 319 GLN A N 1
ATOM 2509 C CA . GLN A 1 319 ? 19.291 10.567 -33.046 1.00 57.00 319 GLN A CA 1
ATOM 2510 C C . GLN A 1 319 ? 20.201 10.726 -31.837 1.00 57.00 319 GLN A C 1
ATOM 2512 O O . GLN A 1 319 ? 21.377 10.375 -31.881 1.00 57.00 319 GLN A O 1
ATOM 2517 N N . VAL A 1 320 ? 19.623 11.171 -30.724 1.00 55.34 320 VAL A N 1
ATOM 2518 C CA . VAL A 1 320 ? 20.302 11.164 -29.427 1.00 55.34 320 VAL A CA 1
ATOM 2519 C C . VAL A 1 320 ? 20.539 9.714 -28.987 1.00 55.34 320 VAL A C 1
ATOM 2521 O O . VAL A 1 320 ? 19.600 8.979 -28.633 1.00 55.34 320 VAL A O 1
ATOM 2524 N N . LEU A 1 321 ? 21.807 9.312 -29.046 1.00 54.47 321 LEU A N 1
ATOM 2525 C CA . LEU A 1 321 ? 22.323 8.004 -28.659 1.00 54.47 321 LEU A CA 1
ATOM 2526 C C . LEU A 1 321 ? 22.496 7.911 -27.141 1.00 54.47 321 LEU A C 1
ATOM 2528 O O . LEU A 1 321 ? 22.062 6.923 -26.547 1.00 54.47 321 LEU A O 1
ATOM 2532 N N . ASP A 1 322 ? 23.055 8.950 -26.525 1.00 54.53 322 ASP A N 1
ATOM 2533 C CA . ASP A 1 322 ? 23.253 9.069 -25.080 1.00 54.53 322 ASP A CA 1
ATOM 2534 C C . ASP A 1 322 ? 23.182 10.548 -24.675 1.00 54.53 322 ASP A C 1
ATOM 2536 O O . ASP A 1 322 ? 23.675 11.411 -25.387 1.00 54.53 322 ASP A O 1
ATOM 2540 N N . ASP A 1 323 ? 22.541 10.860 -23.559 1.00 52.38 323 ASP A N 1
ATOM 2541 C CA . ASP A 1 323 ? 22.398 12.210 -23.004 1.00 52.38 323 ASP A CA 1
ATOM 2542 C C . ASP A 1 323 ? 23.293 12.434 -21.772 1.00 52.38 323 ASP A C 1
ATOM 2544 O O . ASP A 1 323 ? 23.218 13.476 -21.121 1.00 52.38 323 ASP A O 1
ATOM 2548 N N . ARG A 1 324 ? 24.136 11.449 -21.430 1.00 53.38 324 ARG A N 1
ATOM 2549 C CA . ARG A 1 324 ? 24.957 11.436 -20.211 1.00 53.38 324 ARG A CA 1
ATOM 2550 C C . ARG A 1 324 ? 26.417 11.090 -20.488 1.00 53.38 324 ARG A C 1
ATOM 2552 O O . ARG A 1 324 ? 27.031 10.368 -19.700 1.00 53.38 324 ARG A O 1
ATOM 2559 N N . VAL A 1 325 ? 26.994 11.600 -21.578 1.00 53.12 325 VAL A N 1
ATOM 2560 C CA . VAL A 1 325 ? 28.427 11.409 -21.833 1.00 53.12 325 VAL A CA 1
ATOM 2561 C C . VAL A 1 325 ? 29.225 12.285 -20.862 1.00 53.12 325 VAL A C 1
ATOM 2563 O O . VAL A 1 325 ? 29.088 13.514 -20.906 1.00 53.12 325 VAL A O 1
ATOM 2566 N N . PRO A 1 326 ? 30.019 11.697 -19.945 1.00 49.62 326 PRO A N 1
ATOM 2567 C CA . PRO A 1 326 ? 30.929 12.486 -19.129 1.00 49.62 326 PRO A CA 1
ATOM 2568 C C . PRO A 1 326 ? 31.926 13.196 -20.056 1.00 49.62 326 PRO A C 1
ATOM 2570 O O . PRO A 1 326 ? 32.362 12.579 -21.029 1.00 49.62 326 PRO A O 1
ATOM 2573 N N . PRO A 1 327 ? 32.282 14.465 -19.792 1.00 51.53 327 PRO A N 1
ATOM 2574 C CA . PRO A 1 327 ? 33.323 15.127 -20.567 1.00 51.53 327 PRO A CA 1
ATOM 2575 C C . PRO A 1 327 ? 34.589 14.263 -20.520 1.00 51.53 327 PRO A C 1
ATOM 2577 O O . PRO A 1 327 ? 34.987 13.812 -19.447 1.00 51.53 327 PRO A O 1
ATOM 2580 N N . SER A 1 328 ? 35.171 13.968 -21.682 1.00 52.91 328 SER A N 1
ATOM 2581 C CA . SER A 1 328 ? 36.478 13.321 -21.752 1.00 52.91 328 SER A CA 1
ATOM 2582 C C . SER A 1 328 ? 37.510 14.235 -21.098 1.00 52.91 328 SER A C 1
ATOM 2584 O O . SER A 1 328 ? 37.545 15.421 -21.432 1.00 52.91 328 SER A O 1
ATOM 2586 N N . ASP A 1 329 ? 38.361 13.684 -20.230 1.00 50.34 329 ASP A N 1
ATOM 2587 C CA . ASP A 1 329 ? 39.405 14.434 -19.513 1.00 50.34 329 ASP A CA 1
ATOM 2588 C C . ASP A 1 329 ? 40.381 15.175 -20.462 1.00 50.34 329 ASP A C 1
ATOM 2590 O O . ASP A 1 329 ? 41.071 16.097 -20.035 1.00 50.34 329 ASP A O 1
ATOM 2594 N N . ASP A 1 330 ? 40.380 14.841 -21.761 1.00 48.94 330 ASP A N 1
ATOM 2595 C CA . ASP A 1 330 ? 41.352 15.325 -22.747 1.00 48.94 330 ASP A CA 1
ATOM 2596 C C . ASP A 1 330 ? 40.881 16.453 -23.688 1.00 48.94 330 ASP A C 1
ATOM 2598 O O . ASP A 1 330 ? 41.654 16.859 -24.556 1.00 48.94 330 ASP A O 1
ATOM 2602 N N . GLN A 1 331 ? 39.664 17.004 -23.573 1.00 47.28 331 GLN A N 1
ATOM 2603 C CA . GLN A 1 331 ? 39.248 18.118 -24.450 1.00 47.28 331 GLN A CA 1
ATOM 2604 C C . GLN A 1 331 ? 38.375 19.155 -23.731 1.00 47.28 331 GLN A C 1
ATOM 2606 O O . GLN A 1 331 ? 37.184 18.938 -23.501 1.00 47.28 331 GLN A O 1
ATOM 2611 N N . MET A 1 332 ? 38.956 20.335 -23.466 1.00 42.19 332 MET A N 1
ATOM 2612 C CA . MET A 1 332 ? 38.219 21.598 -23.297 1.00 42.19 332 MET A CA 1
ATOM 2613 C C . MET A 1 332 ? 37.622 22.014 -24.648 1.00 42.19 332 MET A C 1
ATOM 2615 O O . MET A 1 332 ? 38.042 22.987 -25.264 1.00 42.19 332 MET A O 1
ATOM 2619 N N . ASP A 1 333 ? 36.678 21.227 -25.144 1.00 47.38 333 ASP A N 1
ATOM 2620 C CA . ASP A 1 333 ? 35.888 21.589 -26.310 1.00 47.38 333 ASP A CA 1
ATOM 2621 C C . ASP A 1 333 ? 34.531 22.109 -25.815 1.00 47.38 333 ASP A C 1
ATOM 2623 O O . ASP A 1 333 ? 33.792 21.362 -25.162 1.00 47.38 333 ASP A O 1
ATOM 2627 N N . GLU A 1 334 ? 34.225 23.385 -26.092 1.00 49.22 334 GLU A N 1
ATOM 2628 C CA . GLU A 1 334 ? 32.984 24.094 -25.707 1.00 49.22 334 GLU A CA 1
ATOM 2629 C C . GLU A 1 334 ? 31.710 23.434 -26.268 1.00 49.22 334 GLU A C 1
ATOM 2631 O O . GLU A 1 334 ? 30.589 23.744 -25.852 1.00 49.22 334 GLU A O 1
ATOM 2636 N N . SER A 1 335 ? 31.858 22.498 -27.206 1.00 51.59 335 SER A N 1
ATOM 2637 C CA . SER A 1 335 ? 30.757 21.739 -27.783 1.00 51.59 335 SER A CA 1
ATOM 2638 C C . SER A 1 335 ? 30.036 20.888 -26.720 1.00 51.59 335 SER A C 1
ATOM 2640 O O . SER A 1 335 ? 30.611 19.998 -26.101 1.00 51.59 335 SER A O 1
ATOM 2642 N N . ARG A 1 336 ? 28.725 21.080 -26.516 1.00 51.47 336 ARG A N 1
ATOM 2643 C CA . ARG A 1 336 ? 27.899 20.194 -25.656 1.00 51.47 336 ARG A CA 1
ATOM 2644 C C . ARG A 1 336 ? 27.524 18.869 -26.354 1.00 51.47 336 ARG A C 1
ATOM 2646 O O . ARG A 1 336 ? 26.594 18.189 -25.932 1.00 51.47 336 ARG A O 1
ATOM 2653 N N . TYR A 1 337 ? 28.196 18.493 -27.440 1.00 51.22 337 TYR A N 1
ATOM 2654 C CA . TYR A 1 337 ? 27.812 17.357 -28.281 1.00 51.22 337 TYR A CA 1
ATOM 2655 C C . TYR A 1 337 ? 29.040 16.554 -28.693 1.00 51.22 337 TYR A C 1
ATOM 2657 O O . TYR A 1 337 ? 30.088 17.129 -28.969 1.00 51.22 337 TYR A O 1
ATOM 2665 N N . GLU A 1 338 ? 28.894 15.234 -28.763 1.00 55.19 338 GLU A N 1
ATOM 2666 C CA . GLU A 1 338 ? 29.896 14.339 -29.347 1.00 55.19 338 GLU A CA 1
ATOM 2667 C C . GLU A 1 338 ? 29.226 13.581 -30.504 1.00 55.19 338 GLU A C 1
ATOM 2669 O O . GLU A 1 338 ? 28.106 13.081 -30.366 1.00 55.19 338 GLU A O 1
ATOM 2674 N N . LEU A 1 339 ? 29.863 13.554 -31.677 1.00 54.06 339 LEU A N 1
ATOM 2675 C CA . LEU A 1 339 ? 29.344 12.868 -32.864 1.00 54.06 339 LEU A CA 1
ATOM 2676 C C . LEU A 1 339 ? 30.009 11.497 -32.987 1.00 54.06 339 LEU A C 1
ATOM 2678 O O . LEU A 1 339 ? 31.233 11.399 -33.045 1.00 54.06 339 LEU A O 1
ATOM 2682 N N . ASN A 1 340 ? 29.204 10.435 -33.058 1.00 52.25 340 ASN A N 1
ATOM 2683 C CA . ASN A 1 340 ? 29.716 9.082 -33.274 1.00 52.25 340 ASN A CA 1
ATOM 2684 C C . ASN A 1 340 ? 29.734 8.755 -34.775 1.00 52.25 340 ASN A C 1
ATOM 2686 O O . ASN A 1 340 ? 28.676 8.538 -35.361 1.00 52.25 340 ASN A O 1
ATOM 2690 N N . TYR A 1 341 ? 30.922 8.724 -35.386 1.00 47.28 341 TYR A N 1
ATOM 2691 C CA . TYR A 1 341 ? 31.103 8.405 -36.807 1.00 47.28 341 TYR A CA 1
ATOM 2692 C C . TYR A 1 341 ? 31.399 6.910 -37.011 1.00 47.28 341 TYR A C 1
ATOM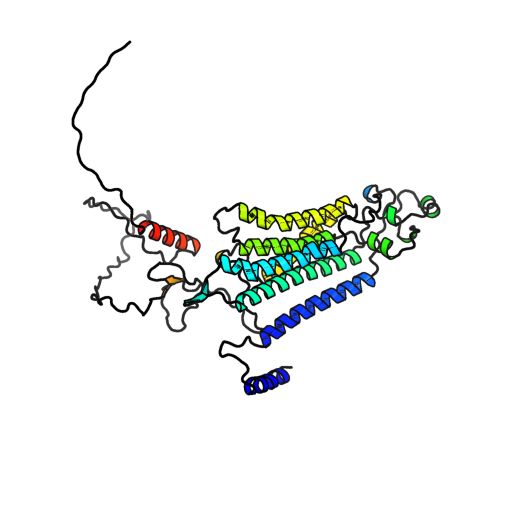 2694 O O . TYR A 1 341 ? 32.251 6.342 -36.326 1.00 47.28 341 TYR A O 1
ATOM 2702 N N . ASN A 1 342 ? 30.724 6.265 -37.967 1.00 44.34 342 ASN A N 1
ATOM 2703 C CA . ASN A 1 342 ? 30.910 4.845 -38.273 1.00 44.34 342 ASN A CA 1
ATOM 2704 C C . ASN A 1 342 ? 32.181 4.622 -39.130 1.00 44.34 342 ASN A C 1
ATOM 2706 O O . ASN A 1 342 ? 32.229 5.064 -40.279 1.00 44.34 342 ASN A O 1
ATOM 2710 N N . PRO A 1 343 ? 33.218 3.920 -38.633 1.00 40.09 343 PRO A N 1
ATOM 2711 C CA . PRO A 1 343 ? 34.507 3.816 -39.325 1.00 40.09 343 PRO A CA 1
ATOM 2712 C C . PRO A 1 343 ? 34.501 2.909 -40.570 1.00 40.09 343 PRO A C 1
ATOM 2714 O O . PRO A 1 343 ? 35.472 2.923 -41.324 1.00 40.09 343 PRO A O 1
ATOM 2717 N N . ASN A 1 344 ? 33.428 2.148 -40.821 1.00 42.66 344 ASN A N 1
ATOM 2718 C CA . ASN A 1 344 ? 33.337 1.203 -41.946 1.00 42.66 344 ASN A CA 1
ATOM 2719 C C . ASN A 1 344 ? 32.855 1.820 -43.277 1.00 42.66 344 ASN A C 1
ATOM 2721 O O . ASN A 1 344 ? 32.695 1.096 -44.255 1.00 42.66 344 ASN A O 1
ATOM 2725 N N . LEU A 1 345 ? 32.649 3.139 -43.341 1.00 43.59 345 LEU A N 1
ATOM 2726 C CA . LEU A 1 345 ? 32.372 3.879 -44.584 1.00 43.59 345 LEU A CA 1
ATOM 2727 C C . LEU A 1 345 ? 33.432 4.965 -44.841 1.00 43.59 345 LEU A C 1
ATOM 2729 O O . LEU A 1 345 ? 33.142 6.102 -45.205 1.00 43.59 345 LEU A O 1
ATOM 2733 N N . SER A 1 346 ? 34.703 4.618 -44.660 1.00 35.91 346 SER A N 1
ATOM 2734 C CA . SER A 1 346 ? 35.854 5.476 -44.959 1.00 35.91 346 SER A CA 1
ATOM 2735 C C . SER A 1 346 ? 36.186 5.527 -46.458 1.00 35.91 346 SER A C 1
ATOM 2737 O O . SER A 1 346 ? 37.338 5.402 -46.842 1.00 35.91 346 SER A O 1
ATOM 2739 N N . ASN A 1 347 ? 35.180 5.750 -47.309 1.00 35.78 347 ASN A N 1
ATOM 2740 C CA . ASN A 1 347 ? 35.359 6.088 -48.724 1.00 35.78 347 ASN A CA 1
ATOM 2741 C C . ASN A 1 347 ? 34.367 7.192 -49.127 1.00 35.78 347 ASN A C 1
ATOM 2743 O O . ASN A 1 347 ? 33.451 6.980 -49.915 1.00 35.78 347 ASN A O 1
ATOM 2747 N N . MET A 1 348 ? 34.561 8.397 -48.588 1.00 30.31 348 MET A N 1
ATOM 2748 C CA . MET A 1 348 ? 34.165 9.620 -49.290 1.00 30.31 348 MET A CA 1
ATOM 2749 C C . MET A 1 348 ? 35.424 10.431 -49.609 1.00 30.31 348 MET A C 1
ATOM 2751 O O . MET A 1 348 ? 36.320 10.506 -48.761 1.00 30.31 348 MET A O 1
ATOM 2755 N N . PRO A 1 349 ? 35.531 11.032 -50.811 1.00 29.05 349 PRO A N 1
ATOM 2756 C CA . PRO A 1 349 ? 36.693 11.825 -51.167 1.00 29.05 349 PRO A CA 1
ATOM 2757 C C . PRO A 1 349 ? 36.768 13.036 -50.242 1.00 29.05 349 PRO A C 1
ATOM 2759 O O . PRO A 1 349 ? 35.792 13.761 -50.047 1.00 29.05 349 PRO A O 1
ATOM 2762 N N . ARG A 1 350 ? 37.952 13.256 -49.679 1.00 34.50 350 ARG A N 1
ATOM 2763 C CA . ARG A 1 350 ? 38.287 14.418 -48.861 1.00 34.50 350 ARG A CA 1
ATOM 2764 C C . ARG A 1 350 ? 38.284 15.661 -49.765 1.00 34.50 350 ARG A C 1
ATOM 2766 O O . ARG A 1 350 ? 39.321 16.021 -50.311 1.00 34.50 350 ARG A O 1
ATOM 2773 N N . SER A 1 351 ? 37.116 16.270 -49.979 1.00 30.19 351 SER A N 1
ATOM 2774 C CA . SER A 1 351 ? 37.013 17.559 -50.673 1.00 30.19 351 SER A CA 1
ATOM 2775 C C . SER A 1 351 ? 37.566 18.669 -49.777 1.00 30.19 351 SER A C 1
ATOM 2777 O O . SER A 1 351 ? 37.412 18.628 -48.555 1.00 30.19 351 SER A O 1
ATOM 2779 N N . GLY A 1 352 ? 38.307 19.585 -50.398 1.00 27.86 352 GLY A N 1
ATOM 2780 C CA . GLY A 1 352 ? 39.267 20.495 -49.784 1.00 27.86 352 GLY A CA 1
ATOM 2781 C C . GLY A 1 352 ? 38.738 21.379 -48.655 1.00 27.86 352 GLY A C 1
ATOM 2782 O O . GLY A 1 352 ? 37.554 21.688 -48.553 1.00 27.86 352 GLY A O 1
ATOM 2783 N N . LYS A 1 353 ? 39.682 21.825 -47.818 1.00 30.89 353 LYS A N 1
ATOM 2784 C CA . LYS A 1 353 ? 39.495 22.933 -46.880 1.00 30.89 353 LYS A CA 1
ATOM 2785 C C . LYS A 1 353 ? 38.943 24.134 -47.650 1.00 30.89 353 LYS A C 1
ATOM 2787 O O . LYS A 1 353 ? 39.668 24.730 -48.441 1.00 30.89 353 LYS A O 1
ATOM 2792 N N . GLN A 1 354 ? 37.685 24.477 -47.412 1.00 26.91 354 GLN A N 1
ATOM 2793 C CA . GLN A 1 354 ? 37.123 25.748 -47.842 1.00 26.91 354 GLN A CA 1
ATOM 2794 C C . GLN A 1 354 ? 37.176 26.684 -46.637 1.00 26.91 354 GLN A C 1
ATOM 2796 O O . GLN A 1 354 ? 36.415 26.554 -45.680 1.00 26.91 354 GLN A O 1
ATOM 2801 N N . GLU A 1 355 ? 38.188 27.543 -46.651 1.00 26.97 355 GLU A N 1
ATOM 2802 C CA . GLU A 1 355 ? 38.400 28.624 -45.696 1.00 26.97 355 GLU A CA 1
ATOM 2803 C C . GLU A 1 355 ? 37.293 29.665 -45.919 1.00 26.97 355 GLU A C 1
ATOM 2805 O O . GLU A 1 355 ? 37.214 30.272 -46.987 1.00 26.97 355 GLU A O 1
ATOM 2810 N N . TYR A 1 356 ? 36.398 29.839 -44.947 1.00 28.53 356 TYR A N 1
ATOM 2811 C CA . TYR A 1 356 ? 35.461 30.962 -44.939 1.00 28.53 356 TYR A CA 1
ATOM 2812 C C . TYR A 1 356 ? 36.061 32.085 -44.082 1.00 28.53 356 TYR A C 1
ATOM 2814 O O . TYR A 1 356 ? 36.465 31.814 -42.947 1.00 28.53 356 TYR A O 1
ATOM 2822 N N . PRO A 1 357 ? 36.126 33.335 -44.571 1.00 27.16 357 PRO A N 1
ATOM 2823 C CA . PRO A 1 357 ? 36.593 34.451 -43.765 1.00 27.16 357 PRO A CA 1
ATOM 2824 C C . PRO A 1 357 ? 35.558 34.766 -42.678 1.00 27.16 357 PRO A C 1
ATOM 2826 O O . PRO A 1 357 ? 34.391 35.034 -42.959 1.00 27.16 357 PRO A O 1
ATOM 2829 N N . ALA A 1 358 ? 35.993 34.730 -41.420 1.00 30.66 358 ALA A N 1
ATOM 2830 C CA . ALA A 1 358 ? 35.208 35.196 -40.289 1.00 30.66 358 ALA A CA 1
ATOM 2831 C C . ALA A 1 358 ? 35.184 36.732 -40.289 1.00 30.66 358 ALA A C 1
ATOM 2833 O O . ALA A 1 358 ? 36.158 37.374 -39.901 1.00 30.66 358 ALA A O 1
ATOM 2834 N N . THR A 1 359 ? 34.072 37.332 -40.707 1.00 27.34 359 THR A N 1
ATOM 2835 C CA . THR A 1 359 ? 33.794 38.749 -40.445 1.00 27.34 359 THR A CA 1
ATOM 2836 C C . THR A 1 359 ? 32.857 38.831 -39.245 1.00 27.34 359 THR A C 1
ATOM 2838 O O . THR A 1 359 ? 31.648 38.659 -39.374 1.00 27.34 359 THR A O 1
ATOM 2841 N N . TYR A 1 360 ? 33.417 39.057 -38.057 1.00 29.78 360 TYR A N 1
ATOM 2842 C CA . TYR A 1 360 ? 32.641 39.505 -36.900 1.00 29.78 360 TYR A CA 1
ATOM 2843 C C . TYR A 1 360 ? 32.395 41.017 -37.038 1.00 29.78 360 TYR A C 1
ATOM 2845 O O . TYR A 1 360 ? 33.358 41.743 -37.303 1.00 29.78 360 TYR A O 1
ATOM 2853 N N . PRO A 1 361 ? 31.166 41.530 -36.850 1.00 30.28 361 PRO A N 1
ATOM 2854 C CA . PRO A 1 361 ? 30.968 42.966 -36.729 1.00 30.28 361 PRO A CA 1
ATOM 2855 C C . PRO A 1 361 ? 31.626 43.464 -35.437 1.00 30.28 361 PRO A C 1
ATOM 2857 O O . PRO A 1 361 ? 31.436 42.889 -34.362 1.00 30.28 361 PRO A O 1
ATOM 2860 N N . SER A 1 362 ? 32.421 44.528 -35.556 1.00 30.45 362 SER A N 1
ATOM 2861 C CA . SER A 1 362 ? 33.029 45.221 -34.421 1.00 30.45 362 SER A CA 1
ATOM 2862 C C . SER A 1 362 ? 31.982 46.014 -33.633 1.00 30.45 362 SER A C 1
ATOM 2864 O O . SER A 1 362 ? 30.942 46.421 -34.145 1.00 30.45 362 SER A O 1
ATOM 2866 N N . ARG A 1 363 ? 32.278 46.216 -32.352 1.00 35.72 363 ARG A N 1
ATOM 2867 C CA . ARG A 1 363 ? 31.410 46.752 -31.300 1.00 35.72 363 ARG A CA 1
ATOM 2868 C C . ARG A 1 363 ? 31.317 48.284 -31.338 1.00 35.72 363 ARG A C 1
ATOM 2870 O O . ARG A 1 363 ? 31.766 48.949 -30.408 1.00 35.72 363 ARG A O 1
ATOM 2877 N N . SER A 1 364 ? 30.722 48.841 -32.383 1.00 37.22 364 SER A N 1
ATOM 2878 C CA . SER A 1 364 ? 30.350 50.260 -32.436 1.00 37.22 364 SER A CA 1
ATOM 2879 C C . SER A 1 364 ? 29.314 50.463 -33.535 1.00 37.22 364 SER A C 1
ATOM 2881 O O . SER A 1 364 ? 29.699 50.485 -34.694 1.00 37.22 364 SER A O 1
ATOM 2883 N N . ASP A 1 365 ? 28.033 50.471 -33.155 1.00 38.12 365 ASP A N 1
ATOM 2884 C CA . ASP A 1 365 ? 26.907 51.178 -33.800 1.00 38.12 365 ASP A CA 1
ATOM 2885 C C . ASP A 1 365 ? 25.599 50.637 -33.197 1.00 38.12 365 ASP A C 1
ATOM 2887 O O . ASP A 1 365 ? 24.866 49.848 -33.790 1.00 38.12 365 ASP A O 1
ATOM 2891 N N . VAL A 1 366 ? 25.343 51.006 -31.939 1.00 41.56 366 VAL A N 1
ATOM 2892 C CA . VAL A 1 366 ? 24.036 50.829 -31.294 1.00 41.56 366 VAL A CA 1
ATOM 2893 C C . VAL A 1 366 ? 23.707 52.152 -30.616 1.00 41.56 366 VAL A C 1
ATOM 2895 O O . VAL A 1 366 ? 24.371 52.521 -29.646 1.00 41.56 366 VAL A O 1
ATOM 2898 N N . ASP A 1 367 ? 22.709 52.869 -31.135 1.00 39.75 367 ASP A N 1
ATOM 2899 C CA . ASP A 1 367 ? 22.205 54.095 -30.516 1.00 39.75 367 ASP A CA 1
ATOM 2900 C C . ASP A 1 367 ? 21.589 53.770 -29.148 1.00 39.75 367 ASP A C 1
ATOM 2902 O O . ASP A 1 367 ? 20.649 52.978 -29.023 1.00 39.75 367 ASP A O 1
ATOM 2906 N N . LEU A 1 368 ? 22.149 54.377 -28.100 1.00 41.75 368 LEU A N 1
ATOM 2907 C CA . LEU A 1 368 ? 21.915 53.990 -26.707 1.00 41.75 368 LEU A CA 1
ATOM 2908 C C . LEU A 1 368 ? 20.565 54.440 -26.121 1.00 41.75 368 LEU A C 1
ATOM 2910 O O . LEU A 1 368 ? 20.320 54.195 -24.943 1.00 41.75 368 LEU A O 1
ATOM 2914 N N . GLU A 1 369 ? 19.688 55.076 -26.900 1.00 41.94 369 GLU A N 1
ATOM 2915 C CA . GLU A 1 369 ? 18.454 55.677 -26.367 1.00 41.94 369 GLU A CA 1
ATOM 2916 C C . GLU A 1 369 ? 17.160 54.931 -26.742 1.00 41.94 369 GLU A C 1
ATOM 2918 O O . GLU A 1 369 ? 16.124 55.173 -26.131 1.00 41.94 369 GLU A O 1
ATOM 2923 N N . THR A 1 370 ? 17.183 53.973 -27.681 1.00 56.00 370 THR A N 1
ATOM 2924 C CA . THR A 1 370 ? 15.954 53.233 -28.071 1.00 56.00 370 THR A CA 1
ATOM 2925 C C . THR A 1 370 ? 16.104 51.719 -28.263 1.00 56.00 370 THR A C 1
ATOM 2927 O O . THR A 1 370 ? 15.093 51.022 -28.337 1.00 56.00 370 THR A O 1
ATOM 2930 N N . GLY A 1 371 ? 17.322 51.165 -28.274 1.00 38.94 371 GLY A N 1
ATOM 2931 C CA . GLY A 1 371 ? 17.546 49.714 -28.166 1.00 38.94 371 GLY A CA 1
ATOM 2932 C C . GLY A 1 371 ? 17.084 48.840 -29.346 1.00 38.94 371 GLY A C 1
ATOM 2933 O O . GLY A 1 371 ? 17.012 47.623 -29.183 1.00 38.94 371 GLY A O 1
ATOM 2934 N N . TYR A 1 372 ? 16.813 49.407 -30.527 1.00 35.72 372 TYR A N 1
ATOM 2935 C CA . TYR A 1 372 ? 16.553 48.653 -31.765 1.00 35.72 372 TYR A CA 1
ATOM 2936 C C . TYR A 1 372 ? 17.623 48.943 -32.835 1.00 35.72 372 TYR A C 1
ATOM 2938 O O . TYR A 1 372 ? 18.070 50.084 -32.937 1.00 35.72 372 TYR A O 1
ATOM 2946 N N . PRO A 1 373 ? 18.029 47.953 -33.659 1.00 37.34 373 PRO A N 1
ATOM 2947 C CA . PRO A 1 373 ? 18.942 48.190 -34.775 1.00 37.34 373 PRO A CA 1
ATOM 2948 C C . PRO A 1 373 ? 18.254 48.962 -35.915 1.00 37.34 373 PRO A C 1
ATOM 2950 O O . PRO A 1 373 ? 17.112 48.679 -36.285 1.00 37.34 373 PRO A O 1
ATOM 2953 N N . SER A 1 374 ? 18.977 49.926 -36.483 1.00 32.53 374 SER A N 1
ATOM 2954 C CA . SER A 1 374 ? 18.569 50.782 -37.597 1.00 32.53 374 SER A CA 1
ATOM 2955 C C . SER A 1 374 ? 18.422 49.987 -38.904 1.00 32.53 374 SER A C 1
ATOM 2957 O O . SER A 1 374 ? 19.331 49.287 -39.345 1.00 32.53 374 SER A O 1
ATOM 2959 N N . GLN A 1 375 ? 17.253 50.088 -39.545 1.00 38.47 375 GLN A N 1
ATOM 2960 C CA . GLN A 1 375 ? 17.020 49.538 -40.882 1.00 38.47 375 GLN A CA 1
ATOM 2961 C C . GLN A 1 375 ? 17.596 50.480 -41.943 1.00 38.47 375 GLN A C 1
ATOM 2963 O O . GLN A 1 375 ? 17.022 51.532 -42.219 1.00 38.47 375 GLN A O 1
ATOM 2968 N N . THR A 1 376 ? 18.673 50.070 -42.606 1.00 28.92 376 THR A N 1
ATOM 2969 C CA . THR A 1 376 ? 18.993 50.549 -43.955 1.00 28.92 376 THR A CA 1
ATOM 2970 C C . THR A 1 376 ? 18.531 49.514 -44.973 1.00 28.92 376 THR A C 1
ATOM 2972 O O . THR A 1 376 ? 18.984 48.375 -45.032 1.00 28.92 376 THR A O 1
ATOM 2975 N N . THR A 1 377 ? 17.546 49.932 -45.758 1.00 37.00 377 THR A N 1
ATOM 2976 C CA . THR A 1 377 ? 16.928 49.208 -46.863 1.00 37.00 377 THR A CA 1
ATOM 2977 C C . THR A 1 377 ? 17.899 49.000 -48.025 1.00 37.00 377 THR A C 1
ATOM 2979 O O . THR A 1 377 ? 18.410 49.977 -48.571 1.00 37.00 377 THR A O 1
ATOM 2982 N N . SER A 1 378 ? 18.030 47.768 -48.517 1.00 27.11 378 SER A N 1
ATOM 2983 C CA . SER A 1 378 ? 18.233 47.521 -49.948 1.00 27.11 378 SER A CA 1
ATOM 2984 C C . SER A 1 378 ? 17.558 46.211 -50.372 1.00 27.11 378 SER A C 1
ATOM 2986 O O . SER A 1 378 ? 17.397 45.273 -49.596 1.00 27.11 378 SER A O 1
ATOM 2988 N N . ARG A 1 379 ? 17.027 46.234 -51.592 1.00 31.20 379 ARG A N 1
ATOM 2989 C CA . ARG A 1 379 ? 15.958 45.392 -52.137 1.00 31.20 379 ARG A CA 1
ATOM 2990 C C . ARG A 1 379 ? 16.510 44.614 -53.337 1.00 31.20 379 ARG A C 1
ATOM 2992 O O . ARG A 1 379 ? 17.058 45.259 -54.226 1.00 31.20 379 ARG A O 1
ATOM 2999 N N . SER A 1 380 ? 16.369 43.285 -53.347 1.00 27.77 380 SER A N 1
ATOM 3000 C CA . SER A 1 380 ? 16.432 42.311 -54.478 1.00 27.77 380 SER A CA 1
ATOM 3001 C C . SER A 1 380 ? 16.765 40.930 -53.871 1.00 27.77 380 SER A C 1
ATOM 3003 O O . SER A 1 380 ? 17.552 40.872 -52.937 1.00 27.77 380 SER A O 1
ATOM 3005 N N . ASP A 1 381 ? 16.224 39.762 -54.215 1.00 29.59 381 ASP A N 1
ATOM 3006 C CA . ASP A 1 381 ? 15.241 39.302 -55.192 1.00 29.59 381 ASP A CA 1
ATOM 3007 C C . ASP A 1 381 ? 14.641 37.967 -54.696 1.00 29.59 381 ASP A C 1
ATOM 3009 O O . ASP A 1 381 ? 15.203 37.264 -53.854 1.00 29.59 381 ASP A O 1
ATOM 3013 N N . THR A 1 382 ? 13.468 37.631 -55.225 1.00 38.25 382 THR A N 1
ATOM 3014 C CA . THR A 1 382 ? 12.620 36.489 -54.870 1.00 38.25 382 THR A CA 1
ATOM 3015 C C . THR A 1 382 ? 13.201 35.162 -55.382 1.00 38.25 382 THR A C 1
ATOM 3017 O O . THR A 1 382 ? 13.166 34.891 -56.579 1.00 38.25 382 THR A O 1
ATOM 3020 N N . PHE A 1 383 ? 13.651 34.284 -54.482 1.00 30.47 383 PHE A N 1
ATOM 3021 C CA . PHE A 1 383 ? 13.803 32.846 -54.745 1.00 30.47 383 PHE A CA 1
ATOM 3022 C C . PHE A 1 383 ? 13.026 32.070 -53.682 1.00 30.47 383 PHE A C 1
ATOM 3024 O O . PHE A 1 383 ? 13.110 32.385 -52.495 1.00 30.47 383 PHE A O 1
ATOM 3031 N N . ALA A 1 384 ? 12.245 31.074 -54.109 1.00 36.56 384 ALA A N 1
ATOM 3032 C CA . ALA A 1 384 ? 11.516 30.179 -53.219 1.00 36.56 384 ALA A CA 1
ATOM 3033 C C . ALA A 1 384 ? 12.503 29.529 -52.237 1.00 36.56 384 ALA A C 1
ATOM 3035 O O . ALA A 1 384 ? 13.284 28.652 -52.604 1.00 36.56 384 ALA A O 1
ATOM 3036 N N . SER A 1 385 ? 12.497 30.015 -50.996 1.00 34.12 385 SER A N 1
ATOM 3037 C CA . SER A 1 385 ? 13.374 29.525 -49.943 1.00 34.12 385 SER A CA 1
ATOM 3038 C C . SER A 1 385 ? 12.916 28.123 -49.565 1.00 34.12 385 SER A C 1
ATOM 3040 O O . SER A 1 385 ? 11.935 27.942 -48.842 1.00 34.12 385 SER A O 1
ATOM 3042 N N . VAL A 1 386 ? 13.617 27.110 -50.077 1.00 41.06 386 VAL A N 1
ATOM 3043 C CA . VAL A 1 386 ? 13.692 25.819 -49.396 1.00 41.06 386 VAL A CA 1
ATOM 3044 C C . VAL A 1 386 ? 14.195 26.155 -48.001 1.00 41.06 386 VAL A C 1
ATOM 3046 O O . VAL A 1 386 ? 15.344 26.569 -47.858 1.00 41.06 386 VAL A O 1
ATOM 3049 N N . MET A 1 387 ? 13.318 26.068 -46.995 1.00 41.31 387 MET A N 1
ATOM 3050 C CA . MET A 1 387 ? 13.689 26.321 -45.605 1.00 41.31 387 MET A CA 1
ATOM 3051 C C . MET A 1 387 ? 14.872 25.415 -45.271 1.00 41.31 387 MET A C 1
ATOM 3053 O O . MET A 1 387 ? 14.714 24.212 -45.066 1.00 41.31 387 MET A O 1
ATOM 3057 N N . ALA A 1 388 ? 16.071 25.991 -45.257 1.00 43.59 388 ALA A N 1
ATOM 3058 C CA . ALA A 1 388 ? 17.245 25.294 -44.786 1.00 43.59 388 ALA A CA 1
ATOM 3059 C C . ALA A 1 388 ? 16.988 24.926 -43.317 1.00 43.59 388 ALA A C 1
ATOM 3061 O O . ALA A 1 388 ? 16.463 25.759 -42.566 1.00 43.59 388 ALA A O 1
ATOM 3062 N N . PRO A 1 389 ? 17.301 23.689 -42.892 1.00 50.25 389 PRO A N 1
ATOM 3063 C CA . PRO A 1 389 ? 17.156 23.311 -41.496 1.00 50.25 389 PRO A CA 1
ATOM 3064 C C . PRO A 1 389 ? 17.916 24.319 -40.632 1.00 50.25 389 PRO A C 1
ATOM 3066 O O . PRO A 1 389 ? 19.077 24.632 -40.903 1.00 50.25 389 PRO A O 1
ATOM 3069 N N . GLN A 1 390 ? 17.235 24.844 -39.616 1.00 55.19 390 GLN A N 1
ATOM 3070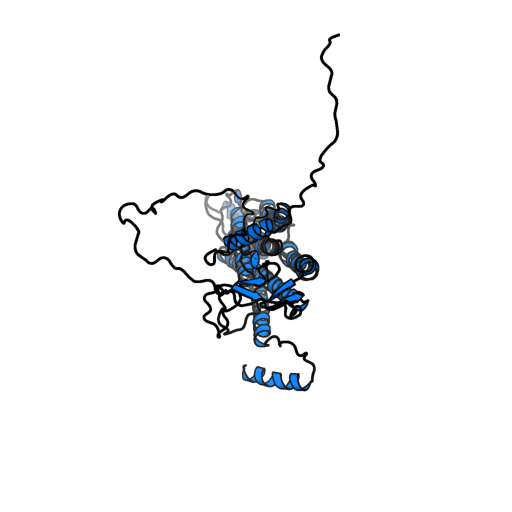 C CA . GLN A 1 390 ? 17.810 25.835 -38.716 1.00 55.19 390 GLN A CA 1
ATOM 3071 C C . GLN A 1 390 ? 19.029 25.212 -38.021 1.00 55.19 390 GLN A C 1
ATOM 3073 O O . GLN A 1 390 ? 18.924 24.074 -37.537 1.00 55.19 390 GLN A O 1
ATOM 3078 N N . PRO A 1 391 ? 20.176 25.913 -37.954 1.00 48.44 391 PRO A N 1
ATOM 3079 C CA . PRO A 1 391 ? 21.318 25.432 -37.194 1.00 48.44 391 PRO A CA 1
ATOM 3080 C C . PRO A 1 391 ? 20.878 25.182 -35.749 1.00 48.44 391 PRO A C 1
ATOM 3082 O O . PRO A 1 391 ? 20.175 25.991 -35.139 1.00 48.44 391 PRO A O 1
ATOM 3085 N N . LEU A 1 392 ? 21.233 24.009 -35.226 1.00 53.62 392 LEU A N 1
ATOM 3086 C CA . LEU A 1 392 ? 20.841 23.598 -33.883 1.00 53.62 392 LEU A CA 1
ATOM 3087 C C . LEU A 1 392 ? 21.391 24.602 -32.868 1.00 53.62 392 LEU A C 1
ATOM 3089 O O . LEU A 1 392 ? 22.596 24.848 -32.836 1.00 53.62 392 LEU A O 1
ATOM 3093 N N . ASN A 1 393 ? 20.517 25.183 -32.042 1.00 50.84 393 ASN A N 1
ATOM 3094 C CA . ASN A 1 393 ? 20.947 26.193 -31.083 1.00 50.84 393 ASN A CA 1
ATOM 3095 C C . ASN A 1 393 ? 21.634 25.512 -29.879 1.00 50.84 393 ASN A C 1
ATOM 3097 O O . ASN A 1 393 ? 20.982 24.745 -29.160 1.00 50.84 393 ASN A O 1
ATOM 3101 N N . PRO A 1 394 ? 22.924 25.798 -29.608 1.00 40.41 394 PRO A N 1
ATOM 3102 C CA . PRO A 1 394 ? 23.688 25.147 -28.541 1.00 40.41 394 PRO A CA 1
ATOM 3103 C C . PRO A 1 394 ? 23.183 25.461 -27.121 1.00 40.41 394 PRO A C 1
ATOM 3105 O O . PRO A 1 394 ? 23.548 24.760 -26.177 1.00 40.41 394 PRO A O 1
ATOM 3108 N N . SER A 1 395 ? 22.322 26.471 -26.957 1.00 43.22 395 SER A N 1
ATOM 3109 C CA . SER A 1 395 ? 21.762 26.893 -25.662 1.00 43.22 395 SER A CA 1
ATOM 3110 C C . SER A 1 395 ? 20.423 26.230 -25.287 1.00 43.22 395 SER A C 1
ATOM 3112 O O . SER A 1 395 ? 19.928 26.426 -24.177 1.00 43.22 395 SER A O 1
ATOM 3114 N N . SER A 1 396 ? 19.840 25.419 -26.177 1.00 46.38 396 SER A N 1
ATOM 3115 C CA . SER A 1 396 ? 18.510 24.826 -25.993 1.00 46.38 396 SER A CA 1
ATOM 3116 C C . SER A 1 396 ? 18.497 23.704 -24.936 1.00 46.38 396 SER A C 1
ATOM 3118 O O . SER A 1 396 ? 19.397 22.863 -24.877 1.00 46.38 396 SER A O 1
ATOM 3120 N N . THR A 1 397 ? 17.488 23.684 -24.059 1.00 50.72 397 THR A N 1
ATOM 3121 C CA . THR A 1 397 ? 17.308 22.640 -23.031 1.00 50.72 397 THR A CA 1
ATOM 3122 C C . THR A 1 397 ? 16.753 21.346 -23.640 1.00 50.72 397 THR A C 1
ATOM 3124 O O . THR A 1 397 ? 16.170 21.359 -24.719 1.00 50.72 397 THR A O 1
ATOM 3127 N N . GLY A 1 398 ? 16.930 20.203 -22.960 1.00 50.59 398 GLY A N 1
ATOM 3128 C CA . GLY A 1 398 ? 16.741 18.863 -23.547 1.00 50.59 398 GLY A CA 1
ATOM 3129 C C . GLY A 1 398 ? 15.425 18.620 -24.305 1.00 50.59 398 GLY A C 1
ATOM 3130 O O . GLY A 1 398 ? 15.451 17.956 -25.339 1.00 50.59 398 GLY A O 1
ATOM 3131 N N . ASN A 1 399 ? 14.300 19.184 -23.852 1.00 48.62 399 ASN A N 1
ATOM 3132 C CA . ASN A 1 399 ? 13.018 19.067 -24.562 1.00 48.62 399 ASN A CA 1
ATOM 3133 C C . ASN A 1 399 ? 12.951 20.003 -25.781 1.00 48.62 399 ASN A C 1
ATOM 3135 O O . ASN A 1 399 ? 12.684 19.541 -26.883 1.00 48.62 399 ASN A O 1
ATOM 3139 N N . MET A 1 400 ? 13.315 21.277 -25.614 1.00 48.62 400 MET A N 1
ATOM 3140 C CA . MET A 1 400 ? 13.338 22.281 -26.690 1.00 48.62 400 MET A CA 1
ATOM 3141 C C . MET A 1 400 ? 14.289 21.896 -27.833 1.00 48.62 400 MET A C 1
ATOM 3143 O O . MET A 1 400 ? 14.022 22.147 -29.006 1.00 48.62 400 MET A O 1
ATOM 3147 N N . PHE A 1 401 ? 15.412 21.262 -27.502 1.00 58.25 401 PHE A N 1
ATOM 3148 C CA . PHE A 1 401 ? 16.365 20.766 -28.487 1.00 58.25 401 PHE A CA 1
ATOM 3149 C C . PHE A 1 401 ? 15.809 19.563 -29.245 1.00 58.25 401 PHE A C 1
ATOM 3151 O O . PHE A 1 401 ? 15.961 19.467 -30.461 1.00 58.25 401 PHE A O 1
ATOM 3158 N N . ARG A 1 402 ? 15.140 18.647 -28.536 1.00 55.62 402 ARG A N 1
ATOM 3159 C CA . ARG A 1 402 ? 14.500 17.486 -29.153 1.00 55.62 402 ARG A CA 1
ATOM 3160 C C . ARG A 1 402 ? 13.425 17.914 -30.150 1.00 55.62 402 ARG A C 1
ATOM 3162 O O . ARG A 1 402 ? 13.390 17.359 -31.245 1.00 55.62 402 ARG A O 1
ATOM 3169 N N . ASP A 1 403 ? 12.642 18.929 -29.804 1.00 56.25 403 ASP A N 1
ATOM 3170 C CA . ASP A 1 403 ? 11.630 19.510 -30.687 1.00 56.25 403 ASP A CA 1
ATOM 3171 C C . ASP A 1 403 ? 12.274 20.150 -31.927 1.00 56.25 403 ASP A C 1
ATOM 3173 O O . ASP A 1 403 ? 11.814 19.934 -33.049 1.00 56.25 403 ASP A O 1
ATOM 3177 N N . GLN A 1 404 ? 13.407 20.843 -31.762 1.00 62.44 404 GLN A N 1
ATOM 3178 C CA . GLN A 1 404 ? 14.162 21.430 -32.874 1.00 62.44 404 GLN A CA 1
ATOM 3179 C C . GLN A 1 404 ? 14.790 20.366 -33.795 1.00 62.44 404 GLN A C 1
ATOM 3181 O O . GLN A 1 404 ? 14.790 20.514 -35.020 1.00 62.44 404 GLN A O 1
ATOM 3186 N N . VAL A 1 405 ? 15.285 19.258 -33.234 1.00 61.44 405 VAL A N 1
ATOM 3187 C CA . VAL A 1 405 ? 15.774 18.102 -34.004 1.00 61.44 405 VAL A CA 1
ATOM 3188 C C . VAL A 1 405 ? 14.628 17.437 -34.766 1.00 61.44 405 VAL A C 1
ATOM 3190 O O . VAL A 1 405 ? 14.785 17.125 -35.946 1.00 61.44 405 VAL A O 1
ATOM 3193 N N . GLU A 1 406 ? 13.466 17.243 -34.139 1.00 59.59 406 GLU A N 1
ATOM 3194 C CA . GLU A 1 406 ? 12.284 16.696 -34.811 1.00 59.59 406 GLU A CA 1
ATOM 3195 C C . GLU A 1 406 ? 11.781 17.614 -35.928 1.00 59.59 406 GLU A C 1
ATOM 3197 O O . GLU A 1 406 ? 11.446 17.128 -37.009 1.00 59.59 406 GLU A O 1
ATOM 3202 N N . GLN A 1 407 ? 11.805 18.928 -35.721 1.00 66.12 407 GLN A N 1
ATOM 3203 C CA . GLN A 1 407 ? 11.465 19.917 -36.739 1.00 66.12 407 GLN A CA 1
ATOM 3204 C C . GLN A 1 407 ? 12.431 19.854 -37.930 1.00 66.12 407 GLN A C 1
ATOM 3206 O O . GLN A 1 407 ? 11.990 19.716 -39.071 1.00 66.12 407 GLN A O 1
ATOM 3211 N N . ASN A 1 408 ? 13.742 19.837 -37.683 1.00 64.50 408 ASN A N 1
ATOM 3212 C CA . ASN A 1 408 ? 14.753 19.693 -38.735 1.00 64.50 408 ASN A CA 1
ATOM 3213 C C . ASN A 1 408 ? 14.650 18.347 -39.476 1.00 64.50 408 ASN A C 1
ATOM 3215 O O . ASN A 1 408 ? 14.945 18.262 -40.669 1.00 64.50 408 ASN A O 1
ATOM 3219 N N . ARG A 1 409 ? 14.185 17.293 -38.796 1.00 61.19 409 ARG A N 1
ATOM 3220 C CA . ARG A 1 409 ? 13.923 15.980 -39.397 1.00 61.19 409 ARG A CA 1
ATOM 3221 C C . ARG A 1 409 ? 12.698 15.989 -40.307 1.00 61.19 409 ARG A C 1
ATOM 3223 O O . ARG A 1 409 ? 12.742 15.367 -41.363 1.00 61.19 409 ARG A O 1
ATOM 3230 N N . ARG A 1 410 ? 11.636 16.711 -39.928 1.00 63.16 410 ARG A N 1
ATOM 3231 C CA . ARG A 1 410 ? 10.442 16.923 -40.769 1.00 63.16 410 ARG A CA 1
ATOM 3232 C C . ARG A 1 410 ? 10.778 17.720 -42.028 1.00 63.16 410 ARG A C 1
ATOM 3234 O O . ARG A 1 410 ? 10.296 17.371 -43.095 1.00 63.16 410 ARG A O 1
ATOM 3241 N N . VAL A 1 411 ? 11.655 18.718 -41.917 1.00 60.94 411 VAL A N 1
ATOM 3242 C CA . VAL A 1 411 ? 12.133 19.524 -43.057 1.00 60.94 411 VAL A CA 1
ATOM 3243 C C . VAL A 1 411 ? 12.985 18.700 -44.036 1.00 60.94 411 VAL A C 1
ATOM 3245 O O . VAL A 1 411 ? 12.958 18.953 -45.234 1.00 60.94 411 VAL A O 1
ATOM 3248 N N . ARG A 1 412 ? 13.715 17.683 -43.552 1.00 52.53 412 ARG A N 1
ATOM 3249 C CA . ARG A 1 412 ? 14.504 16.759 -44.391 1.00 52.53 412 ARG A CA 1
ATOM 3250 C C . ARG A 1 412 ? 13.723 15.563 -44.944 1.00 52.53 412 ARG A C 1
ATOM 3252 O O . ARG A 1 412 ? 14.294 14.798 -45.719 1.00 52.53 412 ARG A O 1
ATOM 3259 N N . ALA A 1 413 ? 12.469 15.354 -44.544 1.00 49.03 413 ALA A N 1
ATOM 3260 C CA . ALA A 1 413 ? 11.672 14.267 -45.100 1.00 49.03 413 ALA A CA 1
ATOM 3261 C C . ALA A 1 413 ? 11.366 14.576 -46.579 1.00 49.03 413 ALA A C 1
ATOM 3263 O O . ALA A 1 413 ? 10.931 15.690 -46.876 1.00 49.03 413 ALA A O 1
ATOM 3264 N N . PRO A 1 414 ? 11.605 13.643 -47.518 1.00 40.53 414 PRO A N 1
ATOM 3265 C CA . PRO A 1 414 ? 11.337 13.895 -48.925 1.00 40.53 414 PRO A CA 1
ATOM 3266 C C . PRO A 1 414 ? 9.839 14.145 -49.109 1.00 40.53 414 PRO A C 1
ATOM 3268 O O . PRO A 1 414 ? 9.012 13.299 -48.769 1.00 40.53 414 PRO A O 1
ATOM 3271 N N . ILE A 1 415 ? 9.494 15.320 -49.637 1.00 43.47 415 ILE A N 1
ATOM 3272 C CA . ILE A 1 415 ? 8.145 15.619 -50.111 1.00 43.47 415 ILE A CA 1
ATOM 3273 C C . ILE A 1 415 ? 7.883 14.634 -51.252 1.00 43.47 415 ILE A C 1
ATOM 3275 O O . ILE A 1 415 ? 8.450 14.776 -52.334 1.00 43.47 415 ILE A O 1
ATOM 3279 N N . SER A 1 416 ? 7.056 13.612 -51.027 1.00 37.28 416 SER A N 1
ATOM 3280 C CA . SER A 1 416 ? 6.490 12.819 -52.117 1.00 37.28 416 SER A CA 1
ATOM 3281 C C . SER A 1 416 ? 5.483 13.702 -52.855 1.00 37.28 416 SER A C 1
ATOM 3283 O O . SER A 1 416 ? 4.284 13.664 -52.581 1.00 37.28 416 SER A O 1
ATOM 3285 N N . GLY A 1 417 ? 5.996 14.579 -53.716 1.00 35.59 417 GLY A N 1
ATOM 3286 C CA . GLY A 1 417 ? 5.204 15.417 -54.599 1.00 35.59 417 GLY A CA 1
ATOM 3287 C C . GLY A 1 417 ? 4.597 14.558 -55.699 1.00 35.59 417 GLY A C 1
ATOM 3288 O O . GLY A 1 417 ? 5.312 13.903 -56.455 1.00 35.59 417 GLY A O 1
ATOM 3289 N N . THR A 1 418 ? 3.272 14.557 -55.764 1.00 34.09 418 THR A N 1
ATOM 3290 C CA . THR A 1 418 ? 2.486 14.114 -56.914 1.00 34.09 418 THR A CA 1
ATOM 3291 C C . THR A 1 418 ? 2.948 14.846 -58.176 1.00 34.09 418 THR A C 1
ATOM 3293 O O . THR A 1 418 ? 3.091 16.069 -58.171 1.00 34.09 418 THR A O 1
ATOM 3296 N N . SER A 1 419 ? 3.195 14.078 -59.237 1.00 28.69 419 SER A N 1
ATOM 3297 C CA . SER A 1 419 ? 3.597 14.548 -60.567 1.00 28.69 419 SER A CA 1
ATOM 3298 C C . SER A 1 419 ? 2.591 15.561 -61.143 1.00 28.69 419 SER A C 1
ATOM 3300 O O . SER A 1 419 ? 1.391 15.375 -60.939 1.00 28.69 419 SER A O 1
ATOM 3302 N N . PRO A 1 420 ? 3.018 16.599 -61.886 1.00 34.59 420 PRO A N 1
ATOM 3303 C CA . PRO A 1 420 ? 2.099 17.439 -62.637 1.00 34.59 420 PRO A CA 1
ATOM 3304 C C . PRO A 1 420 ? 1.780 16.759 -63.977 1.00 34.59 420 PRO A C 1
ATOM 3306 O O . PRO A 1 420 ? 2.605 16.766 -64.889 1.00 34.59 420 PRO A O 1
ATOM 3309 N N . GLU A 1 421 ? 0.587 16.178 -64.112 1.00 29.88 421 GLU A N 1
ATOM 3310 C CA . GLU A 1 421 ? 0.019 15.912 -65.438 1.00 29.88 421 GLU A CA 1
ATOM 3311 C C . GLU A 1 421 ? -0.427 17.240 -66.061 1.00 29.88 421 GLU A C 1
ATOM 3313 O O . GLU A 1 421 ? -1.184 18.015 -65.473 1.00 29.88 421 GLU A O 1
ATOM 3318 N N . ARG A 1 422 ? 0.094 17.517 -67.257 1.00 29.09 422 ARG A N 1
ATOM 3319 C CA . ARG A 1 422 ? -0.290 18.632 -68.117 1.00 29.09 422 ARG A CA 1
ATOM 3320 C C . ARG A 1 422 ? -0.922 18.049 -69.379 1.00 29.09 422 ARG A C 1
ATOM 3322 O O . ARG A 1 422 ? -0.214 17.402 -70.139 1.00 29.09 422 ARG A O 1
ATOM 3329 N N . GLY A 1 423 ? -2.180 18.428 -69.603 1.00 27.61 423 GLY A N 1
ATOM 3330 C CA . GLY A 1 423 ? -2.816 18.537 -70.918 1.00 27.61 423 GLY A CA 1
ATOM 3331 C C . GLY A 1 423 ? -3.566 17.297 -71.381 1.00 27.61 423 GLY A C 1
ATOM 3332 O O . GLY A 1 423 ? -2.940 16.331 -71.787 1.00 27.61 423 GLY A O 1
ATOM 3333 N N . ASP A 1 424 ? -4.897 17.341 -71.307 1.00 29.77 424 ASP A N 1
ATOM 3334 C CA . ASP A 1 424 ? -5.763 17.365 -72.496 1.00 29.77 424 ASP A CA 1
ATOM 3335 C C . ASP A 1 424 ? -7.233 17.376 -72.056 1.00 29.77 424 ASP A C 1
ATOM 3337 O O . ASP A 1 424 ? -7.665 16.456 -71.373 1.00 29.77 424 ASP A O 1
ATOM 3341 N N . THR A 1 425 ? -7.980 18.417 -72.440 1.00 30.36 425 THR A N 1
ATOM 3342 C CA . THR A 1 425 ? -9.392 18.337 -72.871 1.00 30.36 425 THR A CA 1
ATOM 3343 C C . THR A 1 425 ? -9.856 19.718 -73.335 1.00 30.36 425 THR A C 1
ATOM 3345 O O . THR A 1 425 ? -9.988 20.642 -72.528 1.00 30.36 425 THR A O 1
ATOM 3348 N N . GLU A 1 426 ? -10.084 19.833 -74.642 1.00 32.44 426 GLU A N 1
ATOM 3349 C CA . GLU A 1 426 ? -10.979 20.816 -75.256 1.00 32.44 426 GLU A CA 1
ATOM 3350 C C . GLU A 1 426 ? -12.457 20.451 -74.980 1.00 32.44 426 GLU A C 1
ATOM 3352 O O . GLU A 1 426 ? -12.758 19.344 -74.531 1.00 32.44 426 GLU A O 1
ATOM 3357 N N . ASP A 1 427 ? -13.332 21.410 -75.303 1.00 30.48 427 ASP A N 1
ATOM 3358 C CA . ASP A 1 427 ? -14.793 21.341 -75.486 1.00 30.48 427 ASP A CA 1
ATOM 3359 C C . ASP A 1 427 ? -15.720 21.754 -74.314 1.00 30.48 427 ASP A C 1
ATOM 3361 O O . ASP A 1 427 ? -16.186 20.967 -73.492 1.00 30.48 427 ASP A O 1
ATOM 3365 N N . GLU A 1 428 ? -16.079 23.048 -74.328 1.00 30.78 428 GLU A N 1
ATOM 3366 C CA . GLU A 1 428 ? -17.454 23.535 -74.080 1.00 30.78 428 GLU A CA 1
ATOM 3367 C C . GLU A 1 428 ? -18.401 23.046 -75.213 1.00 30.78 428 GLU A C 1
ATOM 3369 O O . GLU A 1 428 ? -17.882 22.653 -76.258 1.00 30.78 428 GLU A O 1
ATOM 3374 N N . PRO A 1 429 ? -19.756 23.143 -75.141 1.00 42.75 429 PRO A N 1
ATOM 3375 C CA . PRO A 1 429 ? -20.596 23.871 -74.173 1.00 42.75 429 PRO A CA 1
ATOM 3376 C C . PRO A 1 429 ? -21.831 23.073 -73.675 1.00 42.75 429 PRO A C 1
ATOM 3378 O O . PRO A 1 429 ? -22.145 22.008 -74.196 1.00 42.75 429 PRO A O 1
ATOM 3381 N N . LEU A 1 430 ? -22.612 23.627 -72.730 1.00 31.52 430 LEU A N 1
ATOM 3382 C CA . LEU A 1 430 ? -24.092 23.617 -72.810 1.00 31.52 430 LEU A CA 1
ATOM 3383 C C . LEU A 1 430 ? -24.767 24.459 -71.712 1.00 31.52 430 LEU A C 1
ATOM 3385 O O . LEU A 1 430 ? -24.743 24.157 -70.520 1.00 31.52 430 LEU A O 1
ATOM 3389 N N . GLN A 1 431 ? -25.453 25.504 -72.173 1.00 33.78 431 GLN A N 1
ATOM 3390 C CA . GLN A 1 431 ? -26.485 26.248 -71.460 1.00 33.78 431 GLN A CA 1
ATOM 3391 C C . GLN A 1 431 ? -27.829 25.483 -71.432 1.00 33.78 431 GLN A C 1
ATOM 3393 O O . GLN A 1 431 ? -28.303 25.041 -72.469 1.00 33.78 431 GLN A O 1
ATOM 3398 N N . ARG A 1 432 ? -28.489 25.515 -70.260 1.00 32.50 432 ARG A N 1
ATOM 3399 C CA . ARG A 1 432 ? -29.892 25.949 -70.011 1.00 32.50 432 ARG A CA 1
ATOM 3400 C C . ARG A 1 432 ? -31.089 25.171 -70.620 1.00 32.50 432 ARG A C 1
ATOM 3402 O O . ARG A 1 432 ? -31.277 25.128 -71.825 1.00 32.50 432 ARG A O 1
ATOM 3409 N N . GLY A 1 433 ? -32.043 24.820 -69.743 1.00 29.28 433 GLY A N 1
ATOM 3410 C CA . GLY A 1 433 ? -33.473 24.567 -70.044 1.00 29.28 433 GLY A CA 1
ATOM 3411 C C . GLY A 1 433 ? -34.027 23.421 -69.185 1.00 29.28 433 GLY A C 1
ATOM 3412 O O . GLY A 1 433 ? -33.549 22.310 -69.314 1.00 29.28 433 GLY A O 1
ATOM 3413 N N . ARG A 1 434 ? -34.784 23.658 -68.105 1.00 35.44 434 ARG A N 1
ATOM 3414 C CA . ARG A 1 434 ? -36.237 23.929 -67.997 1.00 35.44 434 ARG A CA 1
ATOM 3415 C C . ARG A 1 434 ? -37.128 22.771 -68.497 1.00 35.44 434 ARG A C 1
ATOM 3417 O O . ARG A 1 434 ? -37.098 22.460 -69.682 1.00 35.44 434 ARG A O 1
ATOM 3424 N N . ILE A 1 435 ? -38.012 22.360 -67.573 1.00 36.69 435 ILE A N 1
ATOM 3425 C CA . ILE A 1 435 ? -39.068 21.322 -67.574 1.00 36.69 435 ILE A CA 1
ATOM 3426 C C . ILE A 1 435 ? -38.567 19.926 -67.218 1.00 36.69 435 ILE A C 1
ATOM 3428 O O . ILE A 1 435 ? -37.861 19.310 -68.039 1.00 36.69 435 ILE A O 1
#